Protein AF-A0A1H0SY34-F1 (afdb_monomer_lite)

Structure (mmCIF, N/CA/C/O backbone):
data_AF-A0A1H0SY34-F1
#
_entry.id   AF-A0A1H0SY34-F1
#
loop_
_atom_site.group_PDB
_atom_site.id
_atom_site.type_symbol
_atom_site.label_atom_id
_atom_site.label_alt_id
_atom_site.label_comp_id
_atom_site.label_asym_id
_atom_site.label_entity_id
_atom_site.label_seq_id
_atom_site.pdbx_PDB_ins_code
_atom_site.Cartn_x
_atom_site.Cartn_y
_atom_site.Cartn_z
_atom_site.occupancy
_atom_site.B_iso_or_equiv
_atom_site.auth_seq_id
_atom_site.auth_comp_id
_atom_site.auth_asym_id
_atom_site.auth_atom_id
_atom_site.pdbx_PDB_model_num
ATOM 1 N N . MET A 1 1 ? 14.545 8.238 -36.226 1.00 46.75 1 MET A N 1
ATOM 2 C CA . MET A 1 1 ? 15.777 7.552 -35.782 1.00 46.75 1 MET A CA 1
ATOM 3 C C . MET A 1 1 ? 15.465 6.078 -35.591 1.00 46.75 1 MET A C 1
ATOM 5 O O . MET A 1 1 ? 14.341 5.777 -35.207 1.00 46.75 1 MET A O 1
ATOM 9 N N . LEU A 1 2 ? 16.395 5.179 -35.926 1.00 55.38 2 LEU A N 1
ATOM 10 C CA . LEU A 1 2 ? 16.192 3.737 -35.757 1.00 55.38 2 LEU A CA 1
ATOM 11 C C . LEU A 1 2 ? 16.326 3.375 -34.261 1.00 55.38 2 LEU A C 1
ATOM 13 O O . LEU A 1 2 ? 17.283 3.839 -33.640 1.00 55.38 2 LEU A O 1
ATOM 17 N N . PRO A 1 3 ? 15.377 2.624 -33.673 1.00 67.25 3 PRO A N 1
ATOM 18 C CA . PRO A 1 3 ? 15.456 2.163 -32.285 1.00 67.25 3 PRO A CA 1
ATOM 19 C C . PRO A 1 3 ? 16.680 1.263 -32.058 1.00 67.25 3 PRO A C 1
ATOM 21 O O . PRO A 1 3 ? 17.139 0.598 -32.988 1.00 67.25 3 PRO A O 1
ATOM 24 N N . SER A 1 4 ? 17.207 1.238 -30.829 1.00 78.06 4 SER A N 1
ATOM 25 C CA . SER A 1 4 ? 18.317 0.346 -30.468 1.00 78.06 4 SER A CA 1
ATOM 26 C C . SER A 1 4 ? 17.903 -1.129 -30.579 1.00 78.06 4 SER A C 1
ATOM 28 O O . SER A 1 4 ? 16.712 -1.459 -30.555 1.00 78.06 4 SER A O 1
ATOM 30 N N . ASN A 1 5 ? 18.877 -2.045 -30.653 1.00 82.81 5 ASN A N 1
ATOM 31 C CA . ASN A 1 5 ? 18.595 -3.487 -30.656 1.00 82.81 5 ASN A CA 1
ATOM 32 C C . ASN A 1 5 ? 17.772 -3.912 -29.430 1.00 82.81 5 ASN A C 1
ATOM 34 O O . ASN A 1 5 ? 16.865 -4.735 -29.551 1.00 82.81 5 ASN A O 1
ATOM 38 N N . ARG A 1 6 ? 18.044 -3.313 -28.266 1.00 78.56 6 ARG A N 1
ATOM 39 C CA . ARG A 1 6 ? 17.304 -3.571 -27.029 1.00 78.56 6 ARG A CA 1
ATOM 40 C C . ARG A 1 6 ? 15.859 -3.090 -27.104 1.00 78.56 6 ARG A C 1
ATOM 42 O O . ARG A 1 6 ? 14.948 -3.810 -26.690 1.00 78.56 6 ARG A O 1
ATOM 49 N N . ASP A 1 7 ? 15.637 -1.897 -27.651 1.00 78.56 7 ASP A N 1
ATOM 50 C CA . ASP A 1 7 ? 14.290 -1.344 -27.812 1.00 78.56 7 ASP A CA 1
ATOM 51 C C . ASP A 1 7 ? 13.474 -2.198 -28.779 1.00 78.56 7 ASP A C 1
ATOM 53 O O . ASP A 1 7 ? 12.328 -2.546 -28.494 1.00 78.56 7 ASP A O 1
ATOM 57 N N . MET A 1 8 ? 14.083 -2.607 -29.895 1.00 83.19 8 MET A N 1
ATOM 58 C CA . MET A 1 8 ? 13.450 -3.507 -30.856 1.00 83.19 8 MET A CA 1
ATOM 59 C C . MET A 1 8 ? 13.106 -4.857 -30.227 1.00 83.19 8 MET A C 1
ATOM 61 O O . MET A 1 8 ? 11.975 -5.318 -30.377 1.00 83.19 8 MET A O 1
ATOM 65 N N . ALA A 1 9 ? 14.034 -5.472 -29.489 1.00 84.12 9 ALA A N 1
ATOM 66 C CA . ALA A 1 9 ? 13.785 -6.731 -28.792 1.00 84.12 9 ALA A CA 1
ATOM 67 C C . ALA A 1 9 ? 12.637 -6.605 -27.780 1.00 84.12 9 ALA A C 1
ATOM 69 O O . ALA A 1 9 ? 11.728 -7.437 -27.763 1.00 84.12 9 ALA A O 1
ATOM 70 N N . SER A 1 10 ? 12.632 -5.530 -26.989 1.00 79.75 10 SER A N 1
ATOM 71 C CA . SER A 1 10 ? 11.597 -5.259 -25.986 1.00 79.75 10 SER A CA 1
ATOM 72 C C . SER A 1 10 ? 10.226 -5.040 -26.625 1.00 79.75 10 SER A C 1
ATOM 74 O O . SER A 1 10 ? 9.235 -5.588 -26.147 1.00 79.75 10 SER A O 1
ATOM 76 N N . ILE A 1 11 ? 10.155 -4.294 -27.733 1.00 84.12 11 ILE A N 1
ATOM 77 C CA . ILE A 1 11 ? 8.914 -4.078 -28.490 1.00 84.12 11 ILE A CA 1
ATOM 78 C C . ILE A 1 11 ? 8.402 -5.398 -29.072 1.00 84.12 11 ILE A C 1
ATOM 80 O O . ILE A 1 11 ? 7.218 -5.700 -28.938 1.00 84.12 11 ILE A O 1
ATOM 84 N N . ILE A 1 12 ? 9.276 -6.201 -29.684 1.00 86.56 12 ILE A N 1
ATOM 85 C CA . ILE A 1 12 ? 8.904 -7.500 -30.259 1.00 86.56 12 ILE A CA 1
ATOM 86 C C . ILE A 1 12 ? 8.349 -8.420 -29.166 1.00 86.56 12 ILE A C 1
ATOM 88 O O . ILE A 1 12 ? 7.256 -8.964 -29.321 1.00 86.56 12 ILE A O 1
ATOM 92 N N . LEU A 1 13 ? 9.052 -8.556 -28.039 1.00 84.44 13 LEU A N 1
ATOM 93 C CA . LEU A 1 13 ? 8.610 -9.395 -26.924 1.00 84.44 13 LEU A CA 1
ATOM 94 C C . LEU A 1 13 ? 7.317 -8.880 -26.287 1.00 84.44 13 LEU A C 1
ATOM 96 O O . LEU A 1 13 ? 6.438 -9.680 -25.972 1.00 84.44 13 LEU A O 1
ATOM 100 N N . LEU A 1 14 ? 7.156 -7.561 -26.150 1.00 83.06 14 LEU A N 1
ATOM 101 C CA . LEU A 1 14 ? 5.919 -6.957 -25.661 1.00 83.06 14 LEU A CA 1
ATOM 102 C C . LEU A 1 14 ? 4.744 -7.261 -26.595 1.00 83.06 14 LEU A C 1
ATOM 104 O O . LEU A 1 14 ? 3.675 -7.633 -26.119 1.00 83.06 14 LEU A O 1
ATOM 108 N N . LEU A 1 15 ? 4.927 -7.141 -27.912 1.00 86.56 15 LEU A N 1
ATOM 109 C CA . LEU A 1 15 ? 3.893 -7.465 -28.897 1.00 86.56 15 LEU A CA 1
ATOM 110 C C . LEU A 1 15 ? 3.525 -8.951 -28.859 1.00 86.56 15 LEU A C 1
ATOM 112 O O . LEU A 1 15 ? 2.339 -9.280 -28.878 1.00 86.56 15 LEU A O 1
ATOM 116 N N . VAL A 1 16 ? 4.514 -9.841 -28.742 1.00 87.94 16 VAL A N 1
ATOM 117 C CA . VAL A 1 16 ? 4.288 -11.286 -28.573 1.00 87.94 16 VAL A CA 1
ATOM 118 C C . VAL A 1 16 ? 3.516 -11.563 -27.282 1.00 87.94 16 VAL A C 1
ATOM 120 O O . VAL A 1 16 ? 2.529 -12.296 -27.304 1.00 87.94 16 VAL A O 1
ATOM 123 N N . PHE A 1 17 ? 3.907 -10.942 -26.168 1.00 83.31 17 PHE A N 1
ATOM 124 C CA . PHE A 1 17 ? 3.244 -11.105 -24.877 1.00 83.31 17 PHE A CA 1
ATOM 125 C C . PHE A 1 17 ? 1.802 -10.589 -24.900 1.00 83.31 17 PHE A C 1
ATOM 127 O O . PHE A 1 17 ? 0.878 -11.303 -24.512 1.00 83.31 17 PHE A O 1
ATOM 134 N N . VAL A 1 18 ? 1.580 -9.372 -25.401 1.00 83.75 18 VAL A N 1
ATOM 135 C CA . VAL A 1 18 ? 0.241 -8.784 -25.538 1.00 83.75 18 VAL A CA 1
ATOM 136 C C . VAL A 1 18 ? -0.617 -9.630 -26.477 1.00 83.75 18 VAL A C 1
ATOM 138 O O . VAL A 1 18 ? -1.762 -9.930 -26.142 1.00 83.75 18 VAL A O 1
ATOM 141 N N . GLY A 1 19 ? -0.068 -10.084 -27.606 1.00 87.19 19 GLY A N 1
ATOM 142 C CA . GLY A 1 19 ? -0.744 -10.998 -28.526 1.00 87.19 19 GLY A CA 1
ATOM 143 C C . GLY A 1 19 ? -1.144 -12.314 -27.854 1.00 87.19 19 GLY A C 1
ATOM 144 O O . GLY A 1 19 ? -2.288 -12.754 -27.989 1.00 87.19 19 GLY A O 1
ATOM 145 N N . ALA A 1 20 ? -0.252 -12.908 -27.058 1.00 85.12 20 ALA A N 1
ATOM 146 C CA . ALA A 1 20 ? -0.531 -14.121 -26.293 1.00 85.12 20 ALA A CA 1
ATOM 147 C C . ALA A 1 20 ? -1.637 -13.900 -25.244 1.00 85.12 20 ALA A C 1
ATOM 149 O O . ALA A 1 20 ? -2.583 -14.686 -25.165 1.00 85.12 20 ALA A O 1
ATOM 150 N N . VAL A 1 21 ? -1.585 -12.797 -24.490 1.00 83.88 21 VAL A N 1
ATOM 151 C CA . VAL A 1 21 ? -2.614 -12.445 -23.498 1.00 83.88 21 VAL A CA 1
ATOM 152 C C . VAL A 1 21 ? -3.969 -12.227 -24.178 1.00 83.88 21 VAL A C 1
ATOM 154 O O . VAL A 1 21 ? -4.962 -12.829 -23.764 1.00 83.88 21 VAL A O 1
ATOM 157 N N . LEU A 1 22 ? -4.024 -11.436 -25.254 1.00 86.88 22 LEU A N 1
ATOM 158 C CA . LEU A 1 22 ? -5.254 -11.153 -26.006 1.00 86.88 22 LEU A CA 1
ATOM 159 C C . LEU A 1 22 ? -5.813 -12.381 -26.742 1.00 86.88 22 LEU A C 1
ATOM 161 O O . LEU A 1 22 ? -7.015 -12.449 -27.008 1.00 86.88 22 LEU A O 1
ATOM 165 N N . SER A 1 23 ? -4.987 -13.388 -27.024 1.00 90.25 23 SER A N 1
ATOM 166 C CA . SER A 1 23 ? -5.461 -14.656 -27.590 1.00 90.25 23 SER A CA 1
ATOM 167 C C . SER A 1 23 ? -6.370 -15.406 -26.607 1.00 90.25 23 SER A C 1
ATOM 169 O O . SER A 1 23 ? -7.352 -16.037 -27.013 1.00 90.25 23 SER A O 1
ATOM 171 N N . THR A 1 24 ? -6.144 -15.253 -25.298 1.00 87.81 24 THR A N 1
ATOM 172 C CA . THR A 1 24 ? -6.961 -15.892 -24.256 1.00 87.81 24 THR A CA 1
ATOM 173 C C . THR A 1 24 ? -8.249 -15.115 -23.950 1.00 87.81 24 THR A C 1
ATOM 175 O O . THR A 1 24 ? -8.283 -13.884 -23.933 1.00 87.81 24 THR A O 1
ATOM 178 N N . ARG A 1 25 ? -9.347 -15.830 -23.653 1.00 80.56 25 ARG A N 1
ATOM 179 C CA . ARG A 1 25 ? -10.642 -15.209 -23.295 1.00 80.56 25 ARG A CA 1
ATOM 180 C C . ARG A 1 25 ? -10.551 -14.385 -22.002 1.00 80.56 25 ARG A C 1
ATOM 182 O O . ARG A 1 25 ? -11.161 -13.323 -21.915 1.00 80.56 25 ARG A O 1
ATOM 189 N N . SER A 1 26 ? -9.762 -14.859 -21.035 1.00 81.06 26 SER A N 1
ATOM 190 C CA . SER A 1 26 ? -9.480 -14.150 -19.779 1.00 81.06 26 SER A CA 1
ATOM 191 C C . SER A 1 26 ? -8.689 -12.859 -20.023 1.00 81.06 26 SER A C 1
ATOM 193 O O . SER A 1 26 ? -9.093 -11.791 -19.564 1.00 81.06 26 SER A O 1
ATOM 195 N N . GLY A 1 27 ? -7.629 -12.918 -20.839 1.00 80.56 27 GLY A N 1
ATOM 196 C CA . GLY A 1 27 ? -6.812 -11.749 -21.164 1.00 80.56 27 GLY A CA 1
ATOM 197 C C . GLY A 1 27 ? -7.575 -10.663 -21.923 1.00 80.56 27 GLY A C 1
ATOM 198 O O . GLY A 1 27 ? -7.404 -9.483 -21.624 1.00 80.56 27 GLY A O 1
ATOM 199 N N . ARG A 1 28 ? -8.511 -11.028 -22.814 1.00 83.12 28 ARG A N 1
ATOM 200 C CA . ARG A 1 28 ? -9.439 -10.055 -23.429 1.00 83.12 28 ARG A CA 1
ATOM 201 C C . ARG A 1 28 ? -10.325 -9.364 -22.392 1.00 83.12 28 ARG A C 1
ATOM 203 O O . ARG A 1 28 ? -10.508 -8.152 -22.458 1.00 83.12 28 ARG A O 1
ATOM 210 N N . GLY A 1 29 ? -10.845 -10.111 -21.416 1.00 83.50 29 GLY A N 1
ATOM 211 C CA . GLY A 1 29 ? -11.628 -9.547 -20.313 1.00 83.50 29 GLY A CA 1
ATOM 212 C C . GLY A 1 29 ? -10.814 -8.573 -19.453 1.00 83.50 29 GLY A C 1
ATOM 213 O O . GLY A 1 29 ? -11.296 -7.487 -19.119 1.00 83.50 29 GLY A O 1
ATOM 214 N N . ALA A 1 30 ? -9.557 -8.915 -19.160 1.00 79.50 30 ALA A N 1
ATOM 215 C CA . ALA A 1 30 ? -8.628 -8.043 -18.445 1.00 79.50 30 ALA A CA 1
ATOM 216 C C . A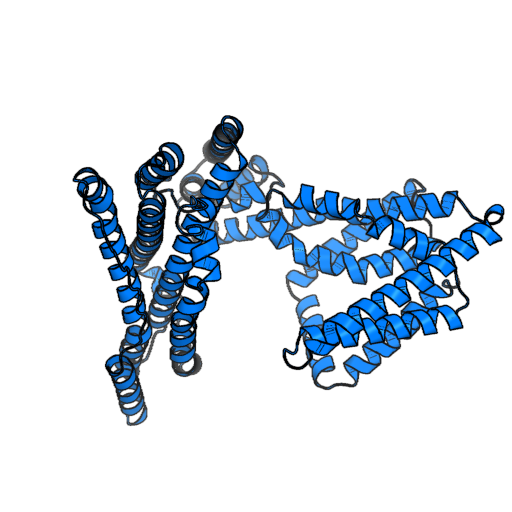LA A 1 30 ? -8.318 -6.766 -19.244 1.00 79.50 30 ALA A C 1
ATOM 218 O O . ALA A 1 30 ? -8.413 -5.669 -18.696 1.00 79.50 30 ALA A O 1
ATOM 219 N N . ALA A 1 31 ? -8.050 -6.881 -20.548 1.00 79.12 31 ALA A N 1
ATOM 220 C CA . ALA A 1 31 ? -7.797 -5.736 -21.422 1.00 79.12 31 ALA A CA 1
ATOM 221 C C . ALA A 1 31 ? -8.989 -4.764 -21.475 1.00 79.12 31 ALA A C 1
ATOM 223 O O . ALA A 1 31 ? -8.808 -3.557 -21.328 1.00 79.12 31 ALA A O 1
ATOM 224 N N . ILE A 1 32 ? -10.219 -5.278 -21.593 1.00 79.62 32 ILE A N 1
ATOM 225 C CA . ILE A 1 32 ? -11.443 -4.458 -21.553 1.00 79.62 32 ILE A CA 1
ATOM 226 C C . ILE A 1 32 ? -11.600 -3.768 -20.191 1.00 79.62 32 ILE A C 1
ATOM 228 O O . ILE A 1 32 ? -12.021 -2.613 -20.118 1.00 79.62 32 ILE A O 1
ATOM 232 N N . SER A 1 33 ? -11.239 -4.453 -19.106 1.00 76.56 33 SER A N 1
ATOM 233 C CA . SER A 1 33 ? -11.294 -3.893 -17.752 1.00 76.56 33 SER A CA 1
ATOM 234 C C . SER A 1 33 ? -10.291 -2.751 -17.575 1.00 76.56 33 SER A C 1
ATOM 236 O O . SER A 1 33 ? -10.650 -1.707 -17.033 1.00 76.56 33 SER A O 1
ATOM 238 N N . ILE A 1 34 ? -9.071 -2.907 -18.099 1.00 76.19 34 ILE A N 1
ATOM 239 C CA . ILE A 1 34 ? -8.038 -1.862 -18.112 1.00 76.19 34 ILE A CA 1
ATOM 240 C C . ILE A 1 34 ? -8.493 -0.669 -18.959 1.00 76.19 34 ILE A C 1
ATOM 242 O O . ILE A 1 34 ? -8.395 0.470 -18.508 1.00 76.19 34 ILE A O 1
ATOM 246 N N . LEU A 1 35 ? -9.063 -0.913 -20.143 1.00 76.69 35 LEU A N 1
ATOM 247 C CA . LEU A 1 35 ? -9.574 0.142 -21.022 1.00 76.69 35 LEU A CA 1
ATOM 248 C C . LEU A 1 35 ? -10.724 0.925 -20.364 1.00 76.69 35 LEU A C 1
ATOM 250 O O . LEU A 1 35 ? -10.767 2.152 -20.423 1.00 76.69 35 LEU A O 1
ATOM 254 N N . ARG A 1 36 ? -11.628 0.230 -19.664 1.00 77.50 36 ARG A N 1
ATOM 255 C CA . ARG A 1 36 ? -12.699 0.862 -18.881 1.00 77.50 36 ARG A CA 1
ATOM 256 C C . ARG A 1 36 ? -12.139 1.672 -17.707 1.00 77.50 36 ARG A C 1
ATOM 258 O O . ARG A 1 36 ? -12.666 2.741 -17.408 1.00 77.50 36 ARG A O 1
ATOM 265 N N . LEU A 1 37 ? -11.074 1.196 -17.057 1.00 72.56 37 LEU A N 1
ATOM 266 C CA . LEU A 1 37 ? -10.396 1.923 -15.982 1.00 72.56 37 LEU A CA 1
ATOM 267 C C . LEU A 1 37 ? -9.735 3.207 -16.508 1.00 72.56 37 LEU A C 1
ATOM 269 O O . LEU A 1 37 ? -9.861 4.258 -15.876 1.00 72.56 37 LEU A O 1
ATOM 273 N N . ALA A 1 38 ? -9.122 3.139 -17.693 1.00 68.25 38 ALA A N 1
ATOM 274 C CA . ALA A 1 38 ? -8.535 4.281 -18.392 1.00 68.25 38 ALA A CA 1
ATOM 275 C C . ALA A 1 38 ? -9.573 5.351 -18.780 1.00 68.25 38 ALA A C 1
ATOM 277 O O . ALA A 1 38 ? -9.221 6.520 -18.894 1.00 68.25 38 ALA A O 1
ATOM 278 N N . TRP A 1 39 ? -10.853 4.986 -18.913 1.00 64.75 39 TRP A N 1
ATOM 279 C CA . TRP A 1 39 ? -11.951 5.924 -19.198 1.00 64.75 39 TRP A CA 1
ATOM 280 C C . TRP A 1 39 ? -12.662 6.476 -17.951 1.00 64.75 39 TRP A C 1
ATOM 282 O O . TRP A 1 39 ? -13.617 7.245 -18.051 1.00 64.75 39 TRP A O 1
ATOM 292 N N . SER A 1 40 ? -12.237 6.067 -16.756 1.00 76.69 40 SER A N 1
ATOM 293 C CA . SER A 1 40 ? -12.836 6.512 -15.496 1.00 76.69 40 SER A CA 1
ATOM 294 C C . SER A 1 40 ? -12.183 7.797 -14.968 1.00 76.69 40 SER A C 1
ATOM 296 O O . SER A 1 40 ? -11.186 8.281 -15.501 1.00 76.69 40 SER A O 1
ATOM 298 N N . ARG A 1 41 ? -12.685 8.326 -13.843 1.00 70.88 41 ARG A N 1
ATOM 299 C CA . ARG A 1 41 ? -12.054 9.450 -13.123 1.00 70.88 41 ARG A CA 1
ATOM 300 C C . ARG A 1 41 ? -10.590 9.160 -12.735 1.00 70.88 41 ARG A C 1
ATOM 302 O O . ARG A 1 41 ? -9.795 10.090 -12.671 1.00 70.88 41 ARG A O 1
ATOM 309 N N . LEU A 1 42 ? -10.220 7.884 -12.556 1.00 73.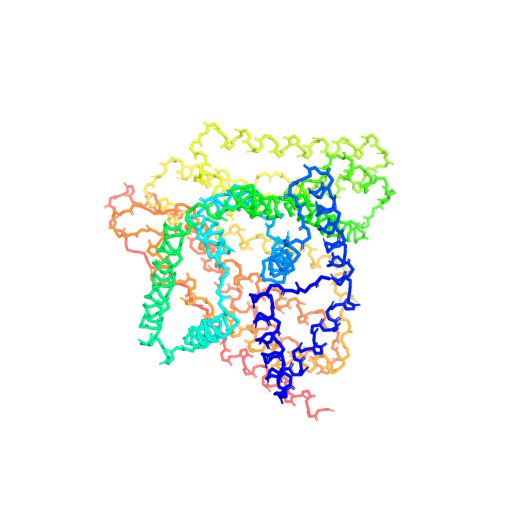44 42 LEU A N 1
ATOM 310 C CA . LEU A 1 42 ? -8.828 7.454 -12.344 1.00 73.44 42 LEU A CA 1
ATOM 311 C C . LEU A 1 42 ? -7.968 7.609 -13.605 1.00 73.44 42 LEU A C 1
ATOM 313 O O . LEU A 1 42 ? -6.779 7.898 -13.500 1.00 73.44 42 LEU A O 1
ATOM 317 N N . GLY A 1 43 ? -8.570 7.459 -14.786 1.00 79.50 43 GLY A N 1
ATOM 318 C CA . GLY A 1 43 ? -7.919 7.678 -16.072 1.00 79.50 43 GLY A CA 1
ATOM 319 C C . GLY A 1 43 ? -7.455 9.118 -16.252 1.00 79.50 43 GLY A C 1
ATOM 320 O O . GLY A 1 43 ? -6.327 9.348 -16.672 1.00 79.50 43 GLY A O 1
ATOM 321 N N . LEU A 1 44 ? -8.266 10.096 -15.829 1.00 81.75 44 LEU A N 1
ATOM 322 C CA . LEU A 1 44 ? -7.875 11.508 -15.876 1.00 81.75 44 LEU A CA 1
ATOM 323 C C . LEU A 1 44 ? -6.662 11.797 -14.976 1.00 81.75 44 LEU A C 1
ATOM 325 O O . LEU A 1 44 ? -5.731 12.483 -15.396 1.00 81.75 44 LEU A O 1
ATOM 329 N N . SER A 1 45 ? -6.635 11.239 -13.761 1.00 83.00 45 SER A N 1
ATOM 330 C CA . SER A 1 45 ? -5.466 11.338 -12.877 1.00 83.00 45 SER A CA 1
ATOM 331 C C . SER A 1 45 ? -4.239 10.658 -13.483 1.00 83.00 45 SER A C 1
ATOM 333 O O . SER A 1 45 ? -3.143 11.199 -13.395 1.00 83.00 45 SER A O 1
ATOM 335 N N . PHE A 1 46 ? -4.407 9.511 -14.142 1.00 85.44 46 PHE A N 1
ATOM 336 C CA . PHE A 1 46 ? -3.311 8.821 -14.818 1.00 85.44 46 PHE A CA 1
ATOM 337 C C . PHE A 1 46 ? -2.751 9.627 -16.002 1.00 85.44 46 PHE A C 1
ATOM 339 O O . PHE A 1 46 ? -1.538 9.767 -16.132 1.00 85.44 46 PHE A O 1
ATOM 346 N N . VAL A 1 47 ? -3.613 10.232 -16.823 1.00 87.94 47 VAL A N 1
ATOM 347 C CA . VAL A 1 47 ? -3.193 11.114 -17.925 1.00 87.94 47 VAL A CA 1
ATOM 348 C C . VAL A 1 47 ? -2.455 12.341 -17.391 1.00 87.94 47 VAL A C 1
ATOM 350 O O . VAL A 1 47 ? -1.417 12.710 -17.934 1.00 87.94 47 VAL A O 1
ATOM 353 N N . ALA A 1 48 ? -2.923 12.939 -16.292 1.00 88.62 48 ALA A N 1
ATOM 354 C CA . ALA A 1 48 ? -2.219 14.043 -15.644 1.00 88.62 48 ALA A CA 1
ATOM 355 C C . ALA A 1 48 ? -0.832 13.625 -15.118 1.00 88.62 48 ALA A C 1
ATOM 357 O O . ALA A 1 48 ? 0.122 14.392 -15.236 1.00 88.62 48 ALA A O 1
ATOM 358 N N . PHE A 1 49 ? -0.696 12.404 -14.582 1.00 89.75 49 PHE A N 1
ATOM 359 C CA . PHE A 1 49 ? 0.598 11.845 -14.176 1.00 89.75 49 PHE A CA 1
ATOM 360 C C . PHE A 1 49 ? 1.540 11.675 -15.374 1.00 89.75 49 PHE A C 1
ATOM 362 O O . PHE A 1 49 ? 2.693 12.098 -15.319 1.00 89.75 49 PHE A O 1
ATOM 369 N N . ALA A 1 50 ? 1.044 11.098 -16.470 1.00 90.50 50 ALA A N 1
ATOM 370 C CA . ALA A 1 50 ? 1.821 10.913 -17.690 1.00 90.50 50 ALA A CA 1
ATOM 371 C C . ALA A 1 50 ? 2.266 12.260 -18.285 1.00 90.50 50 ALA A C 1
ATOM 373 O O . ALA A 1 50 ? 3.441 12.436 -18.598 1.00 90.50 50 ALA A O 1
ATOM 374 N N . ALA A 1 51 ? 1.361 13.241 -18.360 1.00 92.38 51 ALA A N 1
ATOM 375 C CA . ALA A 1 51 ? 1.671 14.590 -18.828 1.00 92.38 51 ALA A CA 1
ATOM 376 C C . ALA A 1 51 ? 2.721 15.286 -17.946 1.00 92.38 51 ALA A C 1
ATOM 378 O O . ALA A 1 51 ? 3.627 15.941 -18.460 1.00 92.38 51 ALA A O 1
ATOM 379 N N . TYR A 1 52 ? 2.643 15.104 -16.624 1.00 93.75 52 TYR A N 1
ATOM 380 C CA . TYR A 1 52 ? 3.664 15.593 -15.699 1.00 93.75 52 TYR A CA 1
ATOM 381 C C . TYR A 1 52 ? 5.040 14.987 -16.003 1.00 93.75 52 TYR A C 1
ATOM 383 O O . TYR A 1 52 ? 6.021 15.724 -16.082 1.00 93.75 52 TYR A O 1
ATOM 391 N N . LEU A 1 53 ? 5.122 13.671 -16.223 1.00 91.38 53 LEU A N 1
ATOM 392 C CA . LEU A 1 53 ? 6.390 13.007 -16.537 1.00 91.38 53 LEU A CA 1
ATOM 393 C C . LEU A 1 53 ? 6.968 13.442 -17.884 1.00 91.38 53 LEU A C 1
ATOM 395 O O . LEU A 1 53 ? 8.175 13.640 -17.979 1.00 91.38 53 LEU A O 1
ATOM 399 N N . VAL A 1 54 ? 6.129 13.673 -18.896 1.00 92.75 54 VAL A N 1
ATOM 400 C CA . VAL A 1 54 ? 6.576 14.284 -20.159 1.00 92.75 54 VAL A CA 1
ATOM 401 C C . VAL A 1 54 ? 7.195 15.660 -19.898 1.00 92.75 54 VAL A C 1
ATOM 403 O O . VAL A 1 54 ? 8.268 15.959 -20.416 1.00 92.75 54 VAL A O 1
ATOM 406 N N . GLY A 1 55 ? 6.579 16.475 -19.036 1.00 93.44 55 GLY A N 1
ATOM 407 C CA . GLY A 1 55 ? 7.142 17.759 -18.611 1.00 93.44 55 GLY A CA 1
ATOM 408 C C . GLY A 1 55 ? 8.490 17.621 -17.894 1.00 93.44 55 GLY A C 1
ATOM 409 O O . GLY A 1 55 ? 9.412 18.384 -18.167 1.00 93.44 55 GLY A O 1
ATOM 410 N N . VAL A 1 56 ? 8.638 16.624 -17.018 1.00 93.38 56 VAL A N 1
ATOM 411 C CA . VAL A 1 56 ? 9.906 16.322 -16.332 1.00 93.38 56 VAL A CA 1
ATOM 412 C C . VAL A 1 56 ? 11.006 15.938 -17.322 1.00 93.38 56 VAL A C 1
ATOM 414 O O . VAL A 1 56 ? 12.133 16.412 -17.186 1.00 93.38 56 VAL A O 1
ATOM 417 N N . VAL A 1 57 ? 10.692 15.100 -18.312 1.00 92.12 57 VAL A N 1
ATOM 418 C CA . VAL A 1 57 ? 11.648 14.692 -19.353 1.00 92.12 57 VAL A CA 1
ATOM 419 C C . VAL A 1 57 ? 12.026 15.886 -20.227 1.00 92.12 57 VAL A C 1
ATOM 421 O O . VAL A 1 57 ? 13.205 16.095 -20.480 1.00 92.12 57 VAL A O 1
ATOM 424 N N . ALA A 1 58 ? 11.067 16.739 -20.595 1.00 91.56 58 ALA A N 1
ATOM 425 C CA . ALA A 1 58 ? 11.346 17.965 -21.344 1.00 91.56 58 ALA A CA 1
ATOM 426 C C . ALA A 1 58 ? 12.250 18.945 -20.569 1.00 91.56 58 ALA A C 1
ATOM 428 O O . ALA A 1 58 ? 13.083 19.631 -21.159 1.00 91.56 58 ALA A O 1
ATOM 429 N N . ILE A 1 59 ? 12.120 19.013 -19.238 1.00 92.62 59 ILE A N 1
ATOM 430 C CA . ILE A 1 59 ? 13.049 19.775 -18.389 1.00 92.62 59 ILE A CA 1
ATOM 431 C C . ILE A 1 59 ? 14.436 19.121 -18.391 1.00 92.62 59 ILE A C 1
ATOM 433 O O . ILE A 1 59 ? 15.430 19.834 -18.506 1.00 92.62 59 ILE A O 1
ATOM 437 N N . ALA A 1 60 ? 14.509 17.791 -18.284 1.00 90.19 60 ALA A N 1
ATOM 438 C CA . ALA A 1 60 ? 15.767 17.043 -18.314 1.00 90.19 60 ALA A CA 1
ATOM 439 C C . ALA A 1 60 ? 16.517 17.213 -19.650 1.00 90.19 60 ALA A C 1
ATOM 441 O O . ALA A 1 60 ? 17.740 17.349 -19.656 1.00 90.19 60 ALA A O 1
ATOM 442 N N . ASP A 1 61 ? 15.784 17.274 -20.762 1.00 90.38 61 ASP A N 1
ATOM 443 C CA . ASP A 1 61 ? 16.310 17.568 -22.097 1.00 90.38 61 ASP A CA 1
ATOM 444 C C . ASP A 1 61 ? 16.920 18.979 -22.160 1.00 90.38 61 ASP A C 1
ATOM 446 O O . ASP A 1 61 ? 18.083 19.156 -22.520 1.00 90.38 61 ASP A O 1
ATOM 450 N N . ARG A 1 62 ? 16.195 19.992 -21.660 1.00 90.94 62 ARG A N 1
ATOM 451 C CA . ARG A 1 62 ? 16.661 21.395 -21.621 1.00 90.94 62 ARG A CA 1
ATOM 452 C C . ARG A 1 62 ? 17.953 21.601 -20.828 1.00 90.94 62 ARG A C 1
ATOM 454 O O . ARG A 1 62 ? 18.717 22.505 -21.154 1.00 90.94 62 ARG A O 1
ATOM 461 N N . ILE A 1 63 ? 18.178 20.814 -19.776 1.00 90.69 63 ILE A N 1
ATOM 462 C CA . ILE A 1 63 ? 19.397 20.882 -18.952 1.00 90.69 63 ILE A CA 1
ATOM 463 C C . ILE A 1 63 ? 20.507 19.938 -19.448 1.00 90.69 63 ILE A C 1
ATOM 465 O O . ILE A 1 63 ? 21.548 19.838 -18.803 1.00 90.69 63 ILE A O 1
ATOM 469 N N . GLY A 1 64 ? 20.298 19.233 -20.568 1.00 85.44 64 GLY A N 1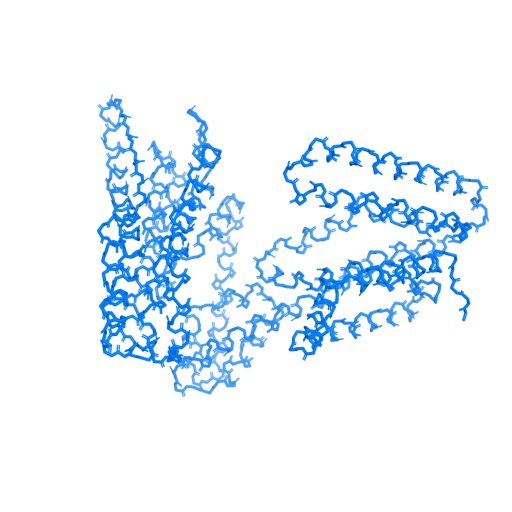
ATOM 470 C CA . GLY A 1 64 ? 21.263 18.302 -21.163 1.00 85.44 64 GLY A CA 1
ATOM 471 C C . GLY A 1 64 ? 21.444 16.981 -20.401 1.00 85.44 64 GLY A C 1
ATOM 472 O O . GLY A 1 64 ? 22.395 16.237 -20.675 1.00 85.44 64 GLY A O 1
ATOM 473 N N . ALA A 1 65 ? 20.555 16.692 -19.443 1.00 85.25 65 ALA A N 1
ATOM 474 C CA . ALA A 1 65 ? 20.544 15.454 -18.663 1.00 85.25 65 ALA A CA 1
ATOM 475 C C . ALA A 1 65 ? 19.879 14.289 -19.415 1.00 85.25 65 ALA A C 1
ATOM 477 O O . ALA A 1 65 ? 20.142 13.132 -19.096 1.00 85.25 65 ALA A O 1
ATOM 478 N N . TRP A 1 66 ? 19.052 14.589 -20.418 1.00 91.00 66 TRP A N 1
ATOM 479 C CA . TRP A 1 66 ? 18.386 13.615 -21.280 1.00 91.00 66 TRP A CA 1
ATOM 480 C C . TRP A 1 66 ? 18.752 13.848 -22.750 1.00 91.00 66 TRP A C 1
ATOM 482 O O . TRP A 1 66 ? 19.118 14.958 -23.132 1.00 91.00 66 TRP A O 1
ATOM 492 N N . ASN A 1 67 ? 18.687 12.794 -23.563 1.00 85.62 67 ASN A N 1
ATOM 493 C CA . ASN A 1 67 ? 18.785 12.876 -25.018 1.00 85.62 67 ASN A CA 1
ATOM 494 C C . ASN A 1 67 ? 17.895 11.812 -25.680 1.00 85.62 67 ASN A C 1
ATOM 496 O O . ASN A 1 67 ? 17.464 10.855 -25.034 1.00 85.62 67 ASN A O 1
ATOM 500 N N . ASP A 1 68 ? 17.693 11.935 -26.993 1.00 81.00 68 ASP A N 1
ATOM 501 C CA . ASP A 1 68 ? 16.789 11.064 -27.757 1.00 81.00 68 ASP A CA 1
ATOM 502 C C . ASP A 1 68 ? 17.121 9.565 -27.658 1.00 81.00 68 ASP A C 1
ATOM 504 O O . ASP A 1 68 ? 16.224 8.724 -27.777 1.00 81.00 68 ASP A O 1
ATOM 508 N N . ARG A 1 69 ? 18.386 9.208 -27.381 1.00 77.50 69 ARG A N 1
ATOM 509 C CA . ARG A 1 69 ? 18.817 7.807 -27.209 1.00 77.50 69 ARG A CA 1
ATOM 510 C C . ARG A 1 69 ? 18.189 7.147 -25.977 1.00 77.50 69 ARG A C 1
ATOM 512 O O . ARG A 1 69 ? 18.111 5.929 -25.922 1.00 77.50 69 ARG A O 1
ATOM 519 N N . MET A 1 70 ? 17.709 7.932 -25.014 1.00 78.06 70 MET A N 1
ATOM 520 C CA . MET A 1 70 ? 17.131 7.451 -23.752 1.00 78.06 70 MET A CA 1
ATOM 521 C C . MET A 1 70 ? 15.602 7.324 -23.798 1.00 78.06 70 MET A C 1
ATOM 523 O O . MET A 1 70 ? 14.964 7.027 -22.782 1.00 78.06 70 MET A O 1
ATOM 527 N N . THR A 1 71 ? 14.986 7.557 -24.961 1.00 80.31 71 THR A N 1
ATOM 528 C CA . THR A 1 71 ? 13.527 7.481 -25.133 1.00 80.31 71 THR A CA 1
ATOM 529 C C . THR A 1 71 ? 12.992 6.091 -24.793 1.00 80.31 71 THR A C 1
ATOM 531 O O . THR A 1 71 ? 12.030 5.975 -24.033 1.00 80.31 71 THR A O 1
ATOM 534 N N . GLY A 1 72 ? 13.641 5.038 -25.301 1.00 73.38 72 GLY A N 1
ATOM 535 C CA . GLY A 1 72 ? 13.251 3.651 -25.042 1.00 73.38 72 GLY A CA 1
ATOM 536 C C . GLY A 1 72 ? 13.304 3.296 -23.557 1.00 73.38 72 GLY A C 1
ATOM 537 O O . GLY A 1 72 ? 12.314 2.826 -22.995 1.00 73.38 72 GLY A O 1
ATOM 538 N N . GLU A 1 73 ? 14.405 3.647 -22.887 1.00 75.00 73 GLU A N 1
ATOM 539 C CA . GLU A 1 73 ? 14.582 3.447 -21.442 1.00 75.00 73 GLU A CA 1
ATOM 540 C C . GLU A 1 73 ? 13.525 4.194 -20.618 1.00 75.00 73 GLU A C 1
ATOM 542 O O . GLU A 1 73 ? 12.972 3.651 -19.661 1.00 75.00 73 GLU A O 1
ATOM 547 N N . THR A 1 74 ? 13.192 5.424 -21.014 1.00 84.19 74 THR A N 1
ATOM 548 C CA . THR A 1 74 ? 12.190 6.254 -20.330 1.00 84.19 74 THR A CA 1
ATOM 549 C C . THR A 1 74 ? 10.788 5.652 -20.456 1.00 84.19 74 THR A C 1
ATOM 551 O O . THR A 1 74 ? 10.045 5.593 -19.472 1.00 84.19 74 THR A O 1
ATOM 554 N N . ILE A 1 75 ? 10.426 5.161 -21.647 1.00 81.94 75 ILE A N 1
ATOM 555 C CA . ILE A 1 75 ? 9.143 4.488 -21.894 1.00 81.94 75 ILE A CA 1
ATOM 556 C C . ILE A 1 75 ? 9.075 3.172 -21.116 1.00 81.94 75 ILE A C 1
ATOM 558 O O . ILE A 1 75 ? 8.079 2.914 -20.437 1.00 81.94 75 ILE A O 1
ATOM 562 N N . ALA A 1 76 ? 10.132 2.358 -21.169 1.00 73.94 76 ALA A N 1
ATOM 563 C CA . ALA A 1 76 ? 10.206 1.100 -20.435 1.00 73.94 76 ALA A CA 1
ATOM 564 C C . ALA A 1 76 ? 10.066 1.334 -18.924 1.00 73.94 76 ALA A C 1
ATOM 566 O O . ALA A 1 76 ? 9.254 0.684 -18.261 1.00 73.94 76 ALA A O 1
ATOM 567 N N . TRP A 1 77 ? 10.780 2.326 -18.387 1.00 83.50 77 TRP A N 1
ATOM 568 C CA . TRP A 1 77 ? 10.660 2.724 -16.990 1.00 83.50 77 TRP A CA 1
ATOM 569 C C . TRP A 1 77 ? 9.239 3.191 -16.648 1.00 83.50 77 TRP A C 1
ATOM 571 O O . TRP A 1 77 ? 8.699 2.791 -15.616 1.00 83.50 77 TRP A O 1
ATOM 581 N N . PHE A 1 78 ? 8.594 3.986 -17.507 1.00 83.81 78 PHE A N 1
ATOM 582 C CA . PHE A 1 78 ? 7.223 4.443 -17.280 1.00 83.81 78 PHE A CA 1
ATOM 583 C C . PHE A 1 78 ? 6.233 3.274 -17.200 1.00 83.81 78 PHE A C 1
ATOM 585 O O . PHE A 1 78 ? 5.432 3.216 -16.267 1.00 83.81 78 PHE A O 1
ATOM 592 N N . VAL A 1 79 ? 6.305 2.325 -18.136 1.00 78.00 79 VAL A N 1
ATOM 593 C CA . VAL A 1 79 ? 5.394 1.171 -18.185 1.00 78.00 79 VAL A CA 1
ATOM 594 C C . VAL A 1 79 ? 5.618 0.232 -16.999 1.00 78.00 79 VAL A C 1
ATOM 596 O O . VAL A 1 79 ? 4.654 -0.176 -16.354 1.00 78.00 79 VAL A O 1
ATOM 599 N N . LEU A 1 80 ? 6.877 -0.092 -16.691 1.00 70.00 80 LEU A N 1
ATOM 600 C CA . LEU A 1 80 ? 7.225 -1.074 -15.660 1.00 70.00 80 LEU A CA 1
ATOM 601 C C . LEU A 1 80 ? 7.140 -0.491 -14.244 1.00 70.00 80 LEU A C 1
ATOM 603 O O . LEU A 1 80 ? 6.535 -1.083 -13.352 1.00 70.00 80 LEU A O 1
ATOM 607 N N . SER A 1 81 ? 7.731 0.685 -14.040 1.00 78.81 81 SER A N 1
ATOM 608 C CA . SER A 1 81 ? 7.877 1.313 -12.723 1.00 78.81 81 SER A CA 1
ATOM 609 C C . SER A 1 81 ? 6.922 2.485 -12.525 1.00 78.81 81 SER A C 1
ATOM 611 O O . SER A 1 81 ? 6.340 2.617 -11.451 1.00 78.81 81 SER A O 1
ATOM 613 N N . GLY A 1 82 ? 6.715 3.324 -13.543 1.00 82.81 82 GLY A N 1
ATOM 614 C CA . GLY A 1 82 ? 5.847 4.504 -13.464 1.00 82.81 82 GLY A CA 1
ATOM 615 C C . GLY A 1 82 ? 4.384 4.159 -13.167 1.00 82.81 82 GLY A C 1
ATOM 616 O O . GLY A 1 82 ? 3.781 4.761 -12.278 1.00 82.81 82 GLY A O 1
ATOM 617 N N . VAL A 1 83 ? 3.825 3.141 -13.830 1.00 82.31 83 VAL A N 1
ATOM 618 C CA . VAL A 1 83 ? 2.458 2.644 -13.565 1.00 82.31 83 VAL A CA 1
ATOM 619 C C . VAL A 1 83 ? 2.335 2.079 -12.146 1.00 82.31 83 VAL A C 1
ATOM 621 O O . VAL A 1 83 ? 1.370 2.370 -11.433 1.00 82.31 83 VAL A O 1
ATOM 624 N N . ALA A 1 84 ? 3.327 1.307 -11.696 1.00 78.44 84 ALA A N 1
ATOM 625 C CA . ALA A 1 84 ? 3.351 0.774 -10.337 1.00 78.44 84 ALA A CA 1
ATOM 626 C C . ALA A 1 84 ? 3.473 1.895 -9.289 1.00 78.44 84 ALA A C 1
ATOM 628 O O . ALA A 1 84 ? 2.796 1.853 -8.261 1.00 78.44 84 ALA A O 1
ATOM 629 N N . ALA A 1 85 ? 4.298 2.912 -9.556 1.00 80.75 85 ALA A N 1
ATOM 630 C CA . ALA A 1 85 ? 4.463 4.088 -8.709 1.00 80.75 85 ALA A CA 1
ATOM 631 C C . ALA A 1 85 ? 3.165 4.895 -8.614 1.00 80.75 85 ALA A C 1
ATOM 633 O O . ALA A 1 85 ? 2.775 5.273 -7.508 1.00 80.75 85 ALA A O 1
ATOM 634 N N . PHE A 1 86 ? 2.446 5.074 -9.730 1.00 82.94 86 PHE A N 1
ATOM 635 C CA . PHE A 1 86 ? 1.121 5.692 -9.738 1.00 82.94 86 PHE A CA 1
ATOM 636 C C . PHE A 1 86 ? 0.199 4.993 -8.733 1.00 82.94 86 PHE A C 1
ATOM 638 O O . PHE A 1 86 ? -0.318 5.644 -7.835 1.00 82.94 86 PHE A O 1
ATOM 645 N N . GLY A 1 87 ? 0.091 3.661 -8.754 1.00 76.88 87 GLY A N 1
ATOM 646 C CA . GLY A 1 87 ? -0.742 2.918 -7.793 1.00 76.88 87 GLY A CA 1
ATOM 647 C C . GLY A 1 87 ? -0.388 3.128 -6.308 1.00 76.88 87 GLY A C 1
ATOM 648 O O . GLY A 1 87 ? -1.217 2.882 -5.427 1.00 76.88 87 GLY A O 1
ATOM 649 N N . GLN A 1 88 ? 0.816 3.616 -5.998 1.00 75.94 88 GLN A N 1
ATOM 650 C CA . GLN A 1 88 ? 1.270 3.858 -4.628 1.00 75.94 88 GLN A CA 1
ATOM 651 C C . GLN A 1 88 ? 0.850 5.219 -4.056 1.00 75.94 88 GLN A C 1
ATOM 653 O O . GLN A 1 88 ? 1.051 5.426 -2.857 1.00 75.94 88 GLN A O 1
ATOM 658 N N . PHE A 1 89 ? 0.216 6.121 -4.824 1.00 75.19 89 PHE A N 1
ATOM 659 C CA . PHE A 1 89 ? -0.174 7.454 -4.323 1.00 75.19 89 PHE A CA 1
ATOM 660 C C . PHE A 1 89 ? -1.039 7.378 -3.048 1.00 75.19 89 PHE A C 1
ATOM 662 O O . PHE A 1 89 ? -0.911 8.200 -2.142 1.00 75.19 89 PHE A O 1
ATOM 669 N N . THR A 1 90 ? -1.870 6.339 -2.920 1.00 65.94 90 THR A N 1
ATOM 670 C CA . THR A 1 90 ? -2.722 6.107 -1.738 1.00 65.94 90 THR A CA 1
ATOM 671 C C . THR A 1 90 ? -1.928 5.790 -0.467 1.00 65.94 90 THR A C 1
ATOM 673 O O . THR A 1 90 ? -2.403 6.047 0.641 1.00 65.94 90 THR A O 1
ATOM 676 N N . LYS A 1 91 ? -0.711 5.247 -0.601 1.00 64.38 91 LYS A N 1
ATOM 677 C CA . LYS A 1 91 ? 0.183 4.937 0.523 1.00 64.38 91 LYS A CA 1
ATOM 678 C C . LYS A 1 91 ? 0.905 6.183 1.032 1.00 64.38 91 LYS A C 1
ATOM 680 O O . LYS A 1 91 ? 1.119 6.290 2.236 1.00 64.38 91 LYS A O 1
ATOM 685 N N . VAL A 1 92 ? 1.194 7.151 0.157 1.00 67.56 92 VAL A N 1
ATOM 686 C CA . VAL A 1 92 ? 1.895 8.408 0.498 1.00 67.56 92 VAL A CA 1
ATOM 687 C C . VAL A 1 92 ? 1.167 9.194 1.590 1.00 67.56 92 VAL A C 1
ATOM 689 O O . VAL A 1 92 ? 1.801 9.754 2.484 1.00 67.56 92 VAL A O 1
ATOM 692 N N . GLY A 1 93 ? -0.168 9.217 1.552 1.00 58.19 93 GLY A N 1
ATOM 693 C CA . GLY A 1 93 ? -0.978 9.889 2.572 1.00 58.19 93 GLY A CA 1
ATOM 694 C C . GLY A 1 93 ? -1.031 9.163 3.919 1.00 58.19 93 GLY A C 1
ATOM 695 O O . GLY A 1 93 ? -1.311 9.795 4.935 1.00 58.19 93 GLY A O 1
ATOM 696 N N . ARG A 1 94 ? -0.733 7.857 3.949 1.00 56.47 94 ARG A N 1
ATOM 697 C CA . ARG A 1 94 ? -0.884 7.004 5.140 1.00 56.47 94 ARG A CA 1
ATOM 698 C C . ARG A 1 94 ? 0.435 6.712 5.849 1.00 56.47 94 ARG A C 1
ATOM 700 O O . ARG A 1 94 ? 0.449 6.634 7.074 1.00 56.47 94 ARG A O 1
ATOM 707 N N . ASP A 1 95 ? 1.528 6.560 5.107 1.00 63.12 95 ASP A N 1
ATOM 708 C CA . ASP A 1 95 ? 2.843 6.222 5.652 1.00 63.12 95 ASP A CA 1
ATOM 709 C C . ASP A 1 95 ? 3.767 7.452 5.691 1.00 63.12 95 ASP A C 1
ATOM 711 O O . ASP A 1 95 ? 4.156 8.010 4.664 1.00 63.12 95 ASP A O 1
ATOM 715 N N . ARG A 1 96 ? 4.140 7.873 6.907 1.00 61.25 96 ARG A N 1
ATOM 716 C CA . ARG A 1 96 ? 5.031 9.023 7.154 1.00 61.25 96 ARG A CA 1
ATOM 717 C C . ARG A 1 96 ? 6.485 8.737 6.775 1.00 61.25 96 ARG A C 1
ATOM 719 O O . ARG A 1 96 ? 7.225 9.671 6.477 1.00 61.25 96 ARG A O 1
ATOM 726 N N . TRP A 1 97 ? 6.888 7.467 6.755 1.00 65.12 97 TRP A N 1
ATOM 727 C CA . TRP A 1 97 ? 8.233 7.042 6.370 1.00 65.12 97 TRP A CA 1
ATOM 728 C C . TRP A 1 97 ? 8.327 6.652 4.898 1.00 65.12 97 TRP A C 1
ATOM 730 O O . TRP A 1 97 ? 9.416 6.314 4.438 1.00 65.12 97 TRP A O 1
ATOM 740 N N . PHE A 1 98 ? 7.228 6.768 4.142 1.00 71.62 98 PHE A N 1
ATOM 741 C CA . PHE A 1 98 ? 7.179 6.422 2.725 1.00 71.62 98 PHE A CA 1
ATOM 742 C C . PHE A 1 98 ? 8.299 7.095 1.932 1.00 71.62 98 PHE A C 1
ATOM 744 O O . PHE A 1 98 ? 9.039 6.409 1.243 1.00 71.62 98 PHE A O 1
ATOM 751 N N . LEU A 1 99 ? 8.485 8.413 2.076 1.00 71.12 99 LEU A N 1
ATOM 752 C CA . LEU A 1 99 ? 9.512 9.149 1.328 1.00 71.12 99 LEU A CA 1
ATOM 753 C C . LEU A 1 99 ? 10.928 8.677 1.679 1.00 71.12 99 LEU A C 1
ATOM 755 O O . LEU A 1 99 ? 11.739 8.461 0.786 1.00 71.12 99 LEU A O 1
ATOM 759 N N . ARG A 1 100 ? 11.215 8.456 2.968 1.00 72.88 100 ARG A N 1
ATOM 760 C CA . ARG A 1 100 ? 12.522 7.955 3.422 1.00 72.88 100 ARG A CA 1
ATOM 761 C C . ARG A 1 100 ? 12.783 6.542 2.905 1.00 72.88 100 ARG A C 1
ATOM 763 O O . ARG A 1 100 ? 13.883 6.256 2.446 1.00 72.88 100 ARG A O 1
ATOM 770 N N . ASN A 1 101 ? 11.779 5.674 2.971 1.00 73.38 101 ASN A N 1
ATOM 771 C CA . ASN A 1 101 ? 11.874 4.293 2.511 1.00 73.38 101 ASN A CA 1
ATOM 772 C C . ASN A 1 101 ? 11.981 4.216 0.986 1.00 73.38 101 ASN A C 1
ATOM 774 O O . ASN A 1 101 ? 12.766 3.426 0.475 1.00 73.38 101 ASN A O 1
ATOM 778 N N . PHE A 1 102 ? 11.234 5.052 0.266 1.00 73.44 102 PHE A N 1
ATOM 779 C CA . PHE A 1 102 ? 11.294 5.161 -1.186 1.00 73.44 102 PHE A CA 1
ATOM 780 C C . PHE A 1 102 ? 12.680 5.630 -1.626 1.00 73.44 102 PHE A C 1
ATOM 782 O O . PHE A 1 102 ? 13.318 4.945 -2.412 1.00 73.44 102 PHE A O 1
ATOM 789 N N . LEU A 1 103 ? 13.199 6.715 -1.040 1.00 73.75 103 LEU A N 1
ATOM 790 C CA . LEU A 1 103 ? 14.556 7.192 -1.318 1.00 73.75 103 LEU A CA 1
ATOM 791 C C . LEU A 1 103 ? 15.614 6.136 -0.981 1.00 73.75 103 LEU A C 1
ATOM 793 O O . LEU A 1 103 ? 16.502 5.902 -1.789 1.00 73.75 103 LEU A O 1
ATOM 797 N N . ARG A 1 104 ? 15.505 5.444 0.163 1.00 75.31 104 ARG A N 1
ATOM 798 C CA . ARG A 1 104 ? 16.444 4.369 0.525 1.00 75.31 104 ARG A CA 1
ATOM 799 C C . ARG A 1 104 ? 16.471 3.255 -0.523 1.00 75.31 104 ARG A C 1
ATOM 801 O O . ARG A 1 104 ? 17.554 2.809 -0.876 1.00 75.31 104 ARG A O 1
ATOM 808 N N . ARG A 1 105 ? 15.306 2.865 -1.048 1.00 70.75 105 ARG A N 1
ATOM 809 C CA . ARG A 1 105 ? 15.180 1.855 -2.111 1.00 70.75 105 ARG A CA 1
ATOM 810 C C . ARG A 1 105 ? 15.788 2.299 -3.441 1.00 70.75 105 ARG A C 1
ATOM 812 O O . ARG A 1 105 ? 16.253 1.452 -4.189 1.00 70.75 105 ARG A O 1
ATOM 819 N N . LEU A 1 106 ? 15.824 3.601 -3.732 1.00 66.75 106 LEU A N 1
ATOM 820 C CA . LEU A 1 106 ? 16.488 4.121 -4.937 1.00 66.75 106 LEU A CA 1
ATOM 821 C C . LEU A 1 106 ? 18.013 4.003 -4.877 1.00 66.75 106 LEU A C 1
ATOM 823 O O . LEU A 1 106 ? 18.649 3.893 -5.919 1.00 66.75 106 LEU A O 1
ATOM 827 N N . PHE A 1 107 ? 18.589 4.003 -3.673 1.00 64.69 107 PHE A N 1
ATOM 828 C CA . PHE A 1 107 ? 20.025 3.815 -3.455 1.00 64.69 107 PHE A CA 1
ATOM 829 C C . PHE A 1 107 ? 20.409 2.355 -3.159 1.00 64.69 107 PHE A C 1
ATOM 831 O O . PHE A 1 107 ? 21.579 2.072 -2.903 1.00 64.69 107 PHE A O 1
ATOM 838 N N . GLU A 1 108 ? 19.459 1.415 -3.184 1.00 63.50 108 GLU A N 1
ATOM 839 C CA . GLU A 1 108 ? 19.789 -0.012 -3.145 1.00 63.50 108 GLU A CA 1
ATOM 840 C C . GLU A 1 108 ? 20.466 -0.429 -4.465 1.00 63.50 108 GLU A C 1
ATOM 842 O O . GLU A 1 108 ? 20.221 0.156 -5.522 1.00 63.50 108 GLU A O 1
ATOM 847 N N . LEU A 1 109 ? 21.324 -1.458 -4.410 1.00 55.31 109 LEU A N 1
ATOM 848 C CA . LEU A 1 109 ? 22.187 -1.920 -5.517 1.00 55.31 109 LEU A CA 1
ATOM 849 C C . LEU A 1 109 ? 21.454 -2.149 -6.856 1.00 55.31 109 LEU A C 1
ATOM 851 O O . LEU A 1 109 ? 22.089 -2.151 -7.909 1.00 55.31 109 LEU A O 1
ATOM 855 N N . GLY A 1 110 ? 20.127 -2.296 -6.838 1.00 62.72 110 GLY A N 1
ATOM 856 C CA . GLY A 1 110 ? 19.295 -2.456 -8.029 1.00 62.72 110 GLY A CA 1
ATOM 857 C C . GLY A 1 110 ? 19.404 -1.311 -9.044 1.00 62.72 110 GLY A C 1
ATOM 858 O O . GLY A 1 110 ? 19.387 -1.581 -10.243 1.00 62.72 110 GLY A O 1
ATOM 859 N N . ALA A 1 111 ? 19.580 -0.055 -8.612 1.00 62.91 111 ALA A N 1
ATOM 860 C CA . ALA A 1 111 ? 19.723 1.071 -9.545 1.00 62.91 111 ALA A CA 1
ATOM 861 C C . ALA A 1 111 ? 21.036 0.986 -10.343 1.00 62.91 111 ALA A C 1
ATOM 863 O O . ALA A 1 111 ? 21.040 1.169 -11.559 1.00 62.91 111 ALA A O 1
ATOM 864 N N . VAL A 1 112 ? 22.134 0.619 -9.674 1.00 65.50 112 VAL A N 1
ATOM 865 C CA . VAL A 1 112 ? 23.448 0.420 -10.309 1.00 65.50 112 VAL A CA 1
ATOM 866 C C . VAL A 1 112 ? 23.405 -0.762 -11.273 1.00 65.50 112 VAL A C 1
ATOM 868 O O . VAL A 1 112 ? 23.865 -0.645 -12.403 1.00 65.50 112 VAL A O 1
ATOM 871 N N . VAL A 1 113 ? 22.795 -1.880 -10.866 1.00 66.56 113 VAL A N 1
ATOM 872 C CA . VAL A 1 113 ? 22.629 -3.058 -11.733 1.00 66.56 113 VAL A CA 1
ATOM 873 C C . VAL A 1 113 ? 21.825 -2.714 -12.985 1.00 66.56 113 VAL A C 1
ATOM 875 O O . VAL A 1 113 ? 22.205 -3.124 -14.076 1.00 66.56 113 VAL A O 1
ATOM 878 N N . THR A 1 114 ? 20.757 -1.924 -12.848 1.00 66.81 114 THR A N 1
ATOM 879 C CA . THR A 1 114 ? 19.924 -1.506 -13.987 1.00 66.81 114 THR A CA 1
ATOM 880 C C . THR A 1 114 ? 20.732 -0.682 -14.989 1.00 66.81 114 THR A C 1
ATOM 882 O O . THR A 1 114 ? 20.677 -0.958 -16.180 1.00 66.81 114 THR A O 1
ATOM 885 N N . VAL A 1 115 ? 21.535 0.272 -14.511 1.00 68.75 115 VAL A N 1
ATOM 886 C CA . VAL A 1 115 ? 22.390 1.118 -15.363 1.00 68.75 115 VAL A CA 1
ATOM 887 C C . VAL A 1 115 ? 23.491 0.307 -16.046 1.00 68.75 115 VAL A C 1
ATOM 889 O O . VAL A 1 115 ? 23.778 0.523 -17.218 1.00 68.75 115 VAL A O 1
ATOM 892 N N . LEU A 1 116 ? 24.101 -0.649 -15.341 1.00 68.56 116 LEU A N 1
ATOM 893 C CA . LEU A 1 116 ? 25.115 -1.524 -15.935 1.00 68.56 116 LEU A CA 1
ATOM 894 C C . LEU A 1 116 ? 24.511 -2.420 -17.016 1.00 68.56 116 LEU A C 1
ATOM 896 O O . LEU A 1 116 ? 25.083 -2.534 -18.096 1.00 68.56 116 LEU A O 1
ATOM 900 N N . MET A 1 117 ? 23.335 -2.998 -16.750 1.00 67.50 117 MET A N 1
ATOM 901 C CA . MET A 1 117 ? 22.579 -3.767 -17.741 1.00 67.50 117 MET A CA 1
ATOM 902 C C . MET A 1 117 ? 22.242 -2.921 -18.965 1.00 67.50 117 MET A C 1
ATOM 904 O O . MET A 1 117 ? 22.242 -3.453 -20.071 1.00 67.50 117 MET A O 1
ATOM 908 N N . THR A 1 118 ? 21.976 -1.620 -18.787 1.00 69.62 118 THR A N 1
ATOM 909 C CA . THR A 1 118 ? 21.635 -0.763 -19.918 1.00 69.62 118 THR A CA 1
ATOM 910 C C . THR A 1 118 ? 22.831 -0.190 -20.679 1.00 69.62 118 THR A C 1
ATOM 912 O O . THR A 1 118 ? 22.680 0.182 -21.842 1.00 69.62 118 THR A O 1
ATOM 915 N N . ALA A 1 119 ? 24.024 -0.182 -20.084 1.00 71.69 119 ALA A N 1
ATOM 916 C CA . ALA A 1 119 ? 25.227 0.411 -20.668 1.00 71.69 119 ALA A CA 1
ATOM 917 C C . ALA A 1 119 ? 25.814 -0.361 -21.866 1.00 71.69 119 ALA A C 1
ATOM 919 O O . ALA A 1 119 ? 26.624 0.201 -22.600 1.00 71.69 119 ALA A O 1
ATOM 920 N N . VAL A 1 120 ? 25.440 -1.631 -22.059 1.00 72.69 120 VAL A N 1
ATOM 921 C CA . VAL A 1 120 ? 25.996 -2.501 -23.107 1.00 72.69 120 VAL A CA 1
ATOM 922 C C . VAL A 1 120 ? 24.903 -2.954 -24.067 1.00 72.69 120 VAL A C 1
ATOM 924 O O . VAL A 1 120 ? 23.966 -3.634 -23.657 1.00 72.69 120 VAL A O 1
ATOM 927 N N . ASP A 1 121 ? 25.038 -2.617 -25.348 1.00 75.81 121 ASP A N 1
ATOM 928 C CA . ASP A 1 121 ? 24.125 -3.085 -26.393 1.00 75.81 121 ASP A CA 1
ATOM 929 C C . ASP A 1 121 ? 24.557 -4.462 -26.913 1.00 75.81 121 ASP A C 1
ATOM 931 O O . ASP A 1 121 ? 25.665 -4.628 -27.436 1.00 75.81 121 ASP A O 1
ATOM 935 N N . PHE A 1 122 ? 23.675 -5.459 -26.810 1.00 81.50 122 PHE A N 1
ATOM 936 C CA . PHE A 1 122 ? 23.889 -6.755 -27.451 1.00 81.50 122 PHE A CA 1
ATOM 937 C C . PHE A 1 122 ? 23.334 -6.769 -28.886 1.00 81.50 122 PHE A C 1
ATOM 939 O O . PHE A 1 122 ? 22.634 -5.859 -29.350 1.00 81.50 122 PHE A O 1
ATOM 946 N N . SER A 1 123 ? 23.654 -7.824 -29.640 1.00 88.31 123 SER A N 1
ATOM 947 C CA . SER A 1 123 ? 23.001 -8.051 -30.929 1.00 88.31 123 SER A CA 1
ATOM 948 C C . SER A 1 123 ? 21.509 -8.320 -30.716 1.00 88.31 123 SER A C 1
ATOM 950 O O . SER A 1 123 ? 21.113 -8.922 -29.717 1.00 88.31 123 SER A O 1
ATOM 952 N N . LEU A 1 124 ? 20.671 -7.914 -31.673 1.00 85.50 124 LEU A N 1
ATOM 953 C CA . LEU A 1 124 ? 19.214 -8.071 -31.588 1.00 85.50 124 LEU A CA 1
ATOM 954 C C . LEU A 1 124 ? 18.783 -9.507 -31.233 1.00 85.50 124 LEU A C 1
ATOM 956 O O . LEU A 1 124 ? 17.868 -9.706 -30.439 1.00 85.50 124 LEU A O 1
ATOM 960 N N . VAL A 1 125 ? 19.460 -10.512 -31.795 1.00 89.19 125 VAL A N 1
ATOM 961 C CA . VAL A 1 125 ? 19.169 -11.932 -31.537 1.00 89.19 125 VAL A CA 1
ATOM 962 C C . VAL A 1 125 ? 19.447 -12.302 -30.078 1.00 89.19 125 VAL A C 1
ATOM 964 O O . VAL A 1 125 ? 18.643 -12.999 -29.461 1.00 89.19 125 VAL A O 1
ATOM 967 N N . VAL A 1 126 ? 20.560 -11.818 -29.519 1.00 87.31 126 VAL A N 1
ATOM 968 C CA . VAL A 1 126 ? 20.928 -12.067 -28.120 1.00 87.31 126 VAL A CA 1
ATOM 969 C C . VAL A 1 126 ? 19.957 -11.357 -27.178 1.00 87.31 126 VAL A C 1
ATOM 971 O O . VAL A 1 126 ? 19.479 -11.987 -26.241 1.00 87.31 126 VAL A O 1
ATOM 974 N N . GLU A 1 127 ? 19.587 -10.104 -27.458 1.00 87.12 127 GLU A N 1
ATOM 975 C CA . GLU A 1 127 ? 18.600 -9.355 -26.662 1.00 87.12 127 GLU A CA 1
ATOM 976 C C . GLU A 1 127 ? 17.238 -10.066 -26.611 1.00 87.12 127 GLU A C 1
ATOM 978 O O . GLU A 1 127 ? 16.650 -10.228 -25.541 1.00 87.12 127 GLU A O 1
ATOM 983 N N . ILE A 1 128 ? 16.744 -10.559 -27.756 1.00 88.31 128 ILE A N 1
ATOM 984 C CA . ILE A 1 128 ? 15.482 -11.314 -27.814 1.00 88.31 128 ILE A CA 1
ATOM 985 C C . ILE A 1 128 ? 15.590 -12.613 -27.009 1.00 88.31 128 ILE A C 1
ATOM 987 O O . ILE A 1 128 ? 14.676 -12.935 -26.248 1.00 88.31 128 ILE A O 1
ATOM 991 N N . ALA A 1 129 ? 16.691 -13.356 -27.151 1.00 89.38 129 ALA A N 1
ATOM 992 C CA . ALA A 1 129 ? 16.896 -14.605 -26.424 1.00 89.38 129 ALA A CA 1
ATOM 993 C C . ALA A 1 129 ? 16.961 -14.376 -24.905 1.00 89.38 129 ALA A C 1
ATOM 995 O O . ALA A 1 129 ? 16.265 -15.060 -24.153 1.00 89.38 129 ALA A O 1
ATOM 996 N N . LEU A 1 130 ? 17.738 -13.384 -24.454 1.00 86.56 130 LEU A N 1
ATOM 997 C CA . LEU A 1 130 ? 17.845 -13.021 -23.041 1.00 86.56 130 LEU A CA 1
ATOM 998 C C . LEU A 1 130 ? 16.490 -12.570 -22.484 1.00 86.56 130 LEU A C 1
ATOM 1000 O O . LEU A 1 130 ? 16.042 -13.092 -21.463 1.00 86.56 130 LEU A O 1
ATOM 1004 N N . GLY A 1 131 ? 15.807 -11.656 -23.177 1.00 85.75 131 GLY A N 1
ATOM 1005 C CA . GLY A 1 131 ? 14.502 -11.149 -22.762 1.00 85.75 131 GLY A CA 1
ATOM 1006 C C . GLY A 1 131 ? 13.437 -12.245 -22.684 1.00 85.75 131 GLY A C 1
ATOM 1007 O O . GLY A 1 131 ? 12.660 -12.280 -21.726 1.00 85.75 131 GLY A O 1
ATOM 1008 N N . LEU A 1 132 ? 13.423 -13.184 -23.635 1.00 89.94 132 LEU A N 1
ATOM 1009 C CA . LEU A 1 132 ? 12.505 -14.323 -23.623 1.00 89.94 132 LEU A CA 1
ATOM 1010 C C . LEU A 1 132 ? 12.771 -15.248 -22.429 1.00 89.94 132 LEU A C 1
ATOM 1012 O O . LEU A 1 132 ? 11.829 -15.606 -21.722 1.00 89.94 132 LEU A O 1
ATOM 1016 N N . VAL A 1 133 ? 14.036 -15.600 -22.173 1.00 89.50 133 VAL A N 1
ATOM 1017 C CA . VAL A 1 133 ? 14.412 -16.460 -21.039 1.00 89.50 133 VAL A CA 1
ATOM 1018 C C . VAL A 1 133 ? 14.014 -15.809 -19.715 1.00 89.50 133 VAL A C 1
ATOM 1020 O O . VAL A 1 133 ? 13.352 -16.454 -18.903 1.00 89.50 133 VAL A O 1
ATOM 1023 N N . VAL A 1 134 ? 14.326 -14.523 -19.514 1.00 86.75 134 VAL A N 1
ATOM 1024 C CA . VAL A 1 134 ? 13.916 -13.785 -18.305 1.00 86.75 134 VAL A CA 1
ATOM 1025 C C . VAL A 1 134 ? 12.400 -13.773 -18.161 1.00 86.75 134 VAL A C 1
ATOM 1027 O O . VAL A 1 134 ? 11.887 -14.078 -17.087 1.00 86.75 134 VAL A O 1
ATOM 1030 N N . THR A 1 135 ? 11.673 -13.467 -19.237 1.00 85.00 135 THR A N 1
ATOM 1031 C CA . THR A 1 135 ? 10.206 -13.401 -19.212 1.00 85.00 135 THR A CA 1
ATOM 1032 C C . THR A 1 135 ? 9.600 -14.742 -18.806 1.00 85.00 135 THR A C 1
ATOM 1034 O O . THR A 1 135 ? 8.741 -14.787 -17.928 1.00 85.00 135 THR A O 1
ATOM 1037 N N . VAL A 1 136 ? 10.073 -15.847 -19.388 1.00 88.94 136 VAL A N 1
ATOM 1038 C CA . VAL A 1 136 ? 9.601 -17.196 -19.046 1.00 88.94 136 VAL A CA 1
ATOM 1039 C C . VAL A 1 136 ? 9.919 -17.538 -17.590 1.00 88.94 136 VAL A C 1
ATOM 1041 O O . VAL A 1 136 ? 9.036 -18.012 -16.878 1.00 88.94 136 VAL A O 1
ATOM 1044 N N . LEU A 1 137 ? 11.140 -17.266 -17.119 1.00 88.44 137 LEU A N 1
ATOM 1045 C CA . LEU A 1 137 ? 11.533 -17.546 -15.735 1.00 88.44 137 LEU A CA 1
ATOM 1046 C C . LEU A 1 137 ? 10.701 -16.746 -14.725 1.00 88.44 137 LEU A C 1
ATOM 1048 O O . LEU A 1 137 ? 10.228 -17.314 -13.742 1.00 88.44 137 LEU A O 1
ATOM 1052 N N . VAL A 1 138 ? 10.465 -15.458 -14.988 1.00 86.50 138 VAL A N 1
ATOM 1053 C CA . VAL A 1 138 ? 9.635 -14.598 -14.132 1.00 86.50 138 VAL A CA 1
ATOM 1054 C C . VAL A 1 138 ? 8.176 -15.058 -14.137 1.00 86.50 138 VAL A C 1
ATOM 1056 O O . VAL A 1 138 ? 7.549 -15.110 -13.078 1.00 86.50 138 VAL A O 1
ATOM 1059 N N . LEU A 1 139 ? 7.625 -15.442 -15.294 1.00 85.38 139 LEU A N 1
ATOM 1060 C CA . LEU A 1 139 ? 6.265 -15.985 -15.374 1.00 85.38 139 LEU A CA 1
ATOM 1061 C C . LEU A 1 139 ? 6.134 -17.296 -14.593 1.00 85.38 139 LEU A C 1
ATOM 1063 O O . LEU A 1 139 ? 5.197 -17.439 -13.809 1.00 85.38 139 LEU A O 1
ATOM 1067 N N . LEU A 1 140 ? 7.085 -18.222 -14.746 1.00 88.62 140 LEU A N 1
ATOM 1068 C CA . LEU A 1 140 ? 7.110 -19.473 -13.985 1.00 88.62 140 LEU A CA 1
ATOM 1069 C C . LEU A 1 140 ? 7.216 -19.214 -12.482 1.00 88.62 140 LEU A C 1
ATOM 1071 O O . LEU A 1 140 ? 6.489 -19.831 -11.705 1.00 88.62 140 LEU A O 1
ATOM 1075 N N . GLN A 1 141 ? 8.070 -18.275 -12.070 1.00 85.75 141 GLN A N 1
ATOM 1076 C CA . GLN A 1 141 ? 8.187 -17.881 -10.670 1.00 85.75 141 GLN A CA 1
ATOM 1077 C C . GLN A 1 141 ? 6.871 -17.297 -10.139 1.00 85.75 141 GLN A C 1
ATOM 1079 O O . GLN A 1 141 ? 6.411 -17.700 -9.074 1.00 85.75 141 GLN A O 1
ATOM 1084 N N . THR A 1 142 ? 6.224 -16.413 -10.900 1.00 85.38 142 THR A N 1
ATOM 1085 C CA . THR A 1 142 ? 4.947 -15.790 -10.514 1.00 85.38 142 THR A CA 1
ATOM 1086 C C . THR A 1 142 ? 3.841 -16.839 -10.363 1.00 85.38 142 THR A C 1
ATOM 1088 O O . THR A 1 142 ? 3.093 -16.828 -9.387 1.00 85.38 142 THR A O 1
ATOM 1091 N N . VAL A 1 143 ? 3.756 -17.796 -11.292 1.00 85.31 143 VAL A N 1
ATOM 1092 C CA . VAL A 1 143 ? 2.796 -18.911 -11.219 1.00 85.31 143 VAL A CA 1
ATOM 1093 C C . VAL A 1 143 ? 3.092 -19.816 -10.020 1.00 85.31 143 VAL A C 1
ATOM 1095 O O . VAL A 1 143 ? 2.171 -20.232 -9.309 1.00 85.31 143 VAL A O 1
ATOM 1098 N N . ALA A 1 144 ? 4.373 -20.082 -9.752 1.00 87.12 144 ALA A N 1
ATOM 1099 C CA . ALA A 1 144 ? 4.784 -20.853 -8.589 1.00 87.12 144 ALA A CA 1
ATOM 1100 C C . ALA A 1 144 ? 4.442 -20.134 -7.276 1.00 87.12 144 ALA A C 1
ATOM 1102 O O . ALA A 1 144 ? 4.097 -20.802 -6.307 1.00 87.12 144 ALA A O 1
ATOM 1103 N N . GLU A 1 145 ? 4.494 -18.799 -7.231 1.00 83.75 145 GLU A N 1
ATOM 1104 C CA . GLU A 1 145 ? 4.107 -17.977 -6.074 1.00 83.75 145 GLU A CA 1
ATOM 1105 C C . GLU A 1 145 ? 2.594 -17.957 -5.817 1.00 83.75 145 GLU A C 1
ATOM 1107 O O . GLU A 1 145 ? 2.170 -17.915 -4.659 1.00 83.75 145 GLU A O 1
ATOM 1112 N N . MET A 1 146 ? 1.784 -18.042 -6.873 1.00 78.56 146 MET A N 1
ATOM 1113 C CA . MET A 1 146 ? 0.319 -18.035 -6.785 1.00 78.56 146 MET A CA 1
ATOM 1114 C C . MET A 1 146 ? -0.293 -19.377 -6.369 1.00 78.56 146 MET A C 1
ATOM 1116 O O . MET A 1 146 ? -1.426 -19.401 -5.896 1.00 78.56 146 MET A O 1
ATOM 1120 N N . SER A 1 147 ? 0.430 -20.485 -6.537 1.00 79.19 147 SER A N 1
ATOM 1121 C CA . SER A 1 147 ? -0.052 -21.831 -6.211 1.00 79.19 147 SER A CA 1
ATOM 1122 C C . SER A 1 147 ? 0.746 -22.438 -5.061 1.00 79.19 147 SER A C 1
ATOM 1124 O O . SER A 1 147 ? 1.980 -22.422 -5.048 1.00 79.19 147 SER A O 1
ATOM 1126 N N . ASP A 1 148 ? 0.045 -22.976 -4.067 1.00 77.19 148 ASP A N 1
ATOM 1127 C CA . ASP A 1 148 ? 0.694 -23.645 -2.938 1.00 77.19 148 ASP A CA 1
ATOM 1128 C C . ASP A 1 148 ? 1.311 -24.996 -3.337 1.00 77.19 148 ASP A C 1
ATOM 1130 O O . ASP A 1 148 ? 2.324 -25.402 -2.765 1.00 77.19 148 ASP A O 1
ATOM 1134 N N . ASP A 1 149 ? 0.792 -25.620 -4.396 1.00 80.69 149 ASP A N 1
ATOM 1135 C CA . ASP A 1 149 ? 1.266 -26.902 -4.933 1.00 80.69 149 ASP A CA 1
ATOM 1136 C C . ASP A 1 149 ? 2.674 -26.814 -5.549 1.00 80.69 149 ASP A C 1
ATOM 1138 O O . ASP A 1 149 ? 3.430 -27.785 -5.550 1.00 80.69 149 ASP A O 1
ATOM 1142 N N . LEU A 1 150 ? 3.074 -25.631 -6.031 1.00 81.75 150 LEU A N 1
ATOM 1143 C CA . LEU A 1 150 ? 4.374 -25.395 -6.669 1.00 81.75 150 LEU A CA 1
ATOM 1144 C C . LEU A 1 150 ? 5.430 -24.815 -5.712 1.00 81.75 150 LEU A C 1
ATOM 1146 O O . LEU A 1 150 ? 6.518 -24.425 -6.146 1.00 81.75 150 LEU A O 1
ATOM 1150 N N . ARG A 1 151 ? 5.165 -24.797 -4.396 1.00 78.69 151 ARG A N 1
ATOM 1151 C CA . ARG A 1 151 ? 6.133 -24.365 -3.366 1.00 78.69 151 ARG A CA 1
ATOM 1152 C C . ARG A 1 151 ? 7.529 -25.006 -3.496 1.00 78.69 151 ARG A C 1
ATOM 1154 O O . ARG A 1 151 ? 8.498 -24.256 -3.351 1.00 78.69 151 ARG A O 1
ATOM 1161 N N . PRO A 1 152 ? 7.686 -26.313 -3.812 1.00 84.75 152 PRO A N 1
ATOM 1162 C CA . PRO A 1 152 ? 9.009 -26.933 -3.960 1.00 84.75 152 PRO A CA 1
ATOM 1163 C C . PRO A 1 152 ? 9.847 -26.332 -5.096 1.00 84.75 152 PRO A C 1
ATOM 1165 O O . PRO A 1 152 ? 11.074 -26.323 -5.020 1.00 84.75 152 PRO A O 1
ATOM 1168 N N . VAL A 1 153 ? 9.193 -25.795 -6.131 1.00 86.44 153 VAL A N 1
ATOM 1169 C CA . VAL A 1 153 ? 9.842 -25.287 -7.349 1.00 86.44 153 VAL A CA 1
ATOM 1170 C C . VAL A 1 153 ? 10.210 -23.798 -7.228 1.00 86.44 153 VAL A C 1
ATOM 1172 O O . VAL A 1 153 ? 11.060 -23.304 -7.965 1.00 86.44 153 VAL A O 1
ATOM 1175 N N . ARG A 1 154 ? 9.662 -23.079 -6.235 1.00 87.50 154 ARG A N 1
ATOM 1176 C CA . ARG A 1 154 ? 9.936 -21.643 -6.017 1.00 87.50 154 ARG A CA 1
ATOM 1177 C C . ARG A 1 154 ? 11.418 -21.346 -5.786 1.00 87.50 154 ARG A C 1
ATOM 1179 O O . ARG A 1 154 ? 11.974 -20.457 -6.422 1.00 87.50 154 ARG A O 1
ATOM 1186 N N . ARG A 1 155 ? 12.067 -22.093 -4.882 1.00 88.44 155 ARG A N 1
ATOM 1187 C CA . ARG A 1 155 ? 13.500 -21.923 -4.581 1.00 88.44 155 ARG A CA 1
ATOM 1188 C C . ARG A 1 155 ? 14.397 -22.197 -5.794 1.00 88.44 155 ARG A C 1
ATOM 1190 O O . ARG A 1 155 ? 15.179 -21.309 -6.113 1.00 88.44 155 ARG A O 1
ATOM 1197 N N . PRO A 1 156 ? 14.298 -23.347 -6.488 1.00 90.81 156 PRO A N 1
ATOM 1198 C CA . PRO A 1 156 ? 15.146 -23.605 -7.648 1.00 90.81 156 PRO A CA 1
ATOM 1199 C C . PRO A 1 156 ? 14.899 -22.621 -8.798 1.00 90.81 156 PRO A C 1
ATOM 1201 O O . PRO A 1 156 ? 15.870 -22.206 -9.422 1.00 90.81 156 PRO A O 1
ATOM 1204 N N . LEU A 1 157 ? 13.657 -22.173 -9.040 1.00 88.94 157 LEU A N 1
ATOM 1205 C CA . LEU A 1 157 ? 13.387 -21.108 -10.020 1.00 88.94 157 LEU A CA 1
ATOM 1206 C C . LEU A 1 157 ? 14.067 -19.789 -9.638 1.00 88.94 157 LEU A C 1
ATOM 1208 O O . LEU A 1 157 ? 14.707 -19.171 -10.483 1.00 88.94 157 LEU A O 1
ATOM 1212 N N . ALA A 1 158 ? 13.988 -19.385 -8.367 1.00 87.88 158 ALA A N 1
ATOM 1213 C CA . ALA A 1 158 ? 14.664 -18.182 -7.887 1.00 87.88 158 ALA A CA 1
ATOM 1214 C C . ALA A 1 158 ? 16.196 -18.302 -7.986 1.00 87.88 158 ALA A C 1
ATOM 1216 O O . ALA A 1 158 ? 16.866 -17.350 -8.384 1.00 87.88 158 ALA A O 1
ATOM 1217 N N . THR A 1 159 ? 16.762 -19.473 -7.676 1.00 89.75 159 THR A N 1
ATOM 1218 C CA . THR A 1 159 ? 18.196 -19.740 -7.854 1.00 89.75 159 THR A CA 1
ATOM 1219 C C . THR A 1 159 ? 18.591 -19.679 -9.326 1.00 89.75 159 THR A C 1
ATOM 1221 O O . THR A 1 159 ? 19.593 -19.050 -9.649 1.00 89.75 159 THR A O 1
ATOM 1224 N N . LEU A 1 160 ? 17.800 -20.269 -10.225 1.00 91.81 160 LEU A N 1
ATOM 1225 C CA . LEU A 1 160 ? 18.053 -20.240 -11.664 1.00 91.81 160 LEU A CA 1
ATOM 1226 C C . LEU A 1 160 ? 17.997 -18.811 -12.218 1.00 91.81 160 LEU A C 1
ATOM 1228 O O . LEU A 1 160 ? 18.890 -18.419 -12.965 1.00 91.81 160 LEU A O 1
ATOM 1232 N N . LEU A 1 161 ? 17.005 -18.016 -11.802 1.00 88.50 161 LEU A N 1
ATOM 1233 C CA . LEU A 1 161 ? 16.915 -16.594 -12.139 1.00 88.50 161 LEU A CA 1
ATOM 1234 C C . LEU A 1 161 ? 18.146 -15.826 -11.631 1.00 88.50 161 LEU A C 1
ATOM 1236 O O . LEU A 1 161 ? 18.710 -15.015 -12.361 1.00 88.50 161 LEU A O 1
ATOM 1240 N N . GLY A 1 162 ? 18.595 -16.114 -10.406 1.00 86.69 162 GLY A N 1
ATOM 1241 C CA . GLY A 1 162 ? 19.794 -15.515 -9.819 1.00 86.69 162 GLY A CA 1
ATOM 1242 C C . GLY A 1 162 ? 21.079 -15.871 -10.570 1.00 86.69 162 GLY A C 1
ATOM 1243 O O . GLY A 1 162 ? 21.882 -14.986 -10.854 1.00 86.69 162 GLY A O 1
ATOM 1244 N N . VAL A 1 163 ? 21.260 -17.143 -10.945 1.00 90.94 163 VAL A N 1
ATOM 1245 C CA . VAL A 1 163 ? 22.409 -17.608 -11.744 1.00 90.94 163 VAL A CA 1
ATOM 1246 C C . VAL A 1 163 ? 22.389 -16.981 -13.134 1.00 90.94 163 VAL A C 1
ATOM 1248 O O . VAL A 1 163 ? 23.421 -16.511 -13.606 1.00 90.94 163 VAL A O 1
ATOM 1251 N N . PHE A 1 164 ? 21.218 -16.921 -13.772 1.00 88.00 164 PHE A N 1
ATOM 1252 C CA . PHE A 1 164 ? 21.056 -16.268 -15.065 1.00 88.00 164 PHE A CA 1
ATOM 1253 C C . PHE A 1 164 ? 21.421 -14.779 -14.985 1.00 88.00 164 PHE A C 1
ATOM 1255 O O . PHE A 1 164 ? 22.254 -14.311 -15.757 1.00 88.00 164 PHE A O 1
ATOM 1262 N N . ALA A 1 165 ? 20.873 -14.050 -14.008 1.00 84.25 165 ALA A N 1
ATOM 1263 C CA . ALA A 1 165 ? 21.180 -12.637 -13.793 1.00 84.25 165 ALA A CA 1
ATOM 1264 C C . ALA A 1 165 ? 22.673 -12.403 -13.508 1.00 84.25 165 ALA A C 1
ATOM 1266 O O . ALA A 1 165 ? 23.260 -11.462 -14.042 1.00 84.25 165 ALA A O 1
ATOM 1267 N N . ALA A 1 166 ? 23.308 -13.277 -12.720 1.00 87.31 166 ALA A N 1
ATOM 1268 C CA . ALA A 1 166 ? 24.747 -13.228 -12.476 1.00 87.31 166 ALA A CA 1
ATOM 1269 C C . ALA A 1 166 ? 25.554 -13.469 -13.763 1.00 87.31 166 ALA A C 1
ATOM 1271 O O . ALA A 1 166 ? 26.515 -12.748 -14.016 1.00 87.31 166 ALA A O 1
ATOM 1272 N N . GLY A 1 167 ? 25.143 -14.425 -14.601 1.00 88.12 167 GLY A N 1
ATOM 1273 C CA . GLY A 1 167 ? 25.771 -14.705 -15.894 1.00 88.12 167 GLY A CA 1
ATOM 1274 C C . GLY A 1 167 ? 25.707 -13.515 -16.852 1.00 88.12 167 GLY A C 1
ATOM 1275 O O . GLY A 1 167 ? 26.734 -13.121 -17.406 1.00 88.12 167 GLY A O 1
ATOM 1276 N N . VAL A 1 168 ? 24.534 -12.884 -16.987 1.00 85.12 168 VAL A N 1
ATOM 1277 C CA . VAL A 1 168 ? 24.390 -11.644 -17.772 1.00 85.12 168 VAL A CA 1
ATOM 1278 C C . VAL A 1 168 ? 25.252 -10.533 -17.169 1.00 85.12 168 VAL A C 1
ATOM 1280 O O . VAL A 1 168 ? 25.937 -9.828 -17.902 1.00 85.12 168 VAL A O 1
ATOM 1283 N N . GLY A 1 169 ? 25.296 -10.413 -15.837 1.00 84.06 169 GLY A N 1
ATOM 1284 C CA . GLY A 1 169 ? 26.154 -9.452 -15.139 1.00 84.06 169 GLY A CA 1
ATOM 1285 C C . GLY A 1 169 ? 27.637 -9.620 -15.469 1.00 84.06 169 GLY A C 1
ATOM 1286 O O . GLY A 1 169 ? 28.304 -8.644 -15.801 1.00 84.06 169 GLY A O 1
ATOM 1287 N N . VAL A 1 170 ? 28.147 -10.854 -15.445 1.00 87.75 170 VAL A N 1
ATOM 1288 C CA . VAL A 1 170 ? 29.536 -11.159 -15.824 1.00 87.75 170 VAL A CA 1
ATOM 1289 C C . VAL A 1 170 ? 29.790 -10.824 -17.292 1.00 87.75 170 VAL A C 1
ATOM 1291 O O . VAL A 1 170 ? 30.817 -10.220 -17.593 1.00 87.75 170 VAL A O 1
ATOM 1294 N N . ALA A 1 171 ? 28.864 -11.154 -18.196 1.00 85.62 171 ALA A N 1
ATOM 1295 C CA . ALA A 1 171 ? 28.992 -10.831 -19.618 1.00 85.62 171 ALA A CA 1
ATOM 1296 C C . ALA A 1 171 ? 29.049 -9.313 -19.861 1.00 85.62 171 ALA A C 1
ATOM 1298 O O . ALA A 1 171 ? 29.914 -8.837 -20.593 1.00 85.62 171 ALA A O 1
ATOM 1299 N N . VAL A 1 172 ? 28.185 -8.550 -19.187 1.00 84.19 172 VAL A N 1
ATOM 1300 C CA . VAL A 1 172 ? 28.173 -7.082 -19.227 1.00 84.19 172 VAL A CA 1
ATOM 1301 C C . VAL A 1 172 ? 29.491 -6.507 -18.702 1.00 84.19 172 VAL A C 1
ATOM 1303 O O . VAL A 1 172 ? 30.087 -5.657 -19.357 1.00 84.19 172 VAL A O 1
ATOM 1306 N N . VAL A 1 173 ? 29.988 -6.989 -17.556 1.00 84.75 173 VAL A N 1
ATOM 1307 C CA . VAL A 1 173 ? 31.271 -6.541 -16.982 1.00 84.75 173 VAL A CA 1
ATOM 1308 C C . VAL A 1 173 ? 32.438 -6.877 -17.908 1.00 84.75 173 VAL A C 1
ATOM 1310 O O . VAL A 1 173 ? 33.288 -6.024 -18.154 1.00 84.75 173 VAL A O 1
ATOM 1313 N N . TRP A 1 174 ? 32.472 -8.091 -18.457 1.00 87.19 174 TRP A N 1
ATOM 1314 C CA . TRP A 1 174 ? 33.487 -8.502 -19.424 1.00 87.19 174 TRP A CA 1
ATOM 1315 C C . TRP A 1 174 ? 33.491 -7.581 -20.645 1.00 87.19 174 TRP A C 1
ATOM 1317 O O . TRP A 1 174 ? 34.545 -7.094 -21.058 1.00 87.19 174 TRP A O 1
ATOM 1327 N N . GLN A 1 175 ? 32.309 -7.279 -21.183 1.00 81.06 175 GLN A N 1
ATOM 1328 C CA . GLN A 1 175 ? 32.172 -6.407 -22.340 1.00 81.06 175 GLN A CA 1
ATOM 1329 C C . GLN A 1 175 ? 32.598 -4.966 -22.025 1.00 81.06 175 GLN A C 1
ATOM 1331 O O . GLN A 1 175 ? 33.386 -4.399 -22.782 1.00 81.06 175 GLN A O 1
ATOM 1336 N N . LEU A 1 176 ? 32.193 -4.423 -20.871 1.00 82.06 176 LEU A N 1
ATOM 1337 C CA . LEU A 1 176 ? 32.624 -3.111 -20.367 1.00 82.06 176 LEU A CA 1
ATOM 1338 C C . LEU A 1 176 ? 34.150 -2.999 -20.249 1.00 82.06 176 LEU A C 1
ATOM 1340 O O . LEU A 1 176 ? 34.718 -1.987 -20.650 1.00 82.06 176 LEU A O 1
ATOM 1344 N N . VAL A 1 177 ? 34.821 -4.031 -19.726 1.00 84.44 177 VAL A N 1
ATOM 1345 C CA . VAL A 1 177 ? 36.288 -4.05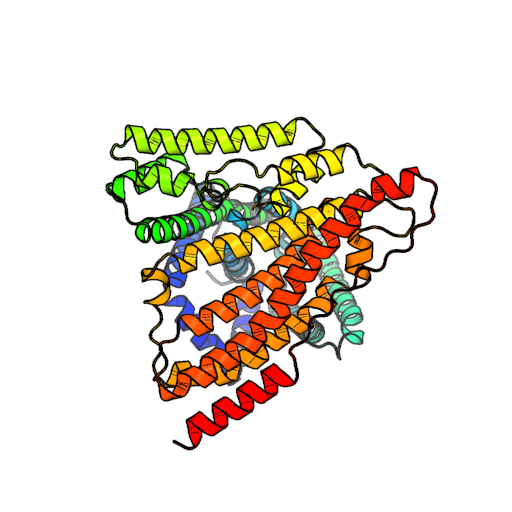3 -19.601 1.00 84.44 177 VAL A CA 1
ATOM 1346 C C . VAL A 1 177 ? 36.953 -4.172 -20.974 1.00 84.44 177 VAL A C 1
ATOM 1348 O O . VAL A 1 177 ? 37.921 -3.468 -21.252 1.00 84.44 177 VAL A O 1
ATOM 1351 N N . SER A 1 178 ? 36.424 -5.027 -21.854 1.00 84.56 178 SER A N 1
ATOM 1352 C CA . SER A 1 178 ? 37.006 -5.275 -23.180 1.00 84.56 178 SER A CA 1
ATOM 1353 C C . SER A 1 178 ? 36.857 -4.105 -24.162 1.00 84.56 178 SER A C 1
ATOM 1355 O O . SER A 1 178 ? 37.675 -3.962 -25.066 1.00 84.56 178 SER A O 1
ATOM 1357 N N . GLN A 1 179 ? 35.835 -3.260 -23.989 1.00 80.19 179 GLN A N 1
ATOM 1358 C CA . GLN A 1 179 ? 35.509 -2.145 -24.888 1.00 80.19 179 GLN A CA 1
ATOM 1359 C C . GLN A 1 179 ? 35.589 -0.780 -24.192 1.00 80.19 179 GLN A C 1
ATOM 1361 O O . GLN A 1 179 ? 34.993 0.191 -24.658 1.00 80.19 179 GLN A O 1
ATOM 1366 N N . PHE A 1 180 ? 36.346 -0.683 -23.094 1.00 76.19 180 PHE A N 1
ATOM 1367 C CA . PHE A 1 180 ? 36.398 0.512 -22.246 1.00 76.19 180 PHE A CA 1
ATOM 1368 C C . PHE A 1 180 ? 36.739 1.803 -23.014 1.00 76.19 180 PHE A C 1
ATOM 1370 O O . PHE A 1 180 ? 36.196 2.865 -22.721 1.00 76.19 180 PHE A O 1
ATOM 1377 N N . SER A 1 181 ? 37.586 1.712 -24.044 1.00 74.81 181 SER A N 1
ATOM 1378 C CA . SER A 1 181 ? 37.999 2.842 -24.890 1.00 74.81 181 SER A CA 1
ATOM 1379 C C . SER A 1 181 ? 36.891 3.423 -25.777 1.00 74.81 181 SER A C 1
ATOM 1381 O O . SER A 1 181 ? 37.037 4.542 -26.260 1.00 74.81 181 SER A O 1
ATOM 1383 N N . HIS A 1 182 ? 35.796 2.692 -25.998 1.00 74.44 182 HIS A N 1
ATOM 1384 C CA . HIS A 1 182 ? 34.657 3.128 -26.814 1.00 74.44 182 HIS A CA 1
ATOM 1385 C C . HIS A 1 182 ? 33.444 3.553 -25.976 1.00 74.44 182 HIS A C 1
ATOM 1387 O O . HIS A 1 182 ? 32.404 3.899 -26.537 1.00 74.44 182 HIS A O 1
ATOM 1393 N N . LEU A 1 183 ? 33.560 3.533 -24.644 1.00 74.44 183 LEU A N 1
ATOM 1394 C CA . LEU A 1 183 ? 32.461 3.897 -23.760 1.00 74.44 183 LEU A CA 1
ATOM 1395 C C . LEU A 1 183 ? 32.230 5.408 -23.767 1.00 74.44 183 LEU A C 1
ATOM 1397 O O . LEU A 1 183 ? 33.099 6.203 -23.404 1.00 74.44 183 LEU A O 1
ATOM 1401 N N . ASP A 1 184 ? 31.006 5.800 -24.108 1.00 79.88 184 ASP A N 1
ATOM 1402 C CA . ASP A 1 184 ? 30.527 7.162 -23.917 1.00 79.88 184 ASP A CA 1
ATOM 1403 C C . ASP A 1 184 ? 30.201 7.374 -22.428 1.00 79.88 184 ASP A C 1
ATOM 1405 O O . ASP A 1 184 ? 29.076 7.177 -21.963 1.00 79.88 184 ASP A O 1
ATOM 1409 N N . LEU A 1 185 ? 31.222 7.756 -21.656 1.00 80.12 185 LEU A N 1
ATOM 1410 C CA . LEU A 1 185 ? 31.104 8.060 -20.225 1.00 80.12 185 LEU A CA 1
ATOM 1411 C C . LEU A 1 185 ? 30.031 9.121 -19.941 1.00 80.12 185 LEU A C 1
ATOM 1413 O O . LEU A 1 185 ? 29.366 9.057 -18.906 1.00 80.12 185 LEU A O 1
ATOM 1417 N N . ALA A 1 186 ? 29.827 10.075 -20.857 1.00 83.38 186 ALA A N 1
ATOM 1418 C CA . ALA A 1 186 ? 28.783 11.080 -20.712 1.00 83.38 186 ALA A CA 1
ATOM 1419 C C . ALA A 1 186 ? 27.389 10.447 -20.839 1.00 83.38 186 ALA A C 1
ATOM 1421 O O . ALA A 1 186 ? 26.491 10.801 -20.076 1.00 83.38 186 ALA A O 1
ATOM 1422 N N . GLN A 1 187 ? 27.204 9.481 -21.743 1.00 82.44 187 GLN A N 1
ATOM 1423 C CA . GLN A 1 187 ? 25.956 8.723 -21.853 1.00 82.44 187 GLN A CA 1
ATOM 1424 C C . GLN A 1 187 ? 25.679 7.863 -20.612 1.00 82.44 187 GLN A C 1
ATOM 1426 O O . GLN A 1 187 ? 24.549 7.858 -20.130 1.00 82.44 187 GLN A O 1
ATOM 1431 N N . ILE A 1 188 ? 26.693 7.190 -20.059 1.00 80.44 188 ILE A N 1
ATOM 1432 C CA . ILE A 1 188 ? 26.550 6.387 -18.829 1.00 80.44 188 ILE A CA 1
ATOM 1433 C C . ILE A 1 188 ? 26.189 7.280 -17.635 1.00 80.44 188 ILE A C 1
ATOM 1435 O O . ILE A 1 188 ? 25.339 6.940 -16.813 1.00 80.44 188 ILE A O 1
ATOM 1439 N N . PHE A 1 189 ? 26.808 8.457 -17.538 1.00 83.38 189 PHE A N 1
ATOM 1440 C CA . PHE A 1 189 ? 26.472 9.403 -16.482 1.00 83.38 189 PHE A CA 1
ATOM 1441 C C . PHE A 1 189 ? 25.039 9.935 -16.630 1.00 83.38 189 PHE A C 1
ATOM 1443 O O . PHE A 1 189 ? 24.325 10.041 -15.633 1.00 83.38 189 PHE A O 1
ATOM 1450 N N . ARG A 1 190 ? 24.582 10.211 -17.862 1.00 85.88 190 ARG A N 1
ATOM 1451 C CA . ARG A 1 190 ? 23.185 10.589 -18.138 1.00 85.88 190 ARG A CA 1
ATOM 1452 C C . ARG A 1 190 ? 22.205 9.474 -17.775 1.00 85.88 190 ARG A C 1
ATOM 1454 O O . ARG A 1 190 ? 21.207 9.763 -17.121 1.00 85.88 190 ARG A O 1
ATOM 1461 N N . SER A 1 191 ? 22.480 8.216 -18.128 1.00 82.06 191 SER A N 1
ATOM 1462 C CA . SER A 1 191 ? 21.609 7.084 -17.771 1.00 82.06 191 SER A CA 1
ATOM 1463 C C . SER A 1 191 ? 21.529 6.871 -16.262 1.00 82.06 191 SER A C 1
ATOM 1465 O O . SER A 1 191 ? 20.429 6.725 -15.727 1.00 82.06 191 SER A O 1
ATOM 1467 N N . LEU A 1 192 ? 22.652 6.985 -15.548 1.00 82.62 192 LEU A N 1
ATOM 1468 C CA . LEU A 1 192 ? 22.672 6.965 -14.086 1.00 82.62 192 LEU A CA 1
ATOM 1469 C C . LEU A 1 192 ? 21.882 8.132 -13.479 1.00 82.62 192 LEU A C 1
ATOM 1471 O O . LEU A 1 192 ? 21.074 7.931 -12.570 1.00 82.62 192 LEU A O 1
ATOM 1475 N N . ALA A 1 193 ? 22.082 9.347 -13.994 1.00 84.75 193 ALA A N 1
ATOM 1476 C CA . ALA A 1 193 ? 21.351 10.524 -13.550 1.00 84.75 193 ALA A CA 1
ATOM 1477 C C . ALA A 1 193 ? 19.842 10.353 -13.772 1.00 84.75 193 ALA A C 1
ATOM 1479 O O . ALA A 1 193 ? 19.068 10.632 -12.860 1.00 84.75 193 ALA A O 1
ATOM 1480 N N . MET A 1 194 ? 19.415 9.824 -14.924 1.00 85.31 194 MET A N 1
ATOM 1481 C CA . MET A 1 194 ? 18.003 9.576 -15.235 1.00 85.31 194 MET A CA 1
ATOM 1482 C C . MET A 1 194 ? 17.386 8.451 -14.403 1.00 85.31 194 MET A C 1
ATOM 1484 O O . MET A 1 194 ? 16.239 8.587 -13.972 1.00 85.31 194 MET A O 1
ATOM 1488 N N . ALA A 1 195 ? 18.143 7.392 -14.103 1.00 81.38 195 ALA A N 1
ATOM 1489 C CA . ALA A 1 195 ? 17.701 6.303 -13.234 1.00 81.38 195 ALA A CA 1
ATOM 1490 C C . ALA A 1 195 ? 17.356 6.784 -11.813 1.00 81.38 195 ALA A C 1
ATOM 1492 O O . ALA A 1 195 ? 16.500 6.195 -11.156 1.00 81.38 195 ALA A O 1
ATOM 1493 N N . ILE A 1 196 ? 17.974 7.875 -11.353 1.00 83.50 196 ILE A N 1
ATOM 1494 C CA . ILE A 1 196 ? 17.663 8.523 -10.072 1.00 83.50 196 ILE A CA 1
ATOM 1495 C C . ILE A 1 196 ? 16.620 9.635 -10.264 1.00 83.50 196 ILE A C 1
ATOM 1497 O O . ILE A 1 196 ? 15.652 9.726 -9.506 1.00 83.50 196 ILE A O 1
ATOM 1501 N N . TRP A 1 197 ? 16.785 10.470 -11.292 1.00 87.31 197 TRP A N 1
ATOM 1502 C CA . TRP A 1 197 ? 15.941 11.632 -11.565 1.00 87.31 197 TRP A CA 1
ATOM 1503 C C . TRP A 1 197 ? 14.484 11.251 -11.827 1.00 87.31 197 TRP A C 1
ATOM 1505 O O . TRP A 1 197 ? 13.592 11.863 -11.241 1.00 87.31 197 TRP A O 1
ATOM 1515 N N . LEU A 1 198 ? 14.211 10.230 -12.649 1.00 86.62 198 LEU A N 1
ATOM 1516 C CA . LEU A 1 198 ? 12.840 9.814 -12.968 1.00 86.62 198 LEU A CA 1
ATOM 1517 C C . LEU A 1 198 ? 12.078 9.341 -11.719 1.00 86.62 198 LEU A C 1
ATOM 1519 O O . LEU A 1 198 ? 11.032 9.916 -11.419 1.00 86.62 198 LEU A O 1
ATOM 1523 N N . PRO A 1 199 ? 12.579 8.394 -10.904 1.00 86.25 199 PRO A N 1
ATOM 1524 C CA . PRO A 1 199 ? 11.887 8.023 -9.675 1.00 86.25 199 PRO A CA 1
ATOM 1525 C C . PRO A 1 199 ? 11.754 9.167 -8.669 1.00 86.25 199 PRO A C 1
ATOM 1527 O O . PRO A 1 199 ? 10.683 9.336 -8.089 1.00 86.25 199 PRO A O 1
ATOM 1530 N N . VAL A 1 200 ? 12.798 9.978 -8.460 1.00 87.62 200 VAL A N 1
ATOM 1531 C CA . VAL A 1 200 ? 12.742 11.095 -7.501 1.00 87.62 200 VAL A CA 1
ATOM 1532 C C . VAL A 1 200 ? 11.730 12.152 -7.947 1.00 87.62 200 VAL A C 1
ATOM 1534 O O . VAL A 1 200 ? 10.928 12.612 -7.135 1.00 87.62 200 VAL A O 1
ATOM 1537 N N . SER A 1 201 ? 11.709 12.499 -9.233 1.00 88.88 201 SER A N 1
ATOM 1538 C CA . SER A 1 201 ? 10.773 13.478 -9.799 1.00 88.88 201 SER A CA 1
ATOM 1539 C C . SER A 1 201 ? 9.318 13.010 -9.762 1.00 88.88 201 SER A C 1
ATOM 1541 O O . SER A 1 201 ? 8.412 13.839 -9.746 1.00 88.88 201 SER A O 1
ATOM 1543 N N . THR A 1 202 ? 9.053 11.705 -9.645 1.00 89.25 202 THR A N 1
ATOM 1544 C CA . THR A 1 202 ? 7.677 11.220 -9.442 1.00 89.25 202 THR A CA 1
ATOM 1545 C C . THR A 1 202 ? 7.115 11.574 -8.072 1.00 89.25 202 THR A C 1
ATOM 1547 O O . THR A 1 202 ? 5.901 11.720 -7.935 1.00 89.25 202 THR A O 1
ATOM 1550 N N . LEU A 1 203 ? 7.968 11.757 -7.058 1.00 87.81 203 LEU A N 1
ATOM 1551 C CA . LEU A 1 203 ? 7.536 12.014 -5.684 1.00 87.81 203 LEU A CA 1
ATOM 1552 C C . LEU A 1 203 ? 6.658 13.269 -5.562 1.00 87.81 203 LEU A C 1
ATOM 1554 O O . LEU A 1 203 ? 5.578 13.151 -4.980 1.00 87.81 203 LEU A O 1
ATOM 1558 N N . PRO A 1 204 ? 7.033 14.444 -6.113 1.00 90.38 204 PRO A N 1
ATOM 1559 C CA . PRO A 1 204 ? 6.145 15.602 -6.168 1.00 90.38 204 PRO A CA 1
ATOM 1560 C C . PRO A 1 204 ? 4.760 15.287 -6.742 1.00 90.38 204 PRO A C 1
ATOM 1562 O O . PRO A 1 204 ? 3.755 15.652 -6.131 1.00 90.38 204 PRO A O 1
ATOM 1565 N N . ALA A 1 205 ? 4.686 14.572 -7.868 1.00 89.44 205 ALA A N 1
ATOM 1566 C CA . ALA A 1 205 ? 3.409 14.206 -8.476 1.00 89.44 205 ALA A CA 1
ATOM 1567 C C . ALA A 1 205 ? 2.590 13.279 -7.570 1.00 89.44 205 ALA A C 1
ATOM 1569 O O . ALA A 1 205 ? 1.401 13.519 -7.363 1.00 89.44 205 ALA A O 1
ATOM 1570 N N . LEU A 1 206 ? 3.223 12.275 -6.957 1.00 86.69 206 LEU A N 1
ATOM 1571 C CA . LEU A 1 206 ? 2.557 11.372 -6.018 1.00 86.69 206 LEU A CA 1
ATOM 1572 C C . LEU A 1 206 ? 2.047 12.107 -4.770 1.00 86.69 206 LEU A C 1
ATOM 1574 O O . LEU A 1 206 ? 0.941 11.828 -4.311 1.00 86.69 206 LEU A O 1
ATOM 1578 N N . ILE A 1 207 ? 2.809 13.068 -4.239 1.00 85.69 207 ILE A N 1
ATOM 1579 C CA . ILE A 1 207 ? 2.399 13.905 -3.100 1.00 85.69 207 ILE A CA 1
ATOM 1580 C C . ILE A 1 207 ? 1.194 14.770 -3.474 1.00 85.69 207 ILE A C 1
ATOM 1582 O O . ILE A 1 207 ? 0.236 14.841 -2.703 1.00 85.69 207 ILE A O 1
ATOM 1586 N N . LEU A 1 208 ? 1.220 15.410 -4.647 1.00 87.06 208 LEU A N 1
ATOM 1587 C CA . LEU A 1 208 ? 0.109 16.227 -5.136 1.00 87.06 208 LEU A CA 1
ATOM 1588 C C . LEU A 1 208 ? -1.150 15.383 -5.340 1.00 87.06 208 LEU A C 1
ATOM 1590 O O . LEU A 1 208 ? -2.221 15.770 -4.881 1.00 87.06 208 LEU A O 1
ATOM 1594 N N . MET A 1 209 ? -1.027 14.207 -5.954 1.00 81.88 209 MET A N 1
ATOM 1595 C CA . MET A 1 209 ? -2.151 13.289 -6.155 1.00 81.88 209 MET A CA 1
ATOM 1596 C C . MET A 1 209 ? -2.713 12.761 -4.842 1.00 81.88 209 MET A C 1
ATOM 1598 O O . MET A 1 209 ? -3.929 12.748 -4.657 1.00 81.88 209 MET A O 1
ATOM 1602 N N . ALA A 1 210 ? -1.846 12.389 -3.901 1.00 82.06 210 ALA A N 1
ATOM 1603 C CA . ALA A 1 210 ? -2.264 12.009 -2.561 1.00 82.06 210 ALA A CA 1
ATOM 1604 C C . ALA A 1 210 ? -3.004 13.162 -1.870 1.00 82.06 210 ALA A C 1
ATOM 1606 O O . ALA A 1 210 ? -4.064 12.947 -1.293 1.00 82.06 210 ALA A O 1
ATOM 1607 N N . ALA A 1 211 ? -2.496 14.393 -1.970 1.00 81.94 211 ALA A N 1
ATOM 1608 C CA . ALA A 1 211 ? -3.143 15.559 -1.382 1.00 81.94 211 ALA A CA 1
ATOM 1609 C C . ALA A 1 211 ? -4.522 15.815 -2.006 1.00 81.94 211 ALA A C 1
ATOM 1611 O O . ALA A 1 211 ? -5.485 15.996 -1.268 1.00 81.94 211 ALA A O 1
ATOM 1612 N N . VAL A 1 212 ? -4.639 15.775 -3.339 1.00 83.94 212 VAL A N 1
ATOM 1613 C CA . VAL A 1 212 ? -5.922 15.921 -4.050 1.00 83.94 212 VAL A CA 1
ATOM 1614 C C . VAL A 1 212 ? -6.909 14.838 -3.615 1.00 83.94 212 VAL A C 1
ATOM 1616 O O . VAL A 1 212 ? -8.031 15.163 -3.240 1.00 83.94 212 VAL A O 1
ATOM 1619 N N . SER A 1 213 ? -6.482 13.575 -3.580 1.00 75.38 213 SER A N 1
ATOM 1620 C CA . SER A 1 213 ? -7.303 12.442 -3.134 1.00 75.38 213 SER A CA 1
ATOM 1621 C C . SER A 1 213 ? -7.800 12.611 -1.692 1.00 75.38 213 SER A C 1
ATOM 1623 O O . SER A 1 213 ? -8.973 12.378 -1.397 1.00 75.38 213 SER A O 1
ATOM 1625 N N . GLU A 1 214 ? -6.933 13.037 -0.772 1.00 75.44 214 GLU A N 1
ATOM 1626 C CA . GLU A 1 214 ? -7.320 13.265 0.624 1.00 75.44 214 GLU A CA 1
ATOM 1627 C C . GLU A 1 214 ? -8.233 14.493 0.775 1.00 75.44 214 GLU A C 1
ATOM 1629 O O . GLU A 1 214 ? -9.196 14.452 1.544 1.00 75.44 214 GLU A O 1
ATOM 1634 N N . TYR A 1 215 ? -8.014 15.563 0.001 1.00 80.50 215 TYR A N 1
ATOM 1635 C CA . TYR A 1 215 ? -8.933 16.702 -0.039 1.00 80.50 215 TYR A CA 1
ATOM 1636 C C . TYR A 1 215 ? -10.305 16.308 -0.574 1.00 80.50 215 TYR A C 1
ATOM 1638 O O . TYR A 1 215 ? -11.300 16.696 0.028 1.00 80.50 215 TYR A O 1
ATOM 1646 N N . GLU A 1 216 ? -10.386 15.523 -1.652 1.00 71.19 216 GLU A N 1
ATOM 1647 C CA . GLU A 1 216 ? -11.665 15.022 -2.165 1.00 71.19 216 GLU A CA 1
ATOM 1648 C C . GLU A 1 216 ? -12.418 14.252 -1.079 1.00 71.19 216 GLU A C 1
ATOM 1650 O O . GLU A 1 216 ? -13.588 14.535 -0.823 1.00 71.19 216 GLU A O 1
ATOM 1655 N N . GLN A 1 217 ? -11.739 13.353 -0.361 1.00 69.38 217 GLN A N 1
ATOM 1656 C CA . GLN A 1 217 ? -12.346 12.621 0.750 1.00 69.38 217 GLN A CA 1
ATOM 1657 C C . GLN A 1 217 ? -12.821 13.546 1.880 1.00 69.38 217 GLN A C 1
ATOM 1659 O O . GLN A 1 217 ? -13.926 13.369 2.396 1.00 69.38 217 GLN A O 1
ATOM 1664 N N . VAL A 1 218 ? -12.013 14.531 2.281 1.00 72.94 218 VAL A N 1
ATOM 1665 C CA . VAL A 1 218 ? -12.382 15.506 3.319 1.00 72.94 218 VAL A CA 1
ATOM 1666 C C . VAL A 1 218 ? -13.553 16.377 2.858 1.00 72.94 218 VAL A C 1
ATOM 1668 O O . VAL A 1 218 ? -14.474 16.612 3.636 1.00 72.94 218 VAL A O 1
ATOM 1671 N N . PHE A 1 219 ? -13.569 16.816 1.600 1.00 78.31 219 PHE A N 1
ATOM 1672 C CA . PHE A 1 219 ? -14.606 17.682 1.038 1.00 78.31 219 PHE A CA 1
ATOM 1673 C C . PHE A 1 219 ? -15.929 16.965 0.830 1.00 78.31 219 PHE A C 1
ATOM 1675 O O . PHE A 1 219 ? -16.963 17.571 1.097 1.00 78.31 219 PHE A O 1
ATOM 1682 N N . ILE A 1 220 ? -15.898 15.701 0.404 1.00 71.19 220 ILE A N 1
ATOM 1683 C CA . ILE A 1 220 ? -17.079 14.838 0.331 1.00 71.19 220 ILE A CA 1
ATOM 1684 C C . ILE A 1 220 ? -17.679 14.682 1.734 1.00 71.19 220 ILE A C 1
ATOM 1686 O O . ILE A 1 220 ? -18.871 14.897 1.939 1.00 71.19 220 ILE A O 1
ATOM 1690 N N . ARG A 1 221 ? -16.847 14.393 2.743 1.00 65.19 221 ARG A N 1
ATOM 1691 C CA . ARG A 1 221 ? -17.312 14.272 4.134 1.00 65.19 221 ARG A CA 1
ATOM 1692 C C . ARG A 1 221 ? -17.836 15.601 4.688 1.00 65.19 221 ARG A C 1
ATOM 1694 O O . ARG A 1 221 ? -18.840 15.597 5.386 1.00 65.19 221 ARG A O 1
ATOM 1701 N N . LEU A 1 222 ? -17.204 16.729 4.352 1.00 67.56 222 LEU A N 1
ATOM 1702 C CA . LEU A 1 222 ? -17.681 18.075 4.704 1.00 67.56 222 LEU A CA 1
ATOM 1703 C C . LEU A 1 222 ? -19.005 18.431 4.023 1.00 67.56 222 LEU A C 1
ATOM 1705 O O . LEU A 1 222 ? -19.824 19.090 4.655 1.00 67.56 222 LEU A O 1
ATOM 1709 N N . SER A 1 223 ? -19.238 17.997 2.779 1.00 69.31 223 SER A N 1
ATOM 1710 C CA . SER A 1 223 ? -20.521 18.230 2.102 1.00 69.31 223 SER A CA 1
ATOM 1711 C C . SER A 1 223 ? -21.674 17.432 2.703 1.00 69.31 223 SER A C 1
ATOM 1713 O O . SER A 1 223 ? -22.806 17.884 2.614 1.00 69.31 223 SER A O 1
ATOM 1715 N N . PHE A 1 224 ? -21.396 16.296 3.349 1.00 62.91 224 PHE A N 1
ATOM 1716 C CA . PHE A 1 224 ? -22.408 15.530 4.083 1.00 62.91 224 PHE A CA 1
ATOM 1717 C C . PHE A 1 224 ? -22.708 16.088 5.486 1.00 62.91 224 PHE A C 1
ATOM 1719 O O . PHE A 1 224 ? -23.652 15.638 6.125 1.00 62.91 224 PHE A O 1
ATOM 1726 N N . MET A 1 225 ? -21.930 17.057 5.988 1.00 59.91 225 MET A N 1
ATOM 1727 C CA . MET A 1 225 ? -22.195 17.696 7.281 1.00 59.91 225 MET A CA 1
ATOM 1728 C C . MET A 1 225 ? -23.104 18.921 7.112 1.00 59.91 225 MET A C 1
ATOM 1730 O O . MET A 1 225 ? -22.703 19.946 6.545 1.00 59.91 225 MET A O 1
ATOM 1734 N N . HIS A 1 226 ? -24.322 18.821 7.650 1.00 51.44 226 HIS A N 1
ATOM 1735 C CA . HIS A 1 226 ? -25.267 19.931 7.760 1.00 51.44 226 HIS A CA 1
ATOM 1736 C C . HIS A 1 226 ? -24.735 20.999 8.734 1.00 51.44 226 HIS A C 1
ATOM 1738 O O . HIS A 1 226 ? -24.365 20.695 9.865 1.00 51.44 226 HIS A O 1
ATOM 1744 N N . GLY A 1 227 ? -24.660 22.255 8.280 1.00 52.19 227 GLY A N 1
ATOM 1745 C CA . GLY A 1 227 ? -24.157 23.394 9.053 1.00 52.19 227 GLY A CA 1
ATOM 1746 C C . GLY A 1 227 ? -24.388 24.730 8.336 1.00 52.19 227 GLY A C 1
ATOM 1747 O O . GLY A 1 227 ? -24.521 24.767 7.112 1.00 52.19 227 GLY A O 1
ATOM 1748 N N . VAL A 1 228 ? -24.434 25.824 9.098 1.00 48.94 228 VAL A N 1
ATOM 1749 C CA . VAL A 1 228 ? -24.838 27.178 8.654 1.00 48.94 228 VAL A CA 1
ATOM 1750 C C . VAL A 1 228 ? -23.800 27.939 7.810 1.00 48.94 228 VAL A C 1
ATOM 1752 O O . VAL A 1 228 ? -24.101 29.015 7.305 1.00 48.94 228 VAL A O 1
ATOM 1755 N N . SER A 1 229 ? -22.587 27.410 7.606 1.00 58.38 229 SER A N 1
ATOM 1756 C CA . SER A 1 229 ? -21.508 28.166 6.944 1.00 58.38 229 SER A CA 1
ATOM 1757 C C . SER A 1 229 ? -21.355 27.931 5.433 1.00 58.38 229 SER A C 1
ATOM 1759 O O . SER A 1 229 ? -21.872 26.970 4.855 1.00 58.38 229 SER A O 1
ATOM 1761 N N . ASN A 1 230 ? -20.577 28.798 4.782 1.00 71.88 230 ASN A N 1
ATOM 1762 C CA . ASN A 1 230 ? -20.230 28.696 3.368 1.00 71.88 230 ASN A CA 1
ATOM 1763 C C . ASN A 1 230 ? -19.124 27.640 3.133 1.00 71.88 230 ASN A C 1
ATOM 1765 O O . ASN A 1 230 ? -17.959 27.839 3.484 1.00 71.88 230 ASN A O 1
ATOM 1769 N N . LEU A 1 231 ? -19.483 26.537 2.466 1.00 76.00 231 LEU A N 1
ATOM 1770 C CA . LEU A 1 231 ? -18.591 25.421 2.105 1.00 76.00 231 LEU A CA 1
ATOM 1771 C C . LEU A 1 231 ? -17.316 25.857 1.367 1.00 76.00 231 LEU A C 1
ATOM 1773 O O . LEU A 1 231 ? -16.267 25.228 1.522 1.00 76.00 231 LEU A O 1
ATOM 1777 N N . TRP A 1 232 ? -17.386 26.915 0.560 1.00 80.12 232 TRP A N 1
ATOM 1778 C CA . TRP A 1 232 ? -16.235 27.404 -0.194 1.00 80.12 232 TRP A CA 1
ATOM 1779 C C . TRP A 1 232 ? -15.165 28.016 0.724 1.00 80.12 232 TRP A C 1
ATOM 1781 O O . TRP A 1 232 ? -13.979 27.730 0.550 1.00 80.12 232 TRP A O 1
ATOM 1791 N N . LEU A 1 233 ? -15.575 28.764 1.755 1.00 83.00 233 LEU A N 1
ATOM 1792 C CA . LEU A 1 233 ? -14.669 29.369 2.737 1.00 83.00 233 LEU A CA 1
ATOM 1793 C C . LEU A 1 233 ? -13.889 28.294 3.512 1.00 83.00 233 LEU A C 1
ATOM 1795 O O . LEU A 1 233 ? -12.663 28.378 3.614 1.00 83.00 233 LEU A O 1
ATOM 1799 N N . SER A 1 234 ? -14.568 27.243 3.985 1.00 83.38 234 SER A N 1
ATOM 1800 C CA . SER A 1 234 ? -13.922 26.121 4.684 1.00 83.38 234 SER A CA 1
ATOM 1801 C C . SER A 1 234 ? -12.947 25.364 3.773 1.00 83.38 234 SER A C 1
ATOM 1803 O O . SER A 1 234 ? -11.835 25.040 4.192 1.00 83.38 234 SER A O 1
ATOM 1805 N N . ARG A 1 235 ? -13.314 25.125 2.504 1.00 84.69 235 ARG A N 1
ATOM 1806 C CA . ARG A 1 235 ? -12.433 24.473 1.514 1.00 84.69 235 ARG A CA 1
ATOM 1807 C C . ARG A 1 235 ? -11.177 25.296 1.241 1.00 84.69 235 ARG A C 1
ATOM 1809 O O . ARG A 1 235 ? -10.072 24.760 1.296 1.00 84.69 235 ARG A O 1
ATOM 1816 N N . ALA A 1 236 ? -11.326 26.597 1.002 1.00 85.50 236 ALA A N 1
ATOM 1817 C CA . ALA A 1 236 ? -10.199 27.485 0.740 1.00 85.50 236 ALA A CA 1
ATOM 1818 C C . ALA A 1 236 ? -9.270 27.615 1.965 1.00 85.50 236 ALA A C 1
ATOM 1820 O O . ALA A 1 236 ? -8.046 27.650 1.807 1.00 85.50 236 ALA A O 1
ATOM 1821 N N . ALA A 1 237 ? -9.821 27.614 3.185 1.00 86.19 237 ALA A N 1
ATOM 1822 C CA . ALA A 1 237 ? -9.034 27.673 4.415 1.00 86.19 237 ALA A CA 1
ATOM 1823 C C . ALA A 1 237 ? -8.200 26.399 4.606 1.00 86.19 237 ALA A C 1
ATOM 1825 O O . ALA A 1 237 ? -7.031 26.484 4.983 1.00 86.19 237 ALA A O 1
ATOM 1826 N N . LEU A 1 238 ? -8.764 25.231 4.277 1.00 86.38 238 LEU A N 1
ATOM 1827 C CA . LEU A 1 238 ? -8.052 23.951 4.313 1.00 86.38 238 LEU A CA 1
ATOM 1828 C C . LEU A 1 238 ? -6.926 23.896 3.288 1.00 86.38 238 LEU A C 1
ATOM 1830 O O . LEU A 1 238 ? -5.794 23.602 3.665 1.00 86.38 238 LEU A O 1
ATOM 1834 N N . ILE A 1 239 ? -7.207 24.240 2.027 1.00 87.69 239 ILE A N 1
ATOM 1835 C CA . ILE A 1 239 ? -6.205 24.218 0.950 1.00 87.69 239 ILE A CA 1
ATOM 1836 C C . ILE A 1 239 ? -5.031 25.131 1.302 1.00 87.69 239 ILE A C 1
ATOM 1838 O O . ILE A 1 239 ? -3.871 24.725 1.227 1.00 87.69 239 ILE A O 1
ATOM 1842 N N . ARG A 1 240 ? -5.322 26.362 1.737 1.00 87.81 240 ARG A N 1
ATOM 1843 C CA . ARG A 1 240 ? -4.283 27.345 2.056 1.00 87.81 240 ARG A CA 1
ATOM 1844 C C . ARG A 1 240 ? -3.562 27.045 3.370 1.00 87.81 240 ARG A C 1
ATOM 1846 O O . ARG A 1 240 ? -2.385 27.369 3.499 1.00 87.81 240 ARG A O 1
ATOM 1853 N N . GLY A 1 241 ? -4.248 26.451 4.344 1.00 83.19 241 GLY A N 1
ATOM 1854 C CA . GLY A 1 241 ? -3.688 26.183 5.664 1.00 83.19 241 GLY A CA 1
ATOM 1855 C C . GLY A 1 241 ? -2.894 24.878 5.758 1.00 83.19 241 GLY A C 1
ATOM 1856 O O . GLY A 1 241 ? -1.858 24.864 6.428 1.00 83.19 241 GLY A O 1
ATOM 1857 N N . LEU A 1 242 ? -3.331 23.810 5.082 1.00 83.25 242 LEU A N 1
ATOM 1858 C CA . LEU A 1 242 ? -2.692 22.486 5.108 1.00 83.25 242 LEU A CA 1
ATOM 1859 C C . LEU A 1 242 ? -1.734 22.258 3.925 1.00 83.25 242 LEU A C 1
ATOM 1861 O O . LEU A 1 242 ? -0.746 21.536 4.076 1.00 83.25 242 LEU A O 1
ATOM 1865 N N . GLY A 1 243 ? -1.966 22.909 2.779 1.00 85.88 243 GLY A N 1
ATOM 1866 C CA . GLY A 1 243 ? -1.102 22.823 1.597 1.00 85.88 243 GLY A CA 1
ATOM 1867 C C . GLY A 1 243 ? -1.042 21.416 0.989 1.00 85.88 243 GLY A C 1
ATOM 1868 O O . GLY A 1 243 ? -1.991 20.645 1.104 1.00 85.88 243 GLY A O 1
ATOM 1869 N N . ALA A 1 244 ? 0.079 21.067 0.349 1.00 82.31 244 ALA A N 1
ATOM 1870 C CA . ALA A 1 244 ? 0.325 19.752 -0.261 1.00 82.31 244 ALA A CA 1
ATOM 1871 C C . ALA A 1 244 ? 0.940 18.749 0.737 1.00 82.31 244 ALA A C 1
ATOM 1873 O O . ALA A 1 244 ? 1.979 18.144 0.481 1.00 82.31 244 ALA A O 1
ATOM 1874 N N . ARG A 1 245 ? 0.335 18.619 1.922 1.00 79.12 245 ARG A N 1
ATOM 1875 C CA . ARG A 1 245 ? 0.812 17.731 2.996 1.00 79.12 245 ARG A CA 1
ATOM 1876 C C . ARG A 1 245 ? -0.217 16.626 3.243 1.00 79.12 245 ARG A C 1
ATOM 1878 O O . ARG A 1 245 ? -1.024 16.757 4.166 1.00 79.12 245 ARG A O 1
ATOM 1885 N N . PRO A 1 246 ? -0.225 15.551 2.434 1.00 68.38 246 PRO A N 1
ATOM 1886 C CA . PRO A 1 246 ? -1.285 14.543 2.457 1.00 68.38 246 PRO A CA 1
ATOM 1887 C C . PRO A 1 246 ? -1.452 13.884 3.829 1.00 68.38 246 PRO A C 1
ATOM 1889 O O . PRO A 1 246 ? -2.574 13.588 4.215 1.00 68.38 246 PRO A O 1
ATOM 1892 N N . GLN A 1 247 ? -0.386 13.764 4.626 1.00 67.50 247 GLN A N 1
ATOM 1893 C CA . GLN A 1 247 ? -0.461 13.199 5.977 1.00 67.50 247 GLN A CA 1
ATOM 1894 C C . GLN A 1 247 ? -1.237 14.093 6.961 1.00 67.50 247 GLN A C 1
ATOM 1896 O O . GLN A 1 247 ? -1.924 13.586 7.846 1.00 67.50 247 GLN A O 1
ATOM 1901 N N . LEU A 1 248 ? -1.145 15.421 6.815 1.00 71.25 248 LEU A N 1
ATOM 1902 C CA . LEU A 1 248 ? -1.937 16.369 7.609 1.00 71.25 248 LEU A CA 1
ATOM 1903 C C . LEU A 1 248 ? -3.387 16.429 7.118 1.00 71.25 248 LEU A C 1
ATOM 1905 O O . LEU A 1 248 ? -4.296 16.628 7.911 1.00 71.25 248 LEU A O 1
ATOM 1909 N N . ILE A 1 249 ? -3.624 16.237 5.821 1.00 74.56 249 ILE A N 1
ATOM 1910 C CA . ILE A 1 249 ? -4.983 16.235 5.265 1.00 74.56 249 ILE A CA 1
ATOM 1911 C C . ILE A 1 249 ? -5.717 14.950 5.670 1.00 74.56 249 ILE A C 1
ATOM 1913 O O . ILE A 1 249 ? -6.840 15.018 6.165 1.00 74.56 249 ILE A O 1
ATOM 1917 N N . ALA A 1 250 ? -5.060 13.792 5.560 1.00 64.19 250 ALA A N 1
ATOM 1918 C CA . ALA A 1 250 ? -5.594 12.502 5.994 1.00 64.19 250 ALA A CA 1
ATOM 1919 C C . ALA A 1 250 ? -5.926 12.489 7.498 1.00 64.19 250 ALA A C 1
ATOM 1921 O O . ALA A 1 250 ? -6.939 11.929 7.920 1.00 64.19 250 ALA A O 1
ATOM 1922 N N . GLY A 1 251 ? -5.092 13.148 8.312 1.00 63.72 251 GLY A N 1
ATOM 1923 C CA . GLY A 1 251 ? -5.313 13.309 9.750 1.00 63.72 251 GLY A CA 1
ATOM 1924 C C . GLY A 1 251 ? -6.403 14.324 10.114 1.00 63.72 251 GLY A C 1
ATOM 1925 O O . GLY A 1 251 ? -6.826 14.361 11.273 1.00 63.72 251 GLY A O 1
ATOM 1926 N N . PHE A 1 252 ? -6.866 15.145 9.165 1.00 66.50 252 PHE A N 1
ATOM 1927 C CA . PHE A 1 252 ? -7.897 16.150 9.399 1.00 66.50 252 PHE A CA 1
ATOM 1928 C C . PHE A 1 252 ? -9.254 15.465 9.551 1.00 66.50 252 PHE A C 1
ATOM 1930 O O . PHE A 1 252 ? -9.948 15.177 8.573 1.00 66.50 252 PHE A O 1
ATOM 1937 N N . SER A 1 253 ? -9.616 15.165 10.793 1.00 63.53 253 SER A N 1
ATOM 1938 C CA . SER A 1 253 ? -10.798 14.398 11.191 1.00 63.53 253 SER A CA 1
ATOM 1939 C C . SER A 1 253 ? -11.594 15.143 12.272 1.00 63.53 253 SER A C 1
ATOM 1941 O O . SER A 1 253 ? -11.422 16.349 12.454 1.00 63.53 253 SER A O 1
ATOM 1943 N N . HIS A 1 254 ? -12.541 14.473 12.928 1.00 47.91 254 HIS A N 1
ATOM 1944 C CA . HIS A 1 254 ? -13.262 15.051 14.067 1.00 47.91 254 HIS A CA 1
ATOM 1945 C C . HIS A 1 254 ? -12.262 15.422 15.190 1.00 47.91 254 HIS A C 1
ATOM 1947 O O . HIS A 1 254 ? -11.305 14.667 15.368 1.00 47.91 254 HIS A O 1
ATOM 1953 N N . PRO A 1 255 ? -12.415 16.535 15.941 1.00 60.56 255 PRO A N 1
ATOM 1954 C CA . PRO A 1 255 ? -13.477 17.558 15.913 1.00 60.56 255 PRO A CA 1
ATOM 1955 C C . PRO A 1 255 ? -13.262 18.701 14.912 1.00 60.56 255 PRO A C 1
ATOM 1957 O O . PRO A 1 255 ? -14.200 19.424 14.589 1.00 60.56 255 PRO A O 1
ATOM 1960 N N . TRP A 1 256 ? -12.071 18.818 14.329 1.00 72.50 256 TRP A N 1
ATOM 1961 C CA . TRP A 1 256 ? -11.682 19.929 13.452 1.00 72.50 256 TRP A CA 1
ATOM 1962 C C . TRP A 1 256 ? -12.601 20.119 12.240 1.00 72.50 256 TRP A C 1
ATOM 1964 O O . TRP A 1 256 ? -12.835 21.239 11.788 1.00 72.50 256 TRP A O 1
ATOM 1974 N N . ARG A 1 257 ? -13.167 19.021 11.723 1.00 72.12 257 ARG A N 1
ATOM 1975 C CA . ARG A 1 257 ? -14.172 19.047 10.646 1.00 72.12 257 ARG A CA 1
ATOM 1976 C C . ARG A 1 257 ? -15.496 19.697 11.057 1.00 72.12 257 ARG A C 1
ATOM 1978 O O . ARG A 1 257 ? -16.121 20.350 10.228 1.00 72.12 257 ARG A O 1
ATOM 1985 N N . TRP A 1 258 ? -15.915 19.506 12.303 1.00 67.88 258 TRP A N 1
ATOM 1986 C CA . TRP A 1 258 ? -17.125 20.109 12.858 1.00 67.88 258 TRP A CA 1
ATOM 1987 C C . TRP A 1 258 ? -16.897 21.596 13.145 1.00 67.88 258 TRP A C 1
ATOM 1989 O O . TRP A 1 258 ? -17.695 22.445 12.756 1.00 67.88 258 TRP A O 1
ATOM 1999 N N . GLU A 1 259 ? -15.752 21.930 13.735 1.00 73.25 259 GLU A N 1
ATOM 2000 C CA . GLU A 1 259 ? -15.375 23.311 14.052 1.00 73.25 259 GLU A CA 1
ATOM 2001 C C . GLU A 1 259 ? -15.197 24.172 12.795 1.00 73.25 259 GLU A C 1
ATOM 2003 O O . GLU A 1 259 ? -15.694 25.296 12.732 1.00 73.25 259 GLU A O 1
ATOM 2008 N N . ILE A 1 260 ? -14.572 23.638 11.740 1.00 78.94 260 ILE A N 1
ATOM 2009 C CA . ILE A 1 260 ? -14.413 24.378 10.479 1.00 78.94 260 ILE A CA 1
ATOM 2010 C C . ILE A 1 260 ? -15.730 24.523 9.704 1.00 78.94 260 ILE A C 1
ATOM 2012 O O . ILE A 1 260 ? -15.859 25.416 8.865 1.00 78.94 260 ILE A O 1
ATOM 2016 N N . ARG A 1 261 ? -16.712 23.648 9.959 1.00 76.56 261 ARG A N 1
ATOM 2017 C CA . ARG A 1 261 ? -18.054 23.733 9.368 1.00 76.56 261 ARG A CA 1
ATOM 2018 C C . ARG A 1 261 ? -18.942 24.741 10.100 1.00 76.56 261 ARG A C 1
ATOM 2020 O O . ARG A 1 261 ? -19.854 25.277 9.485 1.00 76.56 261 ARG A O 1
ATOM 2027 N N . GLN A 1 262 ? -18.657 25.031 11.366 1.00 76.12 262 GLN A N 1
ATOM 2028 C CA . GLN A 1 262 ? -19.310 26.103 12.127 1.00 76.12 262 GLN A CA 1
ATOM 2029 C C . GLN A 1 262 ? -18.646 27.472 11.938 1.00 76.12 262 GLN A C 1
ATOM 2031 O O . GLN A 1 262 ? -19.192 28.487 12.350 1.00 76.12 262 GLN A O 1
ATOM 2036 N N . ALA A 1 263 ? -17.473 27.525 11.307 1.00 79.94 263 ALA A N 1
ATOM 2037 C CA . ALA A 1 263 ? -16.781 28.773 11.027 1.00 79.94 263 ALA A CA 1
ATOM 2038 C C . ALA A 1 263 ? -17.549 29.624 9.998 1.00 79.94 263 ALA A C 1
ATOM 2040 O O . ALA A 1 263 ? -17.586 29.292 8.813 1.00 79.94 263 ALA A O 1
ATOM 2041 N N . GLU A 1 264 ? -18.133 30.737 10.440 1.00 79.12 264 GLU A N 1
ATOM 2042 C CA . GLU A 1 264 ? -18.895 31.661 9.583 1.00 79.12 264 GLU A CA 1
ATOM 2043 C C . GLU A 1 264 ? -17.993 32.615 8.783 1.00 79.12 264 GLU A C 1
ATOM 2045 O O . GLU A 1 264 ? -18.367 33.088 7.713 1.00 79.12 264 GLU A O 1
ATOM 2050 N N . THR A 1 265 ? -16.771 32.868 9.264 1.00 85.56 265 THR A N 1
ATOM 2051 C CA . THR A 1 265 ? -15.831 33.817 8.646 1.00 85.56 265 THR A CA 1
ATOM 2052 C C . THR A 1 265 ? -14.515 33.163 8.245 1.00 85.56 265 THR A C 1
ATOM 2054 O O . THR A 1 265 ? -14.037 32.220 8.881 1.00 85.56 265 THR A O 1
ATOM 2057 N N . TRP A 1 266 ? -13.846 33.733 7.241 1.00 84.12 266 TRP A N 1
ATOM 2058 C CA . TRP A 1 266 ? -12.505 33.310 6.825 1.00 84.12 266 TRP A CA 1
ATOM 2059 C C . TRP A 1 266 ? -11.485 33.309 7.975 1.00 84.12 266 TRP A C 1
ATOM 2061 O O . TRP A 1 266 ? -10.666 32.397 8.086 1.00 84.12 266 TRP A O 1
ATOM 2071 N N . ALA A 1 267 ? -11.544 34.313 8.856 1.00 85.06 267 ALA A N 1
ATOM 2072 C CA . ALA A 1 267 ? -10.664 34.403 10.017 1.00 85.06 267 ALA A CA 1
ATOM 2073 C C . ALA A 1 267 ? -10.891 33.237 10.993 1.00 85.06 267 ALA A C 1
ATOM 2075 O O . ALA A 1 267 ? -9.921 32.606 11.414 1.00 85.06 267 ALA A O 1
ATOM 2076 N N . SER A 1 268 ? -12.155 32.901 11.277 1.00 83.50 268 SER A N 1
ATOM 2077 C CA . SER A 1 268 ? -12.506 31.759 12.129 1.00 83.50 268 SER A CA 1
ATOM 2078 C C . SER A 1 268 ? -12.086 30.418 11.513 1.00 83.50 268 SER A C 1
ATOM 2080 O O . SER A 1 268 ? -11.459 29.610 12.193 1.00 83.50 268 SER A O 1
ATOM 2082 N N . ALA A 1 269 ? -12.299 30.218 10.207 1.00 83.88 269 ALA A N 1
ATOM 2083 C CA . ALA A 1 269 ? -11.889 29.000 9.508 1.00 83.88 269 ALA A CA 1
ATOM 2084 C C . ALA A 1 269 ? -10.360 28.839 9.492 1.00 83.88 269 ALA A C 1
ATOM 2086 O O . ALA A 1 269 ? -9.836 27.753 9.738 1.00 83.88 269 ALA A O 1
ATOM 2087 N N . ARG A 1 270 ? -9.620 29.934 9.265 1.00 87.62 270 ARG A N 1
ATOM 2088 C CA . ARG A 1 270 ? -8.151 29.930 9.312 1.00 87.62 270 ARG A CA 1
ATOM 2089 C C . ARG A 1 270 ? -7.631 29.620 10.720 1.00 87.62 270 ARG A C 1
ATOM 2091 O O . ARG A 1 270 ? -6.635 28.908 10.841 1.00 87.62 270 ARG A O 1
ATOM 2098 N N . ARG A 1 271 ? -8.300 30.120 11.766 1.00 86.56 271 ARG A N 1
ATOM 2099 C CA . ARG A 1 271 ? -7.955 29.833 13.166 1.00 86.56 271 ARG A CA 1
ATOM 2100 C C . ARG A 1 271 ? -8.067 28.338 13.471 1.00 86.56 271 ARG A C 1
ATOM 2102 O O . ARG A 1 271 ? -7.087 27.771 13.938 1.00 86.56 271 ARG A O 1
ATOM 2109 N N . VAL A 1 272 ? -9.176 27.695 13.094 1.00 82.88 272 VAL A N 1
ATOM 2110 C CA . VAL A 1 272 ? -9.378 26.241 13.280 1.00 82.88 272 VAL A CA 1
ATOM 2111 C C . VAL A 1 272 ? -8.267 25.431 12.599 1.00 82.88 272 VAL A C 1
ATOM 2113 O O . VAL A 1 272 ? -7.711 24.500 13.178 1.00 82.88 272 VAL A O 1
ATOM 2116 N N . VAL A 1 273 ? -7.870 25.808 11.378 1.00 85.62 273 VAL A N 1
ATOM 2117 C CA . VAL A 1 273 ? -6.768 25.124 10.675 1.00 85.62 273 VAL A CA 1
ATOM 2118 C C . VAL A 1 273 ? -5.410 25.365 11.353 1.00 85.62 273 VAL A C 1
ATOM 2120 O O . VAL A 1 273 ? -4.566 24.466 11.387 1.00 85.62 273 VAL A O 1
ATOM 2123 N N . GLY A 1 274 ? -5.183 26.556 11.913 1.00 84.38 274 GLY A N 1
ATOM 2124 C CA . GLY A 1 274 ? -3.984 26.871 12.696 1.00 84.38 274 GLY A CA 1
ATOM 2125 C C . GLY A 1 274 ? -3.898 26.082 14.006 1.00 84.38 274 GLY A C 1
ATOM 2126 O O . GLY A 1 274 ? -2.841 25.539 14.336 1.00 84.38 274 GLY A O 1
ATOM 2127 N N . GLU A 1 275 ? -5.012 25.962 14.723 1.00 80.75 275 GLU A N 1
ATOM 2128 C CA . GLU A 1 275 ? -5.133 25.169 15.950 1.00 80.75 275 GLU A CA 1
ATOM 2129 C C . GLU A 1 275 ? -4.915 23.680 15.666 1.00 80.75 275 GLU A C 1
ATOM 2131 O O . GLU A 1 275 ? -4.100 23.046 16.340 1.00 80.75 275 GLU A O 1
ATOM 2136 N N . TYR A 1 276 ? -5.511 23.152 14.590 1.00 81.06 276 TYR A N 1
ATOM 2137 C CA . TYR A 1 276 ? -5.246 21.793 14.116 1.00 81.06 276 TYR A CA 1
ATOM 2138 C C . TYR A 1 276 ? -3.752 21.563 13.862 1.00 81.06 276 TYR A C 1
ATOM 2140 O O . TYR A 1 276 ? -3.175 20.603 14.375 1.00 81.06 276 TYR A O 1
ATOM 2148 N N . ARG A 1 277 ? -3.087 22.457 13.118 1.00 82.00 277 ARG A N 1
ATOM 2149 C CA . ARG A 1 277 ? -1.642 22.345 12.860 1.00 82.00 277 ARG A CA 1
ATOM 2150 C C . ARG A 1 277 ? -0.830 22.342 14.146 1.00 82.00 277 ARG A C 1
ATOM 2152 O O . ARG A 1 277 ? 0.077 21.530 14.282 1.00 82.00 277 ARG A O 1
ATOM 2159 N N . THR A 1 278 ? -1.175 23.213 15.087 1.00 78.69 278 THR A N 1
ATOM 2160 C CA . THR A 1 278 ? -0.482 23.316 16.374 1.00 78.69 278 THR A CA 1
ATOM 2161 C C . THR A 1 278 ? -0.701 22.055 17.211 1.00 78.69 278 THR A C 1
ATOM 2163 O O . THR A 1 278 ? 0.240 21.563 17.827 1.00 78.69 278 THR A O 1
ATOM 2166 N N . SER A 1 279 ? -1.902 21.467 17.173 1.00 71.88 279 SER A N 1
ATOM 2167 C CA . SER A 1 279 ? -2.192 20.180 17.818 1.00 71.88 279 SER A CA 1
ATOM 2168 C C . SER A 1 279 ? -1.353 19.035 17.238 1.00 71.88 279 SER A C 1
ATOM 2170 O O . SER A 1 279 ? -0.840 18.202 17.986 1.00 71.88 279 SER A O 1
ATOM 2172 N N . GLN A 1 280 ? -1.137 19.027 15.917 1.00 69.50 280 GLN A N 1
ATOM 2173 C CA . GLN A 1 280 ? -0.280 18.047 15.250 1.00 69.50 280 GLN A CA 1
ATOM 2174 C C . GLN A 1 280 ? 1.195 18.267 15.591 1.00 69.50 280 GLN A C 1
ATOM 2176 O O . GLN A 1 280 ? 1.883 17.299 15.892 1.00 69.50 280 GLN A O 1
ATOM 2181 N N . THR A 1 281 ? 1.679 19.513 15.622 1.00 63.91 281 THR A N 1
ATOM 2182 C CA . THR A 1 281 ? 3.060 19.823 16.030 1.00 63.91 281 THR A CA 1
ATOM 2183 C C . THR A 1 281 ? 3.318 19.470 17.493 1.00 63.91 281 THR A C 1
ATOM 2185 O O . THR A 1 281 ? 4.326 18.844 17.777 1.00 63.91 281 THR A O 1
ATOM 2188 N N . ARG A 1 282 ? 2.391 19.758 18.416 1.00 60.31 282 ARG A N 1
ATOM 2189 C CA . ARG A 1 282 ? 2.512 19.342 19.827 1.00 60.31 282 ARG A CA 1
ATOM 2190 C C . ARG A 1 282 ? 2.481 17.827 19.986 1.00 60.31 282 ARG A C 1
ATOM 2192 O O . ARG A 1 282 ? 3.237 17.280 20.782 1.00 60.31 282 ARG A O 1
ATOM 2199 N N . SER A 1 283 ? 1.662 17.145 19.184 1.00 53.59 283 SER A N 1
ATOM 2200 C CA . SER A 1 283 ? 1.704 15.684 19.099 1.00 53.59 283 SER A CA 1
ATOM 2201 C C . SER A 1 283 ? 3.079 15.217 18.605 1.00 53.59 283 SER A C 1
ATOM 2203 O O . SER A 1 283 ? 3.619 14.275 19.160 1.00 53.59 283 SER A O 1
ATOM 2205 N N . LEU A 1 284 ? 3.698 15.900 17.636 1.00 44.72 284 LEU A N 1
ATOM 2206 C CA . LEU A 1 284 ? 5.042 15.589 17.125 1.00 44.72 284 LEU A CA 1
ATOM 2207 C C . LEU A 1 284 ? 6.173 15.902 18.124 1.00 44.72 284 LEU A C 1
ATOM 2209 O O . LEU A 1 284 ? 7.091 15.101 18.240 1.00 44.72 284 LEU A O 1
ATOM 2213 N N . GLU A 1 285 ? 6.102 17.001 18.875 1.00 42.06 285 GLU A N 1
ATOM 2214 C CA . GLU A 1 285 ? 7.086 17.359 19.913 1.00 42.06 285 GLU A CA 1
ATOM 2215 C C . GLU A 1 285 ? 6.988 16.436 21.135 1.00 42.06 285 GLU A C 1
ATOM 2217 O O . GLU A 1 285 ? 8.001 16.013 21.687 1.00 42.06 285 GLU A O 1
ATOM 2222 N N . SER A 1 286 ? 5.774 16.010 21.501 1.00 41.47 286 SER A N 1
ATOM 2223 C CA . SER A 1 286 ? 5.584 14.956 22.507 1.00 41.47 286 SER A CA 1
ATOM 2224 C C . SER A 1 286 ? 6.095 13.581 22.047 1.00 41.47 286 SER A C 1
ATOM 2226 O O . SER A 1 286 ? 6.313 12.699 22.873 1.00 41.47 286 SER A O 1
ATOM 2228 N N . LEU A 1 287 ? 6.320 13.402 20.737 1.00 41.41 287 LEU A N 1
ATOM 2229 C CA . LEU A 1 287 ? 6.891 12.192 20.141 1.00 41.41 287 LEU A CA 1
ATOM 2230 C C . LEU A 1 287 ? 8.423 12.255 19.996 1.00 41.41 287 LEU A C 1
ATOM 2232 O O . LEU A 1 287 ? 9.037 11.201 19.851 1.00 41.41 287 LEU A O 1
ATOM 2236 N N . THR A 1 288 ? 9.059 13.434 20.025 1.00 40.38 288 THR A N 1
ATOM 2237 C CA . THR A 1 288 ? 10.520 13.579 19.852 1.00 40.38 288 THR A CA 1
ATOM 2238 C C . THR A 1 288 ? 11.313 13.545 21.158 1.00 40.38 288 THR A C 1
ATOM 2240 O O . THR A 1 288 ? 12.499 13.228 21.115 1.00 40.38 288 THR A O 1
ATOM 2243 N N . VAL A 1 289 ? 10.692 13.822 22.310 1.00 46.56 289 VAL A N 1
ATOM 2244 C CA . VAL A 1 289 ? 11.422 14.016 23.580 1.00 46.56 289 VAL A CA 1
ATOM 2245 C C . VAL A 1 289 ? 11.659 12.722 24.384 1.00 46.56 289 VAL A C 1
ATOM 2247 O O . VAL A 1 289 ? 12.541 12.703 25.237 1.00 46.56 289 VAL A O 1
ATOM 2250 N N . GLU A 1 290 ? 11.004 11.589 24.094 1.00 42.59 290 GLU A N 1
ATOM 2251 C CA . GLU A 1 290 ? 11.261 10.347 24.854 1.00 42.59 290 GLU A CA 1
ATOM 2252 C C . GLU A 1 290 ? 11.035 9.074 24.006 1.00 42.59 290 GLU A C 1
ATOM 2254 O O . GLU A 1 290 ? 9.916 8.780 23.599 1.00 42.59 290 GLU A O 1
ATOM 2259 N N . ARG A 1 291 ? 12.112 8.313 23.717 1.00 46.97 291 ARG A N 1
ATOM 2260 C CA . ARG A 1 291 ? 12.119 6.966 23.075 1.00 46.97 291 ARG A CA 1
ATOM 2261 C C . ARG A 1 291 ? 11.085 6.788 21.936 1.00 46.97 291 ARG A C 1
ATOM 2263 O O . ARG A 1 291 ? 10.182 5.951 21.983 1.00 46.97 291 ARG A O 1
ATOM 2270 N N . SER A 1 292 ? 11.276 7.583 20.887 1.00 45.62 292 SER A N 1
ATOM 2271 C CA . SER A 1 292 ? 10.306 7.960 19.850 1.00 45.62 292 SER A CA 1
ATOM 2272 C C . SER A 1 292 ? 9.760 6.864 18.925 1.00 45.62 292 SER A C 1
ATOM 2274 O O . SER A 1 292 ? 8.723 7.085 18.309 1.00 45.62 292 SER A O 1
ATOM 2276 N N . GLU A 1 293 ? 10.357 5.676 18.806 1.00 48.22 293 GLU A N 1
ATOM 2277 C CA . GLU A 1 293 ? 9.780 4.651 17.919 1.00 48.22 293 GLU A CA 1
ATOM 2278 C C . GLU A 1 293 ? 8.616 3.889 18.553 1.00 48.22 293 GLU A C 1
ATOM 2280 O O . GLU A 1 293 ? 7.584 3.709 17.910 1.00 48.22 293 GLU A O 1
ATOM 2285 N N . THR A 1 294 ? 8.746 3.442 19.802 1.00 46.16 294 THR A N 1
ATOM 2286 C CA . THR A 1 294 ? 7.730 2.592 20.439 1.00 46.16 294 THR A CA 1
ATOM 2287 C C . THR A 1 294 ? 6.474 3.395 20.768 1.00 46.16 294 THR A C 1
ATOM 2289 O O . THR A 1 294 ? 5.374 2.937 20.483 1.00 46.16 294 THR A O 1
ATOM 2292 N N . LEU A 1 295 ? 6.618 4.625 21.275 1.00 48.72 295 LEU A N 1
ATOM 2293 C CA . LEU A 1 295 ? 5.480 5.506 21.560 1.00 48.72 295 LEU A CA 1
ATOM 2294 C C . LEU A 1 295 ? 4.820 6.042 20.282 1.00 48.72 295 LEU A C 1
ATOM 2296 O O . LEU A 1 295 ? 3.594 6.061 20.218 1.00 48.72 295 LEU A O 1
ATOM 2300 N N . ALA A 1 296 ? 5.580 6.375 19.229 1.00 48.59 296 ALA A N 1
ATOM 2301 C CA . ALA A 1 296 ? 4.985 6.728 17.936 1.00 48.59 296 ALA A CA 1
ATOM 2302 C C . ALA A 1 296 ? 4.234 5.548 17.315 1.00 48.59 296 ALA A C 1
ATOM 2304 O O . ALA A 1 296 ? 3.135 5.736 16.803 1.00 48.59 296 ALA A O 1
ATOM 2305 N N . LYS A 1 297 ? 4.782 4.328 17.393 1.00 51.53 297 LYS A N 1
ATOM 2306 C CA . LYS A 1 297 ? 4.104 3.107 16.937 1.00 51.53 297 LYS A CA 1
ATOM 2307 C C . LYS A 1 297 ? 2.847 2.816 17.767 1.00 51.53 297 LYS A C 1
ATOM 2309 O O . LYS A 1 297 ? 1.835 2.463 17.178 1.00 51.53 297 LYS A O 1
ATOM 2314 N N . ILE A 1 298 ? 2.860 3.041 19.085 1.00 50.94 298 ILE A N 1
ATOM 2315 C CA . ILE A 1 298 ? 1.687 2.910 19.975 1.00 50.94 298 ILE A CA 1
ATOM 2316 C C . ILE A 1 298 ? 0.611 3.959 19.657 1.00 50.94 298 ILE A C 1
ATOM 2318 O O . ILE A 1 298 ? -0.563 3.618 19.551 1.00 50.94 298 ILE A O 1
ATOM 2322 N N . VAL A 1 299 ? 0.992 5.222 19.449 1.00 50.25 299 VAL A N 1
ATOM 2323 C CA . VAL A 1 299 ? 0.078 6.313 19.062 1.00 50.25 299 VAL A CA 1
ATOM 2324 C C . VAL A 1 299 ? -0.492 6.075 17.657 1.00 50.25 299 VAL A C 1
ATOM 2326 O O . VAL A 1 299 ? -1.679 6.292 17.430 1.00 50.25 299 VAL A O 1
ATOM 2329 N N . HIS A 1 300 ? 0.317 5.573 16.717 1.00 48.09 300 HIS A N 1
ATOM 2330 C CA . HIS A 1 300 ? -0.126 5.207 15.367 1.00 48.09 300 HIS A CA 1
ATOM 2331 C C . HIS A 1 300 ? -1.026 3.964 15.348 1.00 48.09 300 HIS A C 1
ATOM 2333 O O . HIS A 1 300 ? -2.042 3.958 14.649 1.00 48.09 300 HIS A O 1
ATOM 2339 N N . ALA A 1 301 ? -0.701 2.935 16.134 1.00 47.47 301 ALA A N 1
ATOM 2340 C CA . ALA A 1 301 ? -1.575 1.786 16.366 1.00 47.47 301 ALA A CA 1
ATOM 2341 C C . ALA A 1 301 ? -2.880 2.218 17.064 1.00 47.47 301 ALA A C 1
ATOM 2343 O O . ALA A 1 301 ? -3.934 1.634 16.824 1.00 47.47 301 ALA A O 1
ATOM 2344 N N . GLY A 1 302 ? -2.803 3.291 17.854 1.00 45.84 302 GLY A N 1
ATOM 2345 C CA . GLY A 1 302 ? -3.864 3.911 18.631 1.00 45.84 302 GLY A CA 1
ATOM 2346 C C . GLY A 1 302 ? -4.622 5.075 17.997 1.00 45.84 302 GLY A C 1
ATOM 2347 O O . GLY A 1 302 ? -5.289 5.825 18.711 1.00 45.84 302 GLY A O 1
ATOM 2348 N N . ALA A 1 303 ? -4.536 5.270 16.681 1.00 44.84 303 ALA A N 1
ATOM 2349 C CA . ALA A 1 303 ? -5.317 6.289 15.983 1.00 44.84 303 ALA A CA 1
ATOM 2350 C C . ALA A 1 303 ? -6.831 6.001 16.138 1.00 44.84 303 ALA A C 1
ATOM 2352 O O . ALA A 1 303 ? -7.423 5.265 15.353 1.00 44.84 303 ALA A O 1
ATOM 2353 N N . GLY A 1 304 ? -7.425 6.538 17.209 1.00 51.03 304 GLY A N 1
ATOM 2354 C CA . GLY A 1 304 ? -8.768 6.226 17.714 1.00 51.03 304 GLY A CA 1
ATOM 2355 C C . GLY A 1 304 ? -8.982 6.596 19.194 1.00 51.03 304 GLY A C 1
ATOM 2356 O O . GLY A 1 304 ? -10.110 6.680 19.656 1.00 51.03 304 GLY A O 1
ATOM 2357 N N . TYR A 1 305 ? -7.929 6.891 19.956 1.00 51.19 305 TYR A N 1
ATOM 2358 C CA . TYR A 1 305 ? -8.016 7.192 21.395 1.00 51.19 305 TYR A CA 1
ATOM 2359 C C . TYR A 1 305 ? -8.517 8.602 21.781 1.00 51.19 305 TYR A C 1
ATOM 2361 O O . TYR A 1 305 ? -8.322 9.038 22.915 1.00 51.19 305 TYR A O 1
ATOM 2369 N N . TYR A 1 306 ? -9.169 9.319 20.867 1.00 49.78 306 TYR A N 1
ATOM 2370 C CA . TYR A 1 306 ? -9.789 10.613 21.153 1.00 49.78 306 TYR A CA 1
ATOM 2371 C C . TYR A 1 306 ? -11.305 10.441 21.207 1.00 49.78 306 TYR A C 1
ATOM 2373 O O . TYR A 1 306 ? -11.888 9.772 20.351 1.00 49.78 306 TYR A O 1
ATOM 2381 N N . ASP A 1 307 ? -11.946 11.020 22.220 1.00 49.00 307 ASP A N 1
ATOM 2382 C CA . ASP A 1 307 ? -13.401 11.019 22.310 1.00 49.00 307 ASP A CA 1
ATOM 2383 C C . ASP A 1 307 ? -14.035 11.872 21.193 1.00 49.00 307 ASP A C 1
ATOM 2385 O O . ASP A 1 307 ? -13.356 12.575 20.439 1.00 49.00 307 ASP A O 1
ATOM 2389 N N . ALA A 1 308 ? -15.367 11.832 21.081 1.00 38.53 308 ALA A N 1
ATOM 2390 C CA . ALA A 1 308 ? -16.100 12.614 20.085 1.00 38.53 308 ALA A CA 1
ATOM 2391 C C . ALA A 1 308 ? -15.871 14.136 20.214 1.00 38.53 308 ALA A C 1
ATOM 2393 O O . ALA A 1 308 ? -16.223 14.875 19.307 1.00 38.53 308 ALA A O 1
ATOM 2394 N N . THR A 1 309 ? -15.258 14.622 21.296 1.00 37.44 309 THR A N 1
ATOM 2395 C CA . THR A 1 309 ? -14.929 16.037 21.519 1.00 37.44 309 THR A CA 1
ATOM 2396 C C . THR A 1 309 ? -13.448 16.360 21.289 1.00 37.44 309 THR A C 1
ATOM 2398 O O . THR A 1 309 ? -13.035 17.502 21.465 1.00 37.44 309 THR A O 1
ATOM 2401 N N . GLY A 1 310 ? -12.638 15.379 20.872 1.00 42.56 310 GLY A N 1
ATOM 2402 C CA . GLY A 1 310 ? -11.203 15.543 20.638 1.00 42.56 310 GLY A CA 1
ATOM 2403 C C . GLY A 1 310 ? -10.343 15.524 21.905 1.00 42.56 310 GLY A C 1
ATOM 2404 O O . GLY A 1 310 ? -9.150 15.817 21.824 1.00 42.56 310 GLY A O 1
ATOM 2405 N N . ARG A 1 311 ? -10.900 15.167 23.069 1.00 45.06 311 ARG A N 1
ATOM 2406 C CA . ARG A 1 311 ? -10.117 14.961 24.296 1.00 45.06 311 ARG A CA 1
ATOM 2407 C C . ARG A 1 311 ? -9.531 13.554 24.291 1.00 45.06 311 ARG A C 1
ATOM 2409 O O . ARG A 1 311 ? -10.161 12.616 23.808 1.00 45.06 311 ARG A O 1
ATOM 2416 N N . SER A 1 312 ? -8.315 13.399 24.815 1.00 53.66 312 SER A N 1
ATOM 2417 C CA . SER A 1 312 ? -7.720 12.073 24.997 1.00 53.66 312 SER A CA 1
ATOM 2418 C C . SER A 1 312 ? -8.592 11.256 25.944 1.00 53.66 312 SER A C 1
ATOM 2420 O O . SER A 1 312 ? -8.846 11.702 27.067 1.00 53.66 312 SER A O 1
ATOM 2422 N N . ASP A 1 313 ? -9.027 10.076 25.504 1.00 62.38 313 ASP A N 1
ATOM 2423 C CA . ASP A 1 313 ? -9.743 9.132 26.356 1.00 62.38 313 ASP A CA 1
ATOM 2424 C C . ASP A 1 313 ? -8.879 8.855 27.602 1.00 62.38 313 ASP A C 1
ATOM 2426 O O . ASP A 1 313 ? -7.691 8.546 27.450 1.00 62.38 313 ASP A O 1
ATOM 2430 N N . PRO A 1 314 ? -9.414 8.968 28.834 1.00 65.88 314 PRO A N 1
ATOM 2431 C CA . PRO A 1 314 ? -8.660 8.677 30.054 1.00 65.88 314 PRO A CA 1
ATOM 2432 C C . PRO A 1 314 ? -7.958 7.310 30.026 1.00 65.88 314 PRO A C 1
ATOM 2434 O O . PRO A 1 314 ? -6.877 7.155 30.595 1.00 65.88 314 PRO A O 1
ATOM 2437 N N . ARG A 1 315 ? -8.523 6.337 29.298 1.00 71.44 315 ARG A N 1
ATOM 2438 C CA . ARG A 1 315 ? -7.930 5.009 29.097 1.00 71.44 315 ARG A CA 1
ATOM 2439 C C . ARG A 1 315 ? -6.600 5.074 28.355 1.00 71.44 315 ARG A C 1
ATOM 2441 O O . ARG A 1 315 ? -5.710 4.280 28.638 1.00 71.44 315 ARG A O 1
ATOM 2448 N N . PHE A 1 316 ? -6.425 6.021 27.435 1.00 70.56 316 PHE A N 1
ATOM 2449 C CA . PHE A 1 316 ? -5.171 6.205 26.703 1.00 70.56 316 PHE A CA 1
ATOM 2450 C C . PHE A 1 316 ? -4.031 6.643 27.613 1.00 70.56 316 PHE A C 1
ATOM 2452 O O . PHE A 1 316 ? -2.940 6.080 27.544 1.00 70.56 316 PHE A O 1
ATOM 2459 N N . ALA A 1 317 ? -4.299 7.584 28.521 1.00 69.56 317 ALA A N 1
ATOM 2460 C CA . ALA A 1 317 ? -3.332 7.970 29.541 1.00 69.56 317 ALA A CA 1
ATOM 2461 C C . ALA A 1 317 ? -2.975 6.776 30.445 1.00 69.56 317 ALA A C 1
ATOM 2463 O O . ALA A 1 317 ? -1.799 6.554 30.729 1.00 69.56 317 ALA A O 1
ATOM 2464 N N . GLU A 1 318 ? -3.961 5.958 30.830 1.00 77.31 318 GLU A N 1
ATOM 2465 C CA . GLU A 1 318 ? -3.741 4.725 31.601 1.00 77.31 318 GLU A CA 1
ATOM 2466 C C . GLU A 1 318 ? -2.863 3.713 30.838 1.00 77.31 318 GLU A C 1
ATOM 2468 O O . GLU A 1 318 ? -1.924 3.158 31.408 1.00 77.31 318 GLU A O 1
ATOM 2473 N N . MET A 1 319 ? -3.085 3.518 29.536 1.00 80.94 319 MET A N 1
ATOM 2474 C CA . MET A 1 319 ? -2.249 2.643 28.702 1.00 80.94 319 MET A CA 1
ATOM 2475 C C . MET A 1 319 ? -0.811 3.151 28.570 1.00 80.94 319 MET A C 1
ATOM 2477 O O . MET A 1 319 ? 0.127 2.362 28.678 1.00 80.94 319 MET A O 1
ATOM 2481 N N . LEU A 1 320 ? -0.613 4.461 28.394 1.00 76.62 320 LEU A N 1
ATOM 2482 C CA . LEU A 1 320 ? 0.725 5.058 28.378 1.00 76.62 320 LEU A CA 1
ATOM 2483 C C . LEU A 1 320 ? 1.441 4.861 29.718 1.00 76.62 320 LEU A C 1
ATOM 2485 O O . LEU A 1 320 ? 2.622 4.505 29.745 1.00 76.62 320 LEU A O 1
ATOM 2489 N N . LEU A 1 321 ? 0.721 5.029 30.830 1.00 74.44 321 LEU A N 1
ATOM 2490 C CA . LEU A 1 321 ? 1.250 4.757 32.163 1.00 74.44 321 LEU A CA 1
ATOM 2491 C C . LEU A 1 321 ? 1.623 3.282 32.334 1.00 74.44 321 LEU A C 1
ATOM 2493 O O . LEU A 1 321 ? 2.680 3.001 32.896 1.00 74.44 321 LEU A O 1
ATOM 2497 N N . LEU A 1 322 ? 0.823 2.341 31.823 1.00 81.12 322 LEU A N 1
ATOM 2498 C CA . LEU A 1 322 ? 1.136 0.908 31.869 1.00 81.12 322 LEU A CA 1
ATOM 2499 C C . LEU A 1 322 ? 2.386 0.558 31.064 1.00 81.12 322 LEU A C 1
ATOM 2501 O O . LEU A 1 322 ? 3.254 -0.151 31.568 1.00 81.12 322 LEU A O 1
ATOM 2505 N N . VAL A 1 323 ? 2.516 1.091 29.849 1.00 83.06 323 VAL A N 1
ATOM 2506 C CA . VAL A 1 323 ? 3.696 0.864 29.000 1.00 83.06 323 VAL A CA 1
ATOM 2507 C C . VAL A 1 323 ? 4.958 1.451 29.634 1.00 83.06 323 VAL A C 1
ATOM 2509 O O . VAL A 1 323 ? 6.039 0.875 29.493 1.00 83.06 323 VAL A O 1
ATOM 2512 N N . ARG A 1 324 ? 4.828 2.582 30.340 1.00 76.81 324 ARG A N 1
ATOM 2513 C CA . ARG A 1 324 ? 5.937 3.250 31.029 1.00 76.81 324 ARG A CA 1
ATOM 2514 C C . ARG A 1 324 ? 6.350 2.534 32.313 1.00 76.81 324 ARG A C 1
ATOM 2516 O O . ARG A 1 324 ? 7.537 2.334 32.537 1.00 76.81 324 ARG A O 1
ATOM 2523 N N . SER A 1 325 ? 5.386 2.191 33.163 1.00 80.12 325 SER A N 1
ATOM 2524 C CA . SER A 1 325 ? 5.647 1.619 34.491 1.00 80.12 325 SER A CA 1
ATOM 2525 C C . SER A 1 325 ? 5.871 0.107 34.471 1.00 80.12 325 SER A C 1
ATOM 2527 O O . SER A 1 325 ? 6.473 -0.410 35.408 1.00 80.12 325 SER A O 1
ATOM 2529 N N . ARG A 1 326 ? 5.399 -0.590 33.424 1.00 84.50 326 ARG A N 1
ATOM 2530 C CA . ARG A 1 326 ? 5.487 -2.050 33.228 1.00 84.50 326 ARG A CA 1
ATOM 2531 C C . ARG A 1 326 ? 5.303 -2.856 34.524 1.00 84.50 326 ARG A C 1
ATOM 2533 O O . ARG A 1 326 ? 6.164 -3.670 34.867 1.00 84.50 326 ARG A O 1
ATOM 2540 N N . PRO A 1 327 ? 4.208 -2.636 35.278 1.00 83.12 327 PRO A N 1
ATOM 2541 C CA . PRO A 1 327 ? 3.931 -3.422 36.472 1.00 83.12 327 PRO A CA 1
ATOM 2542 C C . PRO A 1 327 ? 3.790 -4.904 36.109 1.00 83.12 327 PRO A C 1
ATOM 2544 O O . PRO A 1 327 ? 3.566 -5.261 34.955 1.00 83.12 327 PRO A O 1
ATOM 2547 N N . THR A 1 328 ? 3.869 -5.797 37.093 1.00 81.38 328 THR A N 1
ATOM 2548 C CA . THR A 1 328 ? 3.604 -7.224 36.860 1.00 81.38 328 THR A CA 1
ATOM 2549 C C . THR A 1 328 ? 2.277 -7.399 36.114 1.00 81.38 328 THR A C 1
ATOM 2551 O O . THR A 1 328 ? 1.298 -6.760 36.495 1.00 81.38 328 THR A O 1
ATOM 2554 N N . CYS A 1 329 ? 2.259 -8.243 35.073 1.00 83.00 329 CYS A N 1
ATOM 2555 C CA . CYS A 1 329 ? 1.133 -8.504 34.161 1.00 83.00 329 CYS A CA 1
ATOM 2556 C C . CYS A 1 329 ? 0.642 -7.310 33.311 1.00 83.00 329 CYS A C 1
ATOM 2558 O O . CYS A 1 329 ? -0.499 -7.320 32.837 1.00 83.00 329 CYS A O 1
ATOM 2560 N N . TRP A 1 330 ? 1.485 -6.292 33.095 1.00 86.88 330 TRP A N 1
ATOM 2561 C CA . TRP A 1 330 ? 1.149 -5.129 32.264 1.00 86.88 330 TRP A CA 1
ATOM 2562 C C . TRP A 1 330 ? 0.751 -5.499 30.832 1.00 86.88 330 TRP A C 1
ATOM 2564 O O . TRP A 1 330 ? -0.092 -4.812 30.265 1.00 86.88 330 TRP A O 1
ATOM 2574 N N . GLU A 1 331 ? 1.296 -6.576 30.261 1.00 90.19 331 GLU A N 1
ATOM 2575 C CA . GLU A 1 331 ? 1.017 -7.010 28.890 1.00 90.19 331 GLU A CA 1
ATOM 2576 C C . GLU A 1 331 ? -0.466 -7.354 28.710 1.00 90.19 331 GLU A C 1
ATOM 2578 O O . GLU A 1 331 ? -1.142 -6.870 27.800 1.00 90.19 331 GLU A O 1
ATOM 2583 N N . TYR A 1 332 ? -1.005 -8.148 29.637 1.00 90.19 332 TYR A N 1
ATOM 2584 C CA . TYR A 1 332 ? -2.408 -8.549 29.631 1.00 90.19 332 TYR A CA 1
ATOM 2585 C C . TYR A 1 332 ? -3.323 -7.361 29.933 1.00 90.19 332 TYR A C 1
ATOM 2587 O O . TYR A 1 332 ? -4.398 -7.243 29.340 1.00 90.19 332 TYR A O 1
ATOM 2595 N N . LEU A 1 333 ? -2.918 -6.485 30.862 1.00 89.06 333 LEU A N 1
ATOM 2596 C CA . LEU A 1 333 ? -3.664 -5.266 31.196 1.00 89.06 333 LEU A CA 1
ATOM 2597 C C . LEU A 1 333 ? -3.764 -4.343 29.983 1.00 89.06 333 LEU A C 1
ATOM 2599 O O . LEU A 1 333 ? -4.850 -3.851 29.682 1.00 89.06 333 LEU A O 1
ATOM 2603 N N . LEU A 1 334 ? -2.653 -4.158 29.269 1.00 90.12 334 LEU A N 1
ATOM 2604 C CA . LEU A 1 334 ? -2.593 -3.359 28.054 1.00 90.12 334 LEU A CA 1
ATOM 2605 C C . LEU A 1 334 ? -3.509 -3.935 26.973 1.00 90.12 334 LEU A C 1
ATOM 2607 O O . LEU A 1 334 ? -4.314 -3.192 26.417 1.00 90.12 334 LEU A O 1
ATOM 2611 N N . PHE A 1 335 ? -3.443 -5.247 26.721 1.00 92.19 335 PHE A N 1
ATOM 2612 C CA . PHE A 1 335 ? -4.329 -5.918 25.768 1.00 92.19 335 PHE A CA 1
ATOM 2613 C C . PHE A 1 335 ? -5.806 -5.696 26.112 1.00 92.19 335 PHE A C 1
ATOM 2615 O O . PHE A 1 335 ? -6.595 -5.283 25.263 1.00 92.19 335 PHE A O 1
ATOM 2622 N N . ALA A 1 336 ? -6.184 -5.944 27.368 1.00 91.69 336 ALA A N 1
ATOM 2623 C CA . ALA A 1 336 ? -7.574 -5.881 27.794 1.00 91.69 336 ALA A CA 1
ATOM 2624 C C . ALA A 1 336 ? -8.141 -4.450 27.747 1.00 91.69 336 ALA A C 1
ATOM 2626 O O . ALA A 1 336 ? -9.279 -4.258 27.316 1.00 91.69 336 ALA A O 1
ATOM 2627 N N . LEU A 1 337 ? -7.345 -3.448 28.138 1.00 88.62 337 LEU A N 1
ATOM 2628 C CA . LEU A 1 337 ? -7.726 -2.035 28.052 1.00 88.62 337 LEU A CA 1
ATOM 2629 C C . LEU A 1 337 ? -7.842 -1.562 26.602 1.00 88.62 337 LEU A C 1
ATOM 2631 O O . LEU A 1 337 ? -8.835 -0.920 26.256 1.00 88.62 337 LEU A O 1
ATOM 2635 N N . ALA A 1 338 ? -6.874 -1.912 25.750 1.00 88.12 338 ALA A N 1
ATOM 2636 C CA . ALA A 1 338 ? -6.899 -1.565 24.331 1.00 88.12 338 ALA A CA 1
ATOM 2637 C C . ALA A 1 338 ? -8.108 -2.200 23.625 1.00 88.12 338 ALA A C 1
ATOM 2639 O O . ALA A 1 338 ? -8.842 -1.518 22.910 1.00 88.12 338 ALA A O 1
ATOM 2640 N N . LEU A 1 339 ? -8.373 -3.486 23.874 1.00 90.94 339 LEU A N 1
ATOM 2641 C CA . LEU A 1 339 ? -9.501 -4.198 23.275 1.00 90.94 339 LEU A CA 1
ATOM 2642 C C . LEU A 1 339 ? -10.840 -3.597 23.716 1.00 90.94 339 LEU A C 1
ATOM 2644 O O . LEU A 1 339 ? -11.692 -3.303 22.879 1.00 90.94 339 LEU A O 1
ATOM 2648 N N . SER A 1 340 ? -11.014 -3.373 25.022 1.00 88.94 340 SER A N 1
ATOM 2649 C CA . SER A 1 340 ? -12.213 -2.734 25.579 1.00 88.94 340 SER A CA 1
ATOM 2650 C C . SER A 1 340 ? -12.438 -1.342 24.990 1.00 88.94 340 SER A C 1
ATOM 2652 O O . SER A 1 340 ? -13.565 -0.995 24.637 1.00 88.94 340 SER A O 1
ATOM 2654 N N . HIS A 1 341 ? -11.370 -0.556 24.826 1.00 85.56 341 HIS A N 1
ATOM 2655 C CA . HIS A 1 341 ? -11.437 0.754 24.184 1.00 85.56 341 HIS A CA 1
ATOM 2656 C C . HIS A 1 341 ? -11.950 0.673 22.744 1.00 85.56 341 HIS A C 1
ATOM 2658 O O . HIS A 1 341 ? -12.932 1.332 22.408 1.00 85.56 341 HIS A O 1
ATOM 2664 N N . PHE A 1 342 ? -11.325 -0.141 21.891 1.00 81.81 342 PHE A N 1
ATOM 2665 C CA . PHE A 1 342 ? -11.702 -0.219 20.476 1.00 81.81 342 PHE A CA 1
ATOM 2666 C C . PHE A 1 342 ? -13.115 -0.787 20.261 1.00 81.81 342 PHE A C 1
ATOM 2668 O O . PHE A 1 342 ? -13.848 -0.325 19.381 1.00 81.81 342 PHE A O 1
ATOM 2675 N N . VAL A 1 343 ? -13.534 -1.747 21.089 1.00 86.56 343 VAL A N 1
ATOM 2676 C CA . VAL A 1 343 ? -14.911 -2.262 21.078 1.00 86.56 343 VAL A CA 1
ATOM 2677 C C . VAL A 1 343 ? -15.902 -1.167 21.486 1.00 86.56 343 VAL A C 1
ATOM 2679 O O . VAL A 1 343 ? -16.912 -0.960 20.814 1.00 86.56 343 VAL A O 1
ATOM 2682 N N . GLU A 1 344 ? -15.610 -0.412 22.546 1.00 84.31 344 GLU A N 1
ATOM 2683 C CA . GLU A 1 344 ? -16.485 0.666 23.018 1.00 84.31 344 GLU A CA 1
ATOM 2684 C C . GLU A 1 344 ? -16.576 1.825 22.016 1.00 84.31 344 GLU A C 1
ATOM 2686 O O . GLU A 1 344 ? -17.656 2.379 21.813 1.00 84.31 344 GLU A O 1
ATOM 2691 N N . MET A 1 345 ? -15.485 2.156 21.318 1.00 76.50 345 MET A N 1
ATOM 2692 C CA . MET A 1 345 ? -15.518 3.112 20.207 1.00 76.50 345 MET A CA 1
ATOM 2693 C C . MET A 1 345 ? -16.525 2.706 19.133 1.00 76.50 345 MET A C 1
ATOM 2695 O O . MET A 1 345 ? -17.322 3.533 18.689 1.00 76.50 345 MET A O 1
ATOM 2699 N N . THR A 1 346 ? -16.501 1.433 18.736 1.00 75.88 346 THR A N 1
ATOM 2700 C CA . THR A 1 346 ? -17.426 0.890 17.739 1.00 75.88 346 THR A CA 1
ATOM 2701 C C . THR A 1 346 ? -18.866 0.995 18.241 1.00 75.88 346 THR A C 1
ATOM 2703 O O . THR A 1 346 ? -19.734 1.478 17.519 1.00 75.88 346 THR A O 1
ATOM 2706 N N . ARG A 1 347 ? -19.129 0.654 19.511 1.00 81.12 347 ARG A N 1
ATOM 2707 C CA . ARG A 1 347 ? -20.466 0.788 20.121 1.00 81.12 347 ARG A CA 1
ATOM 2708 C C . ARG A 1 347 ? -20.957 2.233 20.161 1.00 81.12 347 ARG A C 1
ATOM 2710 O O . ARG A 1 347 ? -22.107 2.496 19.821 1.00 81.12 347 ARG A O 1
ATOM 2717 N N . ARG A 1 348 ? -20.097 3.184 20.540 1.00 77.38 348 ARG A N 1
ATOM 2718 C CA . ARG A 1 348 ? -20.427 4.619 20.529 1.00 77.38 348 ARG A CA 1
ATOM 2719 C C . ARG A 1 348 ? -20.728 5.110 19.121 1.00 77.38 348 ARG A C 1
ATOM 2721 O O . ARG A 1 348 ? -21.684 5.856 18.934 1.00 77.38 348 ARG A O 1
ATOM 2728 N N . TRP A 1 349 ? -19.939 4.676 18.140 1.00 69.00 349 TRP A N 1
ATOM 2729 C CA . TRP A 1 349 ? -20.184 4.983 16.737 1.00 69.00 349 TRP A CA 1
ATOM 2730 C C . TRP A 1 349 ? -21.562 4.472 16.297 1.00 69.00 349 TRP A C 1
ATOM 2732 O O . TRP A 1 349 ? -22.342 5.265 15.777 1.00 69.00 349 TRP A O 1
ATOM 2742 N N . VAL A 1 350 ? -21.922 3.222 16.611 1.00 67.00 350 VAL A N 1
ATOM 2743 C CA . VAL A 1 350 ? -23.269 2.680 16.348 1.00 67.00 350 VAL A CA 1
ATOM 2744 C C . VAL A 1 350 ? -24.350 3.514 17.026 1.00 67.00 350 VAL A C 1
ATOM 2746 O O . VAL A 1 350 ? -25.293 3.930 16.364 1.00 67.00 350 VAL A O 1
ATOM 2749 N N . ALA A 1 351 ? -24.203 3.815 18.317 1.00 71.06 351 ALA A N 1
ATOM 2750 C CA . ALA A 1 351 ? -25.198 4.569 19.078 1.00 71.06 351 ALA A CA 1
ATOM 2751 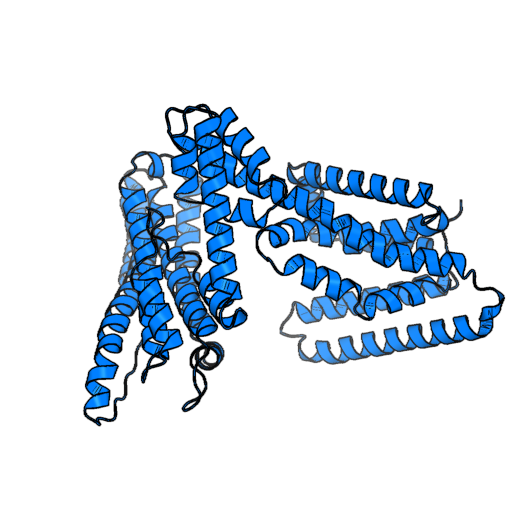C C . ALA A 1 351 ? -25.425 5.990 18.525 1.00 71.06 351 ALA A C 1
ATOM 2753 O O . ALA A 1 351 ? -26.538 6.511 18.587 1.00 71.06 351 ALA A O 1
ATOM 2754 N N . LEU A 1 352 ? -24.385 6.621 17.969 1.00 63.75 352 LEU A N 1
ATOM 2755 C CA . LEU A 1 352 ? -24.500 7.905 17.271 1.00 63.75 352 LEU A CA 1
ATOM 2756 C C . LEU A 1 352 ? -25.239 7.765 15.932 1.00 63.75 352 LEU A C 1
ATOM 2758 O O . LEU A 1 352 ? -26.045 8.628 15.584 1.00 63.75 352 LEU A O 1
ATOM 2762 N N . HIS A 1 353 ? -25.004 6.673 15.201 1.00 59.41 353 HIS A N 1
ATOM 2763 C CA . HIS A 1 353 ? -25.665 6.410 13.919 1.00 59.41 353 HIS A CA 1
ATOM 2764 C C . HIS A 1 353 ? -27.128 5.980 14.097 1.00 59.41 353 HIS A C 1
ATOM 2766 O O . HIS A 1 353 ? -27.971 6.375 13.300 1.00 59.41 353 HIS A O 1
ATOM 2772 N N . GLU A 1 354 ? -27.468 5.263 15.173 1.00 59.38 354 GLU A N 1
ATOM 2773 C CA . GLU A 1 354 ? -28.852 4.891 15.513 1.00 59.38 354 GLU A CA 1
ATOM 2774 C C . GLU A 1 354 ? -29.737 6.102 15.842 1.00 59.38 354 GLU A C 1
ATOM 2776 O O . GLU A 1 354 ? -30.949 6.052 15.650 1.00 59.38 354 GLU A O 1
ATOM 2781 N N . ARG A 1 355 ? -29.147 7.207 16.310 1.00 52.41 355 ARG A N 1
ATOM 2782 C CA . ARG A 1 355 ? -29.873 8.442 16.648 1.00 52.41 355 ARG A CA 1
ATOM 2783 C C . ARG A 1 355 ? -30.151 9.352 15.449 1.00 52.41 355 ARG A C 1
ATOM 2785 O O . ARG A 1 355 ? -30.833 10.356 15.623 1.00 52.41 355 ARG A O 1
ATOM 2792 N N . SER A 1 356 ? -29.639 9.026 14.262 1.00 48.12 356 SER A N 1
ATOM 2793 C CA . SER A 1 356 ? -29.787 9.847 13.054 1.00 48.12 356 SER A CA 1
ATOM 2794 C C . SER A 1 356 ? -30.763 9.180 12.070 1.00 48.12 356 SER A C 1
ATOM 2796 O O . SER A 1 356 ? -30.371 8.221 11.404 1.00 48.12 356 SER A O 1
ATOM 2798 N N . PRO A 1 357 ? -32.013 9.672 11.922 1.00 44.47 357 PRO A N 1
ATOM 2799 C CA . PRO A 1 357 ? -33.004 9.104 10.997 1.00 44.47 357 PRO A CA 1
ATOM 2800 C C . PRO A 1 357 ? -32.511 9.037 9.543 1.00 44.47 357 PRO A C 1
ATOM 2802 O O . PRO A 1 357 ? -32.845 8.111 8.814 1.00 44.47 357 PRO A O 1
ATOM 2805 N N . GLU A 1 358 ? -31.656 9.978 9.136 1.00 44.34 358 GLU A N 1
ATOM 2806 C CA . GLU A 1 358 ? -31.107 10.098 7.778 1.00 44.34 358 GLU A CA 1
ATOM 2807 C C . GLU A 1 358 ? -30.090 8.995 7.419 1.00 44.34 358 GLU A C 1
ATOM 2809 O O . GLU A 1 358 ? -29.927 8.667 6.244 1.00 44.34 358 GLU A O 1
ATOM 2814 N N . ALA A 1 359 ? -29.440 8.361 8.406 1.00 43.34 359 ALA A N 1
ATOM 2815 C CA . ALA A 1 359 ? -28.412 7.338 8.169 1.00 43.34 359 ALA A CA 1
ATOM 2816 C C . ALA A 1 359 ? -28.982 6.005 7.639 1.00 43.34 359 ALA A C 1
ATOM 2818 O O . ALA A 1 359 ? -28.256 5.219 7.029 1.00 43.34 359 ALA A O 1
ATOM 2819 N N . LEU A 1 360 ? -30.282 5.762 7.834 1.00 44.50 360 LEU A N 1
ATOM 2820 C CA . LEU A 1 360 ? -30.995 4.568 7.361 1.00 44.50 360 LEU A CA 1
ATOM 2821 C C . LEU A 1 360 ? -31.714 4.783 6.017 1.00 44.50 360 LEU A C 1
ATOM 2823 O O . LEU A 1 360 ? -32.166 3.818 5.408 1.00 44.50 360 LEU A O 1
ATOM 2827 N N . VAL A 1 361 ? -31.807 6.025 5.530 1.00 42.31 361 VAL A N 1
ATOM 2828 C CA . VAL A 1 361 ? -32.643 6.403 4.370 1.00 42.31 361 VAL A CA 1
ATOM 2829 C C . VAL A 1 361 ? -31.922 6.210 3.021 1.00 42.31 361 VAL A C 1
ATOM 2831 O O . VAL A 1 361 ? -32.544 6.245 1.964 1.00 42.31 361 VAL A O 1
ATOM 2834 N N . GLY A 1 362 ? -30.613 5.943 3.021 1.00 41.50 362 GLY A N 1
ATOM 2835 C CA . GLY A 1 362 ? -29.788 6.004 1.807 1.00 41.50 362 GLY A CA 1
ATOM 2836 C C . GLY A 1 362 ? -29.618 4.725 0.978 1.00 41.50 362 GLY A C 1
ATOM 2837 O O . GLY A 1 362 ? -28.897 4.772 -0.017 1.00 41.50 362 GLY A O 1
ATOM 2838 N N . ARG A 1 363 ? -30.190 3.574 1.359 1.00 47.41 363 ARG A N 1
ATOM 2839 C CA . ARG A 1 363 ? -29.959 2.302 0.638 1.00 47.41 363 ARG A CA 1
ATOM 2840 C C . ARG A 1 363 ? -31.236 1.488 0.418 1.00 47.41 363 ARG A C 1
ATOM 2842 O O . ARG A 1 363 ? -31.305 0.299 0.717 1.00 47.41 363 ARG A O 1
ATOM 2849 N N . THR A 1 364 ? -32.249 2.116 -0.171 1.00 46.31 364 THR A N 1
ATOM 2850 C CA . THR A 1 364 ? -33.377 1.404 -0.789 1.00 46.31 364 THR A CA 1
ATOM 2851 C C . THR A 1 364 ? -32.852 0.545 -1.939 1.00 46.31 364 THR A C 1
ATOM 2853 O O . THR A 1 364 ? -32.627 0.994 -3.062 1.00 46.31 364 THR A O 1
ATOM 2856 N N . HIS A 1 365 ? -32.591 -0.720 -1.642 1.00 53.78 365 HIS A N 1
ATOM 2857 C CA . HIS A 1 365 ? -32.173 -1.702 -2.623 1.00 53.78 365 HIS A CA 1
ATOM 2858 C C . HIS A 1 365 ? -33.411 -2.292 -3.307 1.00 53.78 365 HIS A C 1
ATOM 2860 O O . HIS A 1 365 ? -34.350 -2.723 -2.646 1.00 53.78 365 HIS A O 1
ATOM 2866 N N . SER A 1 366 ? -33.396 -2.347 -4.643 1.00 60.12 366 SER A N 1
ATOM 2867 C CA . SER A 1 366 ? -34.326 -3.168 -5.436 1.00 60.12 366 SER A CA 1
ATOM 2868 C C . SER A 1 366 ? -34.440 -4.583 -4.842 1.00 60.12 366 SER A C 1
ATOM 2870 O O . SER A 1 366 ? -33.446 -5.110 -4.338 1.00 60.12 366 SER A O 1
ATOM 2872 N N . ARG A 1 367 ? -35.602 -5.247 -4.968 1.00 62.94 367 ARG A N 1
ATOM 2873 C CA . ARG A 1 367 ? -35.825 -6.654 -4.558 1.00 62.94 367 ARG A CA 1
ATOM 2874 C C . ARG A 1 367 ? -34.680 -7.592 -4.976 1.00 62.94 367 ARG A C 1
ATOM 2876 O O . ARG A 1 367 ? -34.299 -8.482 -4.224 1.00 62.94 367 ARG A O 1
ATOM 2883 N N . LYS A 1 368 ? -34.055 -7.344 -6.133 1.00 67.31 368 LYS A N 1
ATOM 2884 C CA . LYS A 1 368 ? -32.878 -8.085 -6.620 1.00 67.31 368 LYS A CA 1
ATOM 2885 C C . LYS A 1 368 ? -31.639 -7.930 -5.725 1.00 67.31 368 LYS A C 1
ATOM 2887 O O . LYS A 1 368 ? -30.911 -8.890 -5.507 1.00 67.31 368 LYS A O 1
ATOM 2892 N N . ALA A 1 369 ? -31.390 -6.731 -5.208 1.00 63.53 369 ALA A N 1
ATOM 2893 C CA . ALA A 1 369 ? -30.282 -6.459 -4.298 1.00 63.53 369 ALA A CA 1
ATOM 2894 C C . ALA A 1 369 ? -30.569 -6.956 -2.869 1.00 63.53 369 ALA A C 1
ATOM 2896 O O . ALA A 1 369 ? -29.645 -7.398 -2.193 1.00 63.53 369 ALA A O 1
ATOM 2897 N N . ALA A 1 370 ? -31.839 -6.991 -2.449 1.00 67.25 370 ALA A N 1
ATOM 2898 C CA . ALA A 1 370 ? -32.248 -7.668 -1.218 1.00 67.25 370 ALA A CA 1
ATOM 2899 C C . ALA A 1 370 ? -31.969 -9.186 -1.277 1.00 67.25 370 ALA A C 1
ATOM 2901 O O . ALA A 1 370 ? -31.405 -9.741 -0.337 1.00 67.25 370 ALA A O 1
ATOM 2902 N N . LEU A 1 371 ? -32.273 -9.840 -2.406 1.00 71.75 371 LEU A N 1
ATOM 2903 C CA . LEU A 1 371 ? -31.947 -11.256 -2.637 1.00 71.75 371 LEU A CA 1
ATOM 2904 C C . LEU A 1 371 ? -30.431 -11.511 -2.668 1.00 71.75 371 LEU A C 1
ATOM 2906 O O . LEU A 1 371 ? -29.950 -12.423 -2.004 1.00 71.75 371 LEU A O 1
ATOM 2910 N N . GLY A 1 372 ? -29.657 -10.656 -3.346 1.00 72.88 372 GLY A N 1
ATOM 2911 C CA . GLY A 1 372 ? -28.192 -10.763 -3.343 1.00 72.88 372 GLY A CA 1
ATOM 2912 C C . GLY A 1 372 ? -27.563 -10.590 -1.952 1.00 72.88 372 GLY A C 1
ATOM 2913 O O . GLY A 1 372 ? -26.535 -11.202 -1.647 1.00 72.88 372 GLY A O 1
ATOM 2914 N N . LEU A 1 373 ? -28.184 -9.788 -1.079 1.00 71.69 373 LEU A N 1
ATOM 2915 C CA . LEU A 1 373 ? -27.771 -9.698 0.319 1.00 71.69 373 LEU A CA 1
ATOM 2916 C C . LEU A 1 373 ? -28.065 -11.007 1.060 1.00 71.69 373 LEU A C 1
ATOM 2918 O O . LEU A 1 373 ? -27.173 -11.510 1.731 1.00 71.69 373 LEU A O 1
ATOM 2922 N N . ILE A 1 374 ? -29.264 -11.580 0.907 1.00 78.25 374 ILE A N 1
ATOM 2923 C CA . ILE A 1 374 ? -29.645 -12.852 1.548 1.00 78.25 374 ILE A CA 1
ATOM 2924 C C . ILE A 1 374 ? -28.649 -13.970 1.205 1.00 78.25 374 ILE A C 1
ATOM 2926 O O . ILE A 1 374 ? -28.237 -14.703 2.104 1.00 78.25 374 ILE A O 1
ATOM 2930 N N . ASP A 1 375 ? -28.208 -14.052 -0.052 1.00 77.38 375 ASP A N 1
ATOM 2931 C CA . ASP A 1 375 ? -27.268 -15.085 -0.502 1.00 77.38 375 ASP A CA 1
ATOM 2932 C C . ASP A 1 375 ? -25.844 -14.883 0.039 1.00 77.38 375 ASP A C 1
ATOM 2934 O O . ASP A 1 375 ? -25.178 -15.836 0.448 1.00 77.38 375 ASP A O 1
ATOM 2938 N N . SER A 1 376 ? -25.356 -13.639 0.062 1.00 77.88 376 SER A N 1
ATOM 2939 C CA . SER A 1 376 ? -23.961 -13.338 0.422 1.00 77.88 376 SER A CA 1
ATOM 2940 C C . SER A 1 376 ? -23.725 -13.145 1.924 1.00 77.88 376 SER A C 1
ATOM 2942 O O . SER A 1 376 ? -22.604 -13.320 2.406 1.00 77.88 376 SER A O 1
ATOM 2944 N N . TYR A 1 377 ? -24.758 -12.790 2.690 1.00 85.38 377 TYR A N 1
ATOM 2945 C CA . TYR A 1 377 ? -24.631 -12.426 4.102 1.00 85.38 377 TYR A CA 1
ATOM 2946 C C . TYR A 1 377 ? -24.120 -13.566 4.997 1.00 85.38 377 TYR A C 1
ATOM 2948 O O . TYR A 1 377 ? -23.191 -13.315 5.769 1.00 85.38 377 TYR A O 1
ATOM 2956 N N . PRO A 1 378 ? -24.628 -14.816 4.910 1.00 84.19 378 PRO A N 1
ATOM 2957 C CA . PRO A 1 378 ? -24.140 -15.904 5.758 1.00 84.19 378 PRO A CA 1
ATOM 2958 C C . PRO A 1 378 ? -22.660 -16.213 5.521 1.00 84.19 378 PRO A C 1
ATOM 2960 O O . PRO A 1 378 ? -21.921 -16.431 6.476 1.00 84.19 378 PRO A O 1
ATOM 2963 N N . GLN A 1 379 ? -22.213 -16.167 4.260 1.00 81.00 379 GLN A N 1
ATOM 2964 C CA . GLN A 1 379 ? -20.809 -16.376 3.898 1.00 81.00 379 GLN A CA 1
ATOM 2965 C C . GLN A 1 379 ? -19.921 -15.247 4.435 1.00 81.00 379 GLN A C 1
ATOM 2967 O O . GLN A 1 379 ? -18.858 -15.517 4.988 1.00 81.00 379 GLN A O 1
ATOM 2972 N N . ARG A 1 380 ? -20.373 -13.986 4.343 1.00 80.06 380 ARG A N 1
ATOM 2973 C CA . ARG A 1 380 ? -19.670 -12.834 4.935 1.00 80.06 380 ARG A CA 1
ATOM 2974 C C . ARG A 1 380 ? -19.551 -12.966 6.455 1.00 80.06 380 ARG A C 1
ATOM 2976 O O . ARG A 1 380 ? -18.473 -12.728 6.988 1.00 80.06 380 ARG A O 1
ATOM 2983 N N . ALA A 1 381 ? -20.629 -13.347 7.143 1.00 83.62 381 ALA A N 1
ATOM 2984 C CA . ALA A 1 381 ? -20.625 -13.537 8.593 1.00 83.62 381 ALA A CA 1
ATOM 2985 C C . ALA A 1 381 ? -19.664 -14.660 9.012 1.00 83.62 381 ALA A C 1
ATOM 2987 O O . ALA A 1 381 ? -18.839 -14.458 9.902 1.00 83.62 381 ALA A O 1
ATOM 2988 N N . LEU A 1 382 ? -19.721 -15.808 8.327 1.00 84.69 382 LEU A N 1
ATOM 2989 C CA . LEU A 1 382 ? -18.849 -16.950 8.596 1.00 84.69 382 LEU A CA 1
ATOM 2990 C C . LEU A 1 382 ? -17.372 -16.606 8.368 1.00 84.69 382 LEU A C 1
ATOM 2992 O O . LEU A 1 382 ? -16.561 -16.845 9.254 1.00 84.69 382 LEU A O 1
ATOM 2996 N N . ALA A 1 383 ? -17.039 -15.949 7.254 1.00 76.19 383 ALA A N 1
ATOM 2997 C CA . ALA A 1 383 ? -15.668 -15.536 6.957 1.00 76.19 383 ALA A CA 1
ATOM 2998 C C . ALA A 1 383 ? -15.083 -14.587 8.022 1.00 76.19 383 ALA A C 1
ATOM 3000 O O . ALA A 1 383 ? -13.882 -14.604 8.285 1.00 76.19 383 ALA A O 1
ATOM 3001 N N . ILE A 1 384 ? -15.916 -13.747 8.653 1.00 79.62 384 ILE A N 1
ATOM 3002 C CA . ILE A 1 384 ? -15.469 -12.894 9.764 1.00 79.62 384 ILE A CA 1
ATOM 3003 C C . ILE A 1 384 ? -15.225 -13.727 11.031 1.00 79.62 384 ILE A C 1
ATOM 3005 O O . ILE A 1 384 ? -14.234 -13.490 11.719 1.00 79.62 384 ILE A O 1
ATOM 3009 N N . VAL A 1 385 ? -16.095 -14.699 11.331 1.00 85.38 385 VAL A N 1
ATOM 3010 C CA . VAL A 1 385 ? -15.945 -15.609 12.482 1.00 85.38 385 VAL A CA 1
ATOM 3011 C C . VAL A 1 385 ? -14.698 -16.487 12.346 1.00 85.38 385 VAL A C 1
ATOM 3013 O O . VAL A 1 385 ? -13.918 -16.576 13.288 1.00 85.38 385 VAL A O 1
ATOM 3016 N N . GLU A 1 386 ? -14.464 -17.071 11.171 1.00 82.75 386 GLU A N 1
ATOM 3017 C CA . GLU A 1 386 ? -13.281 -17.896 10.876 1.00 82.75 386 GLU A CA 1
ATOM 3018 C C . GLU A 1 386 ? -11.975 -17.084 10.917 1.00 82.75 386 GLU A C 1
ATOM 3020 O O . GLU A 1 386 ? -10.908 -17.612 11.223 1.00 82.75 386 GLU A O 1
ATOM 3025 N N . GLY A 1 387 ? -12.049 -15.769 10.688 1.00 76.38 387 GLY A N 1
ATOM 3026 C CA . GLY A 1 387 ? -10.897 -14.872 10.775 1.00 76.38 387 GLY A CA 1
ATOM 3027 C C . GLY A 1 387 ? -10.260 -14.777 12.170 1.00 76.38 387 GLY A C 1
ATOM 3028 O O . GLY A 1 387 ? -9.123 -14.318 12.281 1.00 76.38 387 GLY A O 1
ATOM 3029 N N . VAL A 1 388 ? -10.952 -15.213 13.230 1.00 85.25 388 VAL A N 1
ATOM 3030 C CA . VAL A 1 388 ? -10.448 -15.178 14.616 1.00 85.25 388 VAL A CA 1
ATOM 3031 C C . VAL A 1 388 ? -9.217 -16.047 14.805 1.00 85.25 388 VAL A C 1
ATOM 3033 O O . VAL A 1 388 ? -8.276 -15.611 15.467 1.00 85.25 388 VAL A O 1
ATOM 3036 N N . ASP A 1 389 ? -9.201 -17.242 14.217 1.00 82.50 389 ASP A N 1
ATOM 3037 C CA . ASP A 1 389 ? -8.098 -18.191 14.396 1.00 82.50 389 ASP A CA 1
ATOM 3038 C C . ASP A 1 389 ? -6.796 -17.645 13.795 1.00 82.50 389 ASP A C 1
ATOM 3040 O O . ASP A 1 389 ? -5.709 -17.875 14.324 1.00 82.50 389 ASP A O 1
ATOM 3044 N N . GLY A 1 390 ? -6.903 -16.831 12.737 1.00 78.56 390 GLY A N 1
ATOM 3045 C CA . GLY A 1 390 ? -5.769 -16.097 12.178 1.00 78.56 390 GLY A CA 1
ATOM 3046 C C . GLY A 1 390 ? -5.232 -15.022 13.129 1.00 78.56 390 GLY A C 1
ATOM 3047 O O . GLY A 1 390 ? -4.017 -14.923 13.319 1.00 78.56 390 GLY A O 1
ATOM 3048 N N . VAL A 1 391 ? -6.131 -14.252 13.755 1.00 79.94 391 VAL A N 1
ATOM 3049 C CA . VAL A 1 391 ? -5.781 -13.184 14.714 1.00 79.94 391 VAL A CA 1
ATOM 3050 C C . VAL A 1 391 ? -5.164 -13.756 15.996 1.00 79.94 391 VAL A C 1
ATOM 3052 O O . VAL A 1 391 ? -4.245 -13.175 16.556 1.00 79.94 391 VAL A O 1
ATOM 3055 N N . PHE A 1 392 ? -5.618 -14.919 16.461 1.00 85.44 392 PHE A N 1
ATOM 3056 C CA . PHE A 1 392 ? -5.078 -15.573 17.659 1.00 85.44 392 PHE A CA 1
ATOM 3057 C C . PHE A 1 392 ? -4.160 -16.759 17.341 1.00 85.44 392 PHE A C 1
ATOM 3059 O O . PHE A 1 392 ? -4.013 -17.661 18.166 1.00 85.44 392 PHE A O 1
ATOM 3066 N N . SER A 1 393 ? -3.497 -16.764 16.183 1.00 87.00 393 SER A N 1
ATOM 3067 C CA . SER A 1 393 ? -2.487 -17.785 15.881 1.00 87.00 393 SER A CA 1
ATOM 3068 C C . SER A 1 393 ? -1.353 -17.775 16.916 1.00 87.00 393 SER A C 1
ATOM 3070 O O . SER A 1 393 ? -1.008 -16.728 17.469 1.00 87.00 393 SER A O 1
ATOM 3072 N N . GLU A 1 394 ? -0.747 -18.939 17.172 1.00 85.88 394 GLU A N 1
ATOM 3073 C CA . GLU A 1 394 ? 0.356 -19.076 18.138 1.00 85.88 394 GLU A CA 1
ATOM 3074 C C . GLU A 1 394 ? 1.487 -18.079 17.842 1.00 85.88 394 GLU A C 1
ATOM 3076 O O . GLU A 1 394 ? 1.950 -17.380 18.739 1.00 85.88 394 GLU A O 1
ATOM 3081 N N . ALA A 1 395 ? 1.828 -17.907 16.560 1.00 84.19 395 ALA A N 1
ATOM 3082 C CA . ALA A 1 395 ? 2.818 -16.935 16.109 1.00 84.19 395 ALA A CA 1
ATOM 3083 C C . ALA A 1 395 ? 2.462 -15.485 16.491 1.00 84.19 395 ALA A C 1
ATOM 3085 O O . ALA A 1 395 ? 3.324 -14.767 16.995 1.00 84.19 395 ALA A O 1
ATOM 3086 N N . GLN A 1 396 ? 1.208 -15.051 16.300 1.00 82.75 396 GLN A N 1
ATOM 3087 C CA . GLN A 1 396 ? 0.786 -13.692 16.670 1.00 82.75 396 GLN A CA 1
ATOM 3088 C C . GLN A 1 396 ? 0.744 -13.493 18.187 1.00 82.75 396 GLN A C 1
ATOM 3090 O O . GLN A 1 396 ? 1.120 -12.427 18.678 1.00 82.75 396 GLN A O 1
ATOM 3095 N N . GLN A 1 397 ? 0.341 -14.518 18.943 1.00 86.81 397 GLN A N 1
ATOM 3096 C CA . GLN A 1 397 ? 0.363 -14.463 20.403 1.00 86.81 397 GLN A CA 1
ATOM 3097 C C . GLN A 1 397 ? 1.794 -14.359 20.939 1.00 86.81 397 GLN A C 1
ATOM 3099 O O . GLN A 1 397 ? 2.057 -13.517 21.796 1.00 86.81 397 GLN A O 1
ATOM 3104 N N . THR A 1 398 ? 2.728 -15.156 20.414 1.00 86.69 398 THR A N 1
ATOM 3105 C CA . THR A 1 398 ? 4.143 -15.088 20.803 1.00 86.69 398 THR A CA 1
ATOM 3106 C C . THR A 1 398 ? 4.789 -13.769 20.380 1.00 86.69 398 THR A C 1
ATOM 3108 O O . THR A 1 398 ? 5.554 -13.201 21.152 1.00 86.69 398 THR A O 1
ATOM 3111 N N . GLU A 1 399 ? 4.467 -13.236 19.197 1.00 83.50 399 GLU A N 1
ATOM 3112 C CA . GLU A 1 399 ? 4.989 -11.943 18.735 1.00 83.50 399 GLU A CA 1
ATOM 3113 C C . GLU A 1 399 ? 4.462 -10.765 19.576 1.00 83.50 399 GLU A C 1
ATOM 3115 O O . GLU A 1 399 ? 5.172 -9.782 19.785 1.00 83.50 399 GLU A O 1
ATOM 3120 N N . ALA A 1 400 ? 3.231 -10.862 20.089 1.00 87.75 400 ALA A N 1
ATOM 3121 C CA . ALA A 1 400 ? 2.641 -9.844 20.952 1.00 87.75 400 ALA A CA 1
ATOM 3122 C C . ALA A 1 400 ? 3.109 -9.953 22.409 1.00 87.75 400 ALA A C 1
ATOM 3124 O O . ALA A 1 400 ? 3.669 -9.003 22.956 1.00 87.75 400 ALA A O 1
ATOM 3125 N N . PHE A 1 401 ? 2.877 -11.095 23.053 1.00 89.62 401 PHE A N 1
ATOM 3126 C CA . PHE A 1 401 ? 3.105 -11.271 24.490 1.00 89.62 401 PHE A CA 1
ATOM 3127 C C . PHE A 1 401 ? 4.526 -11.718 24.841 1.00 89.62 401 PHE A C 1
ATOM 3129 O O . PHE A 1 401 ? 4.905 -11.631 26.005 1.00 89.62 401 PHE A O 1
ATOM 3136 N N . GLY A 1 402 ? 5.313 -12.143 23.852 1.00 85.12 402 GLY A N 1
ATOM 3137 C CA . GLY A 1 402 ? 6.625 -12.738 24.062 1.00 85.12 402 GLY A CA 1
ATOM 3138 C C . GLY A 1 402 ? 6.544 -14.207 24.510 1.00 85.12 402 GLY A C 1
ATOM 3139 O O . GLY A 1 402 ? 5.497 -14.681 24.962 1.00 85.12 402 GLY A O 1
ATOM 3140 N N . PRO A 1 403 ? 7.648 -14.964 24.391 1.00 83.31 403 PRO A N 1
ATOM 3141 C CA . PRO A 1 403 ? 7.778 -16.270 25.030 1.00 83.31 403 PRO A CA 1
ATOM 3142 C C . PRO A 1 403 ? 7.636 -16.179 26.561 1.00 83.31 403 PRO A C 1
ATOM 3144 O O . PRO A 1 403 ? 7.945 -15.135 27.142 1.00 83.31 403 PRO A O 1
ATOM 3147 N N . PRO A 1 404 ? 7.256 -17.268 27.257 1.00 74.69 404 PRO A N 1
ATOM 3148 C CA . PRO A 1 404 ? 7.199 -17.287 28.718 1.00 74.69 404 PRO A CA 1
ATOM 3149 C C . PRO A 1 404 ? 8.500 -16.781 29.362 1.00 74.69 404 PRO A C 1
ATOM 3151 O O . PRO A 1 404 ? 9.580 -17.308 29.105 1.00 74.69 404 PRO A O 1
ATOM 3154 N N . GLY A 1 405 ? 8.395 -15.752 30.207 1.00 72.00 405 GLY A N 1
ATOM 3155 C CA . GLY A 1 405 ? 9.539 -15.135 30.892 1.00 72.00 405 GLY A CA 1
ATOM 3156 C C . GLY A 1 405 ? 10.232 -14.005 30.122 1.00 72.00 405 GLY A C 1
ATOM 3157 O O . GLY A 1 405 ? 11.086 -13.334 30.698 1.00 72.00 405 GLY A O 1
ATOM 3158 N N . GLN A 1 406 ? 9.850 -13.746 28.870 1.00 81.19 406 GLN A N 1
ATOM 3159 C CA . GLN A 1 406 ? 10.291 -12.576 28.109 1.00 81.19 406 GLN A CA 1
ATOM 3160 C C . GLN A 1 406 ? 9.186 -11.507 28.080 1.00 81.19 406 GLN A C 1
ATOM 3162 O O . GLN A 1 406 ? 8.006 -11.852 28.047 1.00 81.19 406 GLN A O 1
ATOM 3167 N N . PRO A 1 407 ? 9.538 -10.210 28.115 1.00 80.62 407 PRO A N 1
ATOM 3168 C CA . PRO A 1 407 ? 8.550 -9.138 28.054 1.00 80.62 407 PRO A CA 1
ATOM 3169 C C . PRO A 1 407 ? 7.914 -9.046 26.660 1.00 80.62 407 PRO A C 1
ATOM 3171 O O . PRO A 1 407 ? 8.614 -9.136 25.651 1.00 80.62 407 PRO A O 1
ATOM 3174 N N . GLY A 1 408 ? 6.606 -8.790 26.613 1.00 84.50 408 GLY A N 1
ATOM 3175 C CA . GLY A 1 408 ? 5.877 -8.581 25.359 1.00 84.50 408 GLY A CA 1
ATOM 3176 C C . GLY A 1 408 ? 6.182 -7.244 24.672 1.00 84.50 408 GLY A C 1
ATOM 3177 O O . GLY A 1 408 ? 6.680 -6.294 25.291 1.00 84.50 408 GLY A O 1
ATOM 3178 N N . ASP A 1 409 ? 5.844 -7.145 23.384 1.00 85.56 409 ASP A N 1
ATOM 3179 C CA . ASP A 1 409 ? 5.944 -5.904 22.609 1.00 85.56 409 ASP A CA 1
ATOM 3180 C C . ASP A 1 409 ? 4.635 -5.097 22.737 1.00 85.56 409 ASP A C 1
ATOM 3182 O O . ASP A 1 409 ? 3.586 -5.521 22.240 1.00 85.56 409 ASP A O 1
ATOM 3186 N N . PRO A 1 410 ? 4.664 -3.895 23.349 1.00 83.44 410 PRO A N 1
ATOM 3187 C CA . PRO A 1 410 ? 3.462 -3.090 23.553 1.00 83.44 410 PRO A CA 1
ATOM 3188 C C . PRO A 1 410 ? 2.756 -2.702 22.245 1.00 83.44 410 PRO A C 1
ATOM 3190 O O . PRO A 1 410 ? 1.534 -2.572 22.228 1.00 83.44 410 PRO A O 1
ATOM 3193 N N . VAL A 1 411 ? 3.492 -2.524 21.143 1.00 80.38 411 VAL A N 1
ATOM 3194 C CA . VAL A 1 411 ? 2.909 -2.181 19.837 1.00 80.38 411 VAL A CA 1
ATOM 3195 C C . VAL A 1 411 ? 2.109 -3.361 19.305 1.00 80.38 411 VAL A C 1
ATOM 3197 O O . VAL A 1 411 ? 0.974 -3.193 18.862 1.00 80.38 411 VAL A O 1
ATOM 3200 N N . ARG A 1 412 ? 2.692 -4.560 19.370 1.00 83.25 412 ARG A N 1
ATOM 3201 C CA . ARG A 1 412 ? 2.069 -5.794 18.886 1.00 83.25 412 ARG A CA 1
ATOM 3202 C C . ARG A 1 412 ? 0.876 -6.199 19.741 1.00 83.25 412 ARG A C 1
ATOM 3204 O O . ARG A 1 412 ? -0.134 -6.616 19.187 1.00 83.25 412 ARG A O 1
ATOM 3211 N N . ILE A 1 413 ? 0.931 -5.963 21.050 1.00 88.50 413 ILE A N 1
ATOM 3212 C CA . ILE A 1 413 ? -0.210 -6.147 21.957 1.00 88.50 413 ILE A CA 1
ATOM 3213 C C . ILE A 1 413 ? -1.393 -5.249 21.562 1.00 88.50 413 ILE A C 1
ATOM 3215 O O . ILE A 1 413 ? -2.529 -5.719 21.471 1.00 88.50 413 ILE A O 1
ATOM 3219 N N . ILE A 1 414 ? -1.144 -3.962 21.297 1.00 84.25 414 ILE A N 1
ATOM 3220 C CA . ILE A 1 414 ? -2.196 -3.027 20.867 1.00 84.25 414 ILE A CA 1
ATOM 3221 C C . ILE A 1 414 ? -2.717 -3.393 19.476 1.00 84.25 414 ILE A C 1
ATOM 3223 O O . ILE A 1 414 ? -3.920 -3.308 19.235 1.00 84.25 414 ILE A O 1
ATOM 3227 N N . GLN A 1 415 ? -1.834 -3.819 18.571 1.00 79.12 415 GLN A N 1
ATOM 3228 C CA . GLN A 1 415 ? -2.213 -4.264 17.234 1.00 79.12 415 GLN A CA 1
ATOM 3229 C C . GLN A 1 415 ? -3.121 -5.500 17.296 1.00 79.12 415 GLN A C 1
ATOM 3231 O O . GLN A 1 415 ? -4.183 -5.492 16.686 1.00 79.12 415 GLN A O 1
ATOM 3236 N N . LEU A 1 416 ? -2.784 -6.495 18.119 1.00 87.94 416 LEU A N 1
ATOM 3237 C CA . LEU A 1 416 ? -3.613 -7.680 18.345 1.00 87.94 416 LEU A CA 1
ATOM 3238 C C . LEU A 1 416 ? -5.001 -7.315 18.902 1.00 87.94 416 LEU A C 1
ATOM 3240 O O . LEU A 1 416 ? -6.028 -7.827 18.445 1.00 87.94 416 LEU A O 1
ATOM 3244 N N . ALA A 1 417 ? -5.054 -6.385 19.860 1.00 88.94 417 ALA A N 1
ATOM 3245 C CA . ALA A 1 417 ? -6.313 -5.866 20.394 1.00 88.94 417 ALA A CA 1
ATOM 3246 C C . ALA A 1 417 ? -7.146 -5.144 19.319 1.00 88.94 417 ALA A C 1
ATOM 3248 O O . ALA A 1 417 ? -8.363 -5.325 19.245 1.00 88.94 417 ALA A O 1
ATOM 3249 N N . ARG A 1 418 ? -6.494 -4.355 18.459 1.00 83.44 418 ARG A N 1
ATOM 3250 C CA . ARG A 1 418 ? -7.128 -3.656 17.338 1.00 83.44 418 ARG A CA 1
ATOM 3251 C C . ARG A 1 418 ? -7.665 -4.624 16.291 1.00 83.44 418 ARG A C 1
ATOM 3253 O O . ARG A 1 418 ? -8.790 -4.443 15.840 1.00 83.44 418 ARG A O 1
ATOM 3260 N N . ASP A 1 419 ? -6.891 -5.634 15.918 1.00 80.81 419 ASP A N 1
ATOM 3261 C CA . ASP A 1 419 ? -7.280 -6.621 14.911 1.00 80.81 419 ASP A CA 1
ATOM 3262 C C . ASP A 1 419 ? -8.467 -7.458 15.406 1.00 80.81 419 ASP A C 1
ATOM 3264 O O . ASP A 1 419 ? -9.425 -7.679 14.664 1.00 80.81 419 ASP A O 1
ATOM 3268 N N . THR A 1 420 ? -8.491 -7.790 16.700 1.00 86.75 420 THR A N 1
ATOM 3269 C CA . THR A 1 420 ? -9.655 -8.409 17.355 1.00 86.75 420 THR A CA 1
ATOM 3270 C C . THR A 1 420 ? -10.882 -7.488 17.320 1.00 86.75 420 THR A C 1
ATOM 3272 O O . THR A 1 420 ? -11.979 -7.913 16.958 1.00 86.75 420 THR A O 1
ATOM 3275 N N . ALA A 1 421 ? -10.719 -6.205 17.657 1.00 82.94 421 ALA A N 1
ATOM 3276 C CA . ALA A 1 421 ? -11.811 -5.235 17.607 1.00 82.94 421 ALA A CA 1
ATOM 3277 C C . ALA A 1 421 ? -12.291 -4.946 16.173 1.00 82.94 421 ALA A C 1
ATOM 3279 O O . ALA A 1 421 ? -13.458 -4.622 15.967 1.00 82.94 421 ALA A O 1
ATOM 3280 N N . LEU A 1 422 ? -11.430 -5.105 15.165 1.00 79.06 422 LEU A N 1
ATOM 3281 C CA . LEU A 1 422 ? -11.809 -4.970 13.761 1.00 79.06 422 LEU A CA 1
ATOM 3282 C C . LEU A 1 422 ? -12.777 -6.080 13.331 1.00 79.06 422 LEU A C 1
ATOM 3284 O O . LEU A 1 422 ? -13.667 -5.819 12.524 1.00 79.06 422 LEU A O 1
ATOM 3288 N N . LEU A 1 423 ? -12.647 -7.295 13.876 1.00 80.50 423 LEU A N 1
ATOM 3289 C CA . LEU A 1 423 ? -13.633 -8.361 13.663 1.00 80.50 423 LEU A CA 1
ATOM 3290 C C . LEU A 1 423 ? -14.999 -7.960 14.235 1.00 80.50 423 LEU A C 1
ATOM 3292 O O . LEU A 1 423 ? -16.007 -8.087 13.543 1.00 80.50 423 LEU A O 1
ATOM 3296 N N . HIS A 1 424 ? -15.031 -7.385 15.443 1.00 87.44 424 HIS A N 1
ATOM 3297 C CA . HIS A 1 424 ? -16.257 -6.824 16.031 1.00 87.44 424 HIS A CA 1
ATOM 3298 C C . HIS A 1 424 ? -16.856 -5.723 15.153 1.00 87.44 424 HIS A C 1
ATOM 3300 O O . HIS A 1 424 ? -18.032 -5.804 14.806 1.00 87.44 424 HIS A O 1
ATOM 3306 N N . ALA A 1 425 ? -16.048 -4.761 14.706 1.00 76.88 425 ALA A N 1
ATOM 3307 C CA . ALA A 1 425 ? -16.502 -3.685 13.830 1.00 76.88 425 ALA A CA 1
ATOM 3308 C C . ALA A 1 425 ? -17.079 -4.199 12.503 1.00 76.88 425 ALA A C 1
ATOM 3310 O O . ALA A 1 425 ? -18.116 -3.710 12.066 1.00 76.88 425 ALA A O 1
ATOM 3311 N N . LYS A 1 426 ? -16.465 -5.217 11.887 1.00 76.25 426 LYS A N 1
ATOM 3312 C CA . LYS A 1 426 ? -16.987 -5.849 10.663 1.00 76.25 426 LYS A CA 1
ATOM 3313 C C . LYS A 1 426 ? -18.332 -6.546 10.889 1.00 76.25 426 LYS A C 1
ATOM 3315 O O . LYS A 1 426 ? -19.197 -6.471 10.023 1.00 76.25 426 LYS A O 1
ATOM 3320 N N . LEU A 1 427 ? -18.521 -7.214 12.030 1.00 82.50 427 LEU A N 1
ATOM 3321 C CA . LEU A 1 427 ? -19.800 -7.851 12.380 1.00 82.50 427 LEU A CA 1
ATOM 3322 C C . LEU A 1 427 ? -20.895 -6.811 12.639 1.00 82.50 427 LEU A C 1
ATOM 3324 O O . LEU A 1 427 ? -22.029 -6.971 12.193 1.00 82.50 427 LEU A O 1
ATOM 3328 N N . VAL A 1 428 ? -20.542 -5.722 13.318 1.00 81.31 428 VAL A N 1
ATOM 3329 C CA . VAL A 1 428 ? -21.434 -4.586 13.555 1.00 81.31 428 VAL A CA 1
ATOM 3330 C C . VAL A 1 428 ? -21.838 -3.913 12.241 1.00 81.31 428 VAL A C 1
ATOM 3332 O O . VAL A 1 428 ? -23.019 -3.655 12.029 1.00 81.31 428 VAL A O 1
ATOM 3335 N N . ASP A 1 429 ? -20.884 -3.665 11.345 1.00 76.50 429 ASP A N 1
ATOM 3336 C CA . ASP A 1 429 ? -21.142 -3.078 10.026 1.00 76.50 429 ASP A CA 1
ATOM 3337 C C . ASP A 1 429 ? -22.057 -3.979 9.186 1.00 76.50 429 ASP A C 1
ATOM 3339 O O . ASP A 1 429 ? -23.035 -3.513 8.607 1.00 76.50 429 ASP A O 1
ATOM 3343 N N . LEU A 1 430 ? -21.826 -5.296 9.219 1.00 76.81 430 LEU A N 1
ATOM 3344 C CA . LEU A 1 430 ? -22.690 -6.276 8.564 1.00 76.81 430 LEU A CA 1
ATOM 3345 C C . LEU A 1 430 ? -24.129 -6.235 9.123 1.00 76.81 430 LEU A C 1
ATOM 3347 O O . LEU A 1 430 ? -25.091 -6.241 8.353 1.00 76.81 430 LEU A O 1
ATOM 3351 N N . SER A 1 431 ? -24.288 -6.096 10.444 1.00 81.19 431 SER A N 1
ATOM 3352 C CA . SER A 1 431 ? -25.599 -5.894 11.079 1.00 81.19 431 SER A CA 1
ATOM 3353 C C . SER A 1 431 ? -26.274 -4.608 10.601 1.00 81.19 431 SER A C 1
ATOM 3355 O O . SER A 1 431 ? -27.465 -4.617 10.287 1.00 81.19 431 SER A O 1
ATOM 3357 N N . LEU A 1 432 ? -25.535 -3.502 10.480 1.00 74.69 432 LEU A N 1
ATOM 3358 C CA . LEU A 1 432 ? -26.069 -2.231 9.983 1.00 74.69 432 LEU A CA 1
ATOM 3359 C C . LEU A 1 432 ? -26.451 -2.288 8.499 1.00 74.69 432 LEU A C 1
ATOM 3361 O O . LEU A 1 432 ? -27.504 -1.762 8.134 1.00 74.69 432 LEU A O 1
ATOM 3365 N N . ASP A 1 433 ? -25.667 -2.974 7.665 1.00 71.56 433 ASP A N 1
ATOM 3366 C CA . ASP A 1 433 ? -25.972 -3.206 6.247 1.00 71.56 433 ASP A CA 1
ATOM 3367 C C . ASP A 1 433 ? -27.354 -3.861 6.082 1.00 71.56 433 ASP A C 1
ATOM 3369 O O . ASP A 1 433 ? -28.138 -3.446 5.229 1.00 71.56 433 ASP A O 1
ATOM 3373 N N . SER A 1 434 ? -27.706 -4.828 6.940 1.00 70.81 434 SER A N 1
ATOM 3374 C CA . SER A 1 434 ? -29.038 -5.453 6.909 1.00 70.81 434 SER A CA 1
ATOM 3375 C C . SER A 1 434 ? -30.181 -4.496 7.280 1.00 70.81 434 SER A C 1
ATOM 3377 O O . SER A 1 434 ? -31.308 -4.678 6.820 1.00 70.81 434 SER A O 1
ATOM 3379 N N . ARG A 1 435 ? -29.915 -3.471 8.105 1.00 66.94 435 ARG A N 1
ATOM 3380 C CA . ARG A 1 435 ? -30.918 -2.474 8.524 1.00 66.94 435 ARG A CA 1
ATOM 3381 C C . ARG A 1 435 ? -31.187 -1.444 7.438 1.00 66.94 435 ARG A C 1
ATOM 3383 O O . ARG A 1 435 ? -32.304 -0.944 7.350 1.00 66.94 435 ARG A O 1
ATOM 3390 N N . ALA A 1 436 ? -30.168 -1.126 6.645 1.00 58.47 436 ALA A N 1
ATOM 3391 C CA . ALA A 1 436 ? -30.254 -0.135 5.582 1.00 58.47 436 ALA A CA 1
ATOM 3392 C C . ALA A 1 436 ? -31.112 -0.613 4.396 1.00 58.47 436 ALA A C 1
ATOM 3394 O O . ALA A 1 436 ? -31.592 0.211 3.623 1.00 58.47 436 ALA A O 1
ATOM 3395 N N . VAL A 1 437 ? -31.336 -1.927 4.261 1.00 62.44 437 VAL A N 1
ATOM 3396 C CA . VAL A 1 437 ? -32.208 -2.490 3.225 1.00 62.44 437 VAL A CA 1
ATOM 3397 C C . VAL A 1 437 ? -33.673 -2.349 3.630 1.00 62.44 437 VAL A C 1
ATOM 3399 O O . VAL A 1 437 ? -34.161 -3.033 4.532 1.00 62.44 437 VAL A O 1
ATOM 3402 N N . THR A 1 438 ? -34.407 -1.494 2.917 1.00 59.28 438 THR A N 1
ATOM 3403 C CA . THR A 1 438 ? -35.873 -1.484 2.971 1.00 59.28 438 THR A CA 1
ATOM 3404 C C . THR A 1 438 ? -36.387 -2.774 2.339 1.00 59.28 438 THR A C 1
ATOM 3406 O O . THR A 1 438 ? -36.311 -2.961 1.129 1.00 59.28 438 THR A O 1
ATOM 3409 N N . MET A 1 439 ? -36.845 -3.695 3.178 1.00 65.00 439 MET A N 1
ATOM 3410 C CA . MET A 1 439 ? -37.477 -4.938 2.756 1.00 65.00 439 MET A CA 1
ATOM 3411 C C . MET A 1 439 ? -38.997 -4.778 2.817 1.00 65.00 439 MET A C 1
ATOM 3413 O O . MET A 1 439 ? -39.503 -4.136 3.742 1.00 65.00 439 MET A O 1
ATOM 3417 N N . ASP A 1 440 ? -39.710 -5.365 1.850 1.00 66.12 440 ASP A N 1
ATOM 3418 C CA . ASP A 1 440 ? -41.166 -5.527 1.932 1.00 66.12 440 ASP A CA 1
ATOM 3419 C C . ASP A 1 440 ? -41.533 -6.196 3.267 1.00 66.12 440 ASP A C 1
ATOM 3421 O O . ASP A 1 440 ? -40.725 -6.934 3.844 1.00 66.12 440 ASP A O 1
ATOM 3425 N N . LYS A 1 441 ? -42.743 -5.933 3.780 1.00 65.88 441 LYS A N 1
ATOM 3426 C CA . LYS A 1 441 ? -43.193 -6.454 5.088 1.00 65.88 441 LYS A CA 1
ATOM 3427 C C . LYS A 1 441 ? -43.000 -7.972 5.211 1.00 65.88 441 LYS A C 1
ATOM 3429 O O . LYS A 1 441 ? -42.656 -8.448 6.291 1.00 65.88 441 LYS A O 1
ATOM 3434 N N . ASP A 1 442 ? -43.108 -8.686 4.097 1.00 66.56 442 ASP A N 1
ATOM 3435 C CA . ASP A 1 442 ? -42.990 -10.143 3.999 1.00 66.56 442 ASP A CA 1
ATOM 3436 C C . ASP A 1 442 ? -41.555 -10.658 4.244 1.00 66.56 442 ASP A C 1
ATOM 3438 O O . ASP A 1 442 ? -41.349 -11.812 4.612 1.00 66.56 442 ASP A O 1
ATOM 3442 N N . LEU A 1 443 ? -40.539 -9.795 4.119 1.00 72.06 443 LEU A N 1
ATOM 3443 C CA . LEU A 1 443 ? -39.119 -10.124 4.302 1.00 72.06 443 LEU A CA 1
ATOM 3444 C C . LEU A 1 443 ? -38.529 -9.602 5.625 1.00 72.06 443 LEU A C 1
ATOM 3446 O O . LEU A 1 443 ? -37.346 -9.818 5.907 1.00 72.06 443 LEU A O 1
ATOM 3450 N N . ALA A 1 444 ? -39.335 -8.966 6.480 1.00 75.06 444 ALA A N 1
ATOM 3451 C CA . ALA A 1 444 ? -38.884 -8.463 7.779 1.00 75.06 444 ALA A CA 1
ATOM 3452 C C . ALA A 1 444 ? -38.305 -9.578 8.673 1.00 75.06 444 ALA A C 1
ATOM 3454 O O . ALA A 1 444 ? -37.256 -9.391 9.293 1.00 75.06 444 ALA A O 1
ATOM 3455 N N . GLY A 1 445 ? -38.925 -10.765 8.667 1.00 80.06 445 GLY A N 1
ATOM 3456 C CA . GLY A 1 445 ? -38.429 -11.931 9.405 1.00 80.06 445 GLY A CA 1
ATOM 3457 C C . GLY A 1 445 ? -37.079 -12.449 8.892 1.00 80.06 445 GLY A C 1
ATOM 3458 O O . GLY A 1 445 ? -36.253 -12.910 9.681 1.00 80.06 445 GLY A O 1
ATOM 3459 N N . VAL A 1 446 ? -36.811 -12.325 7.585 1.00 81.75 446 VAL A N 1
ATOM 3460 C CA . VAL A 1 446 ? -35.521 -12.703 6.981 1.00 81.75 446 VAL A CA 1
ATOM 3461 C C . VAL A 1 446 ? -34.428 -11.738 7.421 1.00 81.75 446 VAL A C 1
ATOM 3463 O O . VAL A 1 446 ? -33.358 -12.180 7.837 1.00 81.75 446 VAL A O 1
ATOM 3466 N N . ARG A 1 447 ? -34.705 -10.430 7.405 1.00 82.12 447 ARG A N 1
ATOM 3467 C CA . ARG A 1 447 ? -33.776 -9.402 7.892 1.00 82.12 447 ARG A CA 1
ATOM 3468 C C . ARG A 1 447 ? -33.360 -9.650 9.342 1.00 82.12 447 ARG A C 1
ATOM 3470 O O . ARG A 1 447 ? -32.170 -9.638 9.648 1.00 82.12 447 ARG A O 1
ATOM 3477 N N . ASP A 1 448 ? -34.320 -9.904 10.225 1.00 83.19 448 ASP A N 1
ATOM 3478 C CA . ASP A 1 448 ? -34.038 -10.116 11.649 1.00 83.19 448 ASP A CA 1
ATOM 3479 C C . ASP A 1 448 ? -33.250 -11.416 11.882 1.00 83.19 448 ASP A C 1
ATOM 3481 O O . ASP A 1 448 ? -32.358 -11.476 12.733 1.00 83.19 448 ASP A O 1
ATOM 3485 N N . ALA A 1 449 ? -33.515 -12.450 11.079 1.00 85.25 449 ALA A N 1
ATOM 3486 C CA . ALA A 1 449 ? -32.753 -13.690 11.120 1.00 85.25 449 ALA A CA 1
ATOM 3487 C C . ALA A 1 449 ? -31.320 -13.538 10.579 1.00 85.25 449 ALA A C 1
ATOM 3489 O O . ALA A 1 449 ? -30.403 -14.138 11.140 1.00 85.25 449 ALA A O 1
ATOM 3490 N N . LEU A 1 450 ? -31.106 -12.725 9.538 1.00 85.38 450 LEU A N 1
ATOM 3491 C CA . LEU A 1 450 ? -29.769 -12.382 9.040 1.00 85.38 450 LEU A CA 1
ATOM 3492 C C . LEU A 1 450 ? -28.963 -11.631 10.102 1.00 85.38 450 LEU A C 1
ATOM 3494 O O . LEU A 1 450 ? -27.824 -11.998 10.378 1.00 85.38 450 LEU A O 1
ATOM 3498 N N . ARG A 1 451 ? -29.573 -10.646 10.769 1.00 85.38 451 ARG A N 1
ATOM 3499 C CA . ARG A 1 451 ? -28.933 -9.893 11.859 1.00 85.38 451 ARG A CA 1
ATOM 3500 C C . ARG A 1 451 ? -28.409 -10.779 12.971 1.00 85.38 451 ARG A C 1
ATOM 3502 O O . ARG A 1 451 ? -27.295 -10.572 13.443 1.00 85.38 451 ARG A O 1
ATOM 3509 N N . ALA A 1 452 ? -29.179 -11.795 13.353 1.00 87.81 452 ALA A N 1
ATOM 3510 C CA . ALA A 1 452 ? -28.766 -12.729 14.391 1.00 87.81 452 ALA A CA 1
ATOM 3511 C C . ALA A 1 452 ? -27.427 -13.423 14.069 1.00 87.81 452 ALA A C 1
ATOM 3513 O O . ALA A 1 452 ? -26.686 -13.742 14.995 1.00 87.81 452 ALA A O 1
ATOM 3514 N N . LEU A 1 453 ? -27.083 -13.610 12.786 1.00 87.81 453 LEU A N 1
ATOM 3515 C CA . LEU A 1 453 ? -25.817 -14.231 12.374 1.00 87.81 453 LEU A CA 1
ATOM 3516 C C . LEU A 1 453 ? -24.585 -13.363 12.664 1.00 87.81 453 LEU A C 1
ATOM 3518 O O . LEU A 1 453 ? -23.491 -13.902 12.799 1.00 87.81 453 LEU A O 1
ATOM 3522 N N . SER A 1 454 ? -24.740 -12.040 12.744 1.00 88.69 454 SER A N 1
ATOM 3523 C CA . SER A 1 454 ? -23.648 -11.101 13.032 1.00 88.69 454 SER A CA 1
ATOM 3524 C C . SER A 1 454 ? -23.708 -10.530 14.450 1.00 88.69 454 SER A C 1
ATOM 3526 O O . SER A 1 454 ? -22.667 -10.320 15.068 1.00 88.69 454 SER A O 1
ATOM 3528 N N . ASP A 1 455 ? -24.913 -10.314 14.986 1.00 89.31 455 ASP A N 1
ATOM 3529 C CA . ASP A 1 455 ? -25.127 -9.745 16.322 1.00 89.31 455 ASP A CA 1
ATOM 3530 C C . ASP A 1 455 ? -24.618 -10.696 17.421 1.00 89.31 455 ASP A C 1
ATOM 3532 O O . ASP A 1 455 ? -24.015 -10.251 18.398 1.00 89.31 455 ASP A O 1
ATOM 3536 N N . GLU A 1 456 ? -24.804 -12.010 17.251 1.00 90.50 456 GLU A N 1
ATOM 3537 C CA . GLU A 1 456 ? -24.348 -13.022 18.211 1.00 90.50 456 GLU A CA 1
ATOM 3538 C C . GLU A 1 456 ? -22.812 -13.066 18.364 1.00 90.50 456 GLU A C 1
ATOM 3540 O O . GLU A 1 456 ? -22.327 -12.870 19.485 1.00 90.50 456 GLU A O 1
ATOM 3545 N N . PRO A 1 457 ? -22.012 -13.252 17.294 1.00 91.88 457 PRO A N 1
ATOM 3546 C CA . PRO A 1 457 ? -20.558 -13.225 17.420 1.00 91.88 457 PRO A CA 1
ATOM 3547 C C . PRO A 1 457 ? -20.018 -11.846 17.823 1.00 91.88 457 PRO A C 1
ATOM 3549 O O . PRO A 1 457 ? -19.034 -11.772 18.561 1.00 91.88 457 PRO A O 1
ATOM 3552 N N . ALA A 1 458 ? -20.676 -10.742 17.442 1.00 89.62 458 ALA A N 1
ATOM 3553 C CA . ALA A 1 458 ? -20.297 -9.416 17.931 1.00 89.62 458 ALA A CA 1
ATOM 3554 C C . ALA A 1 458 ? -20.452 -9.332 19.459 1.00 89.62 458 ALA A C 1
ATOM 3556 O O . ALA A 1 458 ? -19.524 -8.917 20.157 1.00 89.62 458 ALA A O 1
ATOM 3557 N N . ALA A 1 459 ? -21.581 -9.804 19.998 1.00 91.44 459 ALA A N 1
ATOM 3558 C CA . ALA A 1 459 ? -21.829 -9.845 21.436 1.00 91.44 459 ALA A CA 1
ATOM 3559 C C . ALA A 1 459 ? -20.832 -10.749 22.188 1.00 91.44 459 ALA A C 1
ATOM 3561 O O . ALA A 1 459 ? -20.449 -10.427 23.316 1.00 91.44 459 ALA A O 1
ATOM 3562 N N . GLN A 1 460 ? -20.372 -11.843 21.571 1.00 93.81 460 GLN A N 1
ATOM 3563 C CA . GLN A 1 460 ? -19.324 -12.710 22.125 1.00 93.81 460 GLN A CA 1
ATOM 3564 C C . GLN A 1 460 ? -17.983 -11.963 22.269 1.00 93.81 460 GLN A C 1
ATOM 3566 O O . GLN A 1 460 ? -17.366 -12.041 23.335 1.00 93.81 460 GLN A O 1
ATOM 3571 N N . ILE A 1 461 ? -17.565 -11.170 21.268 1.00 91.81 461 ILE A N 1
ATOM 3572 C CA . ILE A 1 461 ? -16.358 -10.322 21.369 1.00 91.81 461 ILE A CA 1
ATOM 3573 C C . ILE A 1 461 ? -16.525 -9.267 22.468 1.00 91.81 461 ILE A C 1
ATOM 3575 O O . ILE A 1 461 ? -15.616 -9.055 23.271 1.00 91.81 461 ILE A O 1
ATOM 3579 N N . GLU A 1 462 ? -17.693 -8.630 22.564 1.00 92.38 462 GLU A N 1
ATOM 3580 C CA . GLU A 1 462 ? -17.946 -7.648 23.620 1.00 92.38 462 GLU A CA 1
ATOM 3581 C C . GLU A 1 462 ? -17.897 -8.258 25.024 1.00 92.38 462 GLU A C 1
ATOM 3583 O O . GLU A 1 462 ? -17.332 -7.673 25.953 1.00 92.38 462 GLU A O 1
ATOM 3588 N N . ALA A 1 463 ? -18.501 -9.436 25.200 1.00 92.81 463 ALA A N 1
ATOM 3589 C CA . ALA A 1 463 ? -18.479 -10.159 26.463 1.00 92.81 463 ALA A CA 1
ATOM 3590 C C . ALA A 1 463 ? -17.048 -10.557 26.845 1.00 92.81 463 ALA A C 1
ATOM 3592 O O . ALA A 1 463 ? -16.668 -10.422 28.013 1.00 92.81 463 ALA A O 1
ATOM 3593 N N . PHE A 1 464 ? -16.248 -10.985 25.866 1.00 93.88 464 PHE A N 1
ATOM 3594 C CA . PHE A 1 464 ? -14.834 -11.279 26.048 1.00 93.88 464 PHE A CA 1
ATOM 3595 C C . PHE A 1 464 ? -14.037 -10.035 26.452 1.00 93.88 464 PHE A C 1
ATOM 3597 O O . PHE A 1 464 ? -13.329 -10.089 27.453 1.00 93.88 464 PHE A O 1
ATOM 3604 N N . ALA A 1 465 ? -14.210 -8.901 25.766 1.00 91.62 465 ALA A N 1
ATOM 3605 C CA . ALA A 1 465 ? -13.533 -7.646 26.097 1.00 91.62 465 ALA A CA 1
ATOM 3606 C C . ALA A 1 465 ? -13.857 -7.184 27.531 1.00 91.62 465 ALA A C 1
ATOM 3608 O O . ALA A 1 465 ? -12.951 -6.932 28.327 1.00 91.62 465 ALA A O 1
ATOM 3609 N N . ARG A 1 466 ? -15.146 -7.169 27.904 1.00 90.50 466 ARG A N 1
ATOM 3610 C CA . ARG A 1 466 ? -15.600 -6.784 29.255 1.00 90.50 466 ARG A CA 1
ATOM 3611 C C . ARG A 1 466 ? -15.081 -7.731 30.338 1.00 90.50 466 ARG A C 1
ATOM 3613 O O . ARG A 1 466 ? -14.619 -7.293 31.393 1.00 90.50 466 ARG A O 1
ATOM 3620 N N . THR A 1 467 ? -15.166 -9.039 30.097 1.00 89.19 467 THR A N 1
ATOM 3621 C CA . THR A 1 467 ? -14.731 -10.056 31.069 1.00 89.19 467 THR A CA 1
ATOM 3622 C C . THR A 1 467 ? -13.213 -10.077 31.204 1.00 89.19 467 THR A C 1
ATOM 3624 O O . THR A 1 467 ? -12.706 -10.188 32.322 1.00 89.19 467 THR A O 1
ATOM 3627 N N . GLY A 1 468 ? -12.499 -9.935 30.087 1.00 87.69 468 GLY A N 1
ATOM 3628 C CA . GLY A 1 468 ? -11.048 -9.826 30.023 1.00 87.69 468 GLY A CA 1
ATOM 3629 C C . GLY A 1 468 ? -10.553 -8.632 30.825 1.00 87.69 468 GLY A C 1
ATOM 3630 O O . GLY A 1 468 ? -9.761 -8.813 31.741 1.00 87.69 468 GLY A O 1
ATOM 3631 N N . GLU A 1 469 ? -11.094 -7.435 30.587 1.00 89.06 469 GLU A N 1
ATOM 3632 C CA . GLU A 1 469 ? -10.722 -6.238 31.351 1.00 89.06 469 GLU A CA 1
ATOM 3633 C C . GLU A 1 469 ? -10.961 -6.421 32.856 1.00 89.06 469 GLU A C 1
ATOM 3635 O O . GLU A 1 469 ? -10.053 -6.205 33.662 1.00 89.06 469 GLU A O 1
ATOM 3640 N N . LYS A 1 470 ? -12.150 -6.902 33.249 1.00 89.38 470 LYS A N 1
ATOM 3641 C CA . LYS A 1 470 ? -12.498 -7.118 34.662 1.00 89.38 470 LYS A CA 1
ATOM 3642 C C . LYS A 1 470 ? -11.560 -8.114 35.348 1.00 89.38 470 LYS A C 1
ATOM 3644 O O . LYS A 1 470 ? -11.124 -7.872 36.474 1.00 89.38 470 LYS A O 1
ATOM 3649 N N . ARG A 1 471 ? -11.268 -9.248 34.701 1.00 87.50 471 ARG A N 1
ATOM 3650 C CA . ARG A 1 471 ? -10.392 -10.291 35.260 1.00 87.50 471 ARG A CA 1
ATOM 3651 C C . ARG A 1 471 ? -8.951 -9.810 35.347 1.00 87.50 471 ARG A C 1
ATOM 3653 O O . ARG A 1 471 ? -8.318 -9.995 36.385 1.00 87.50 471 ARG A O 1
ATOM 3660 N N . THR A 1 472 ? -8.467 -9.155 34.301 1.00 87.25 472 THR A N 1
ATOM 3661 C CA . THR A 1 472 ? -7.081 -8.714 34.211 1.00 87.25 472 THR A CA 1
ATOM 3662 C C . THR A 1 472 ? -6.787 -7.556 35.167 1.00 87.25 472 THR A C 1
ATOM 3664 O O . THR A 1 472 ? -5.765 -7.586 35.849 1.00 87.25 472 THR A O 1
ATOM 3667 N N . ARG A 1 473 ? -7.721 -6.609 35.360 1.00 88.00 473 ARG A N 1
ATOM 3668 C CA . ARG A 1 473 ? -7.595 -5.519 36.354 1.00 88.00 473 ARG A CA 1
ATOM 3669 C C . ARG A 1 473 ? -7.456 -6.037 37.796 1.00 88.00 473 ARG A C 1
ATOM 3671 O O . ARG A 1 473 ? -6.840 -5.378 38.629 1.00 88.00 473 ARG A O 1
ATOM 3678 N N . ALA A 1 474 ? -7.967 -7.233 38.096 1.00 85.06 474 ALA A N 1
ATOM 3679 C CA . ALA A 1 474 ? -7.834 -7.858 39.413 1.00 85.06 474 ALA A CA 1
ATOM 3680 C C . ALA A 1 474 ? -6.485 -8.578 39.636 1.00 85.06 474 ALA A C 1
ATOM 3682 O O . ALA A 1 474 ? -6.170 -8.935 40.776 1.00 85.06 474 ALA A O 1
ATOM 3683 N N . LEU A 1 475 ? -5.685 -8.816 38.587 1.00 83.75 475 LEU A N 1
ATOM 3684 C CA . LEU A 1 475 ? -4.455 -9.611 38.683 1.00 83.75 475 LEU A CA 1
ATOM 3685 C C . LEU A 1 475 ? -3.368 -8.976 39.557 1.00 83.75 475 LEU A C 1
ATOM 3687 O O . LEU A 1 475 ? -2.869 -9.693 40.430 1.00 83.75 475 LEU A O 1
ATOM 3691 N N . PRO A 1 476 ? -3.026 -7.675 39.437 1.00 80.19 476 PRO A N 1
ATOM 3692 C CA . PRO A 1 476 ? -1.956 -7.093 40.250 1.00 80.19 476 PRO A CA 1
ATOM 3693 C C . PRO A 1 476 ? -2.204 -7.258 41.755 1.00 80.19 476 PRO A C 1
ATOM 3695 O O . PRO A 1 476 ? -1.304 -7.629 42.507 1.00 80.19 476 PRO A O 1
ATOM 3698 N N . GLY A 1 477 ? -3.450 -7.064 42.202 1.00 78.38 477 GLY A N 1
ATOM 3699 C CA . GLY A 1 477 ? -3.835 -7.237 43.606 1.00 78.38 477 GLY A CA 1
ATOM 3700 C C . GLY A 1 477 ? -3.792 -8.692 44.086 1.00 78.38 477 GLY A C 1
ATOM 3701 O O . GLY A 1 477 ? -3.526 -8.940 45.261 1.00 78.38 477 GLY A O 1
ATOM 3702 N N . ARG A 1 478 ? -4.027 -9.667 43.198 1.00 78.94 478 ARG A N 1
ATOM 3703 C CA . ARG A 1 478 ? -3.934 -11.100 43.523 1.00 78.94 478 ARG A CA 1
ATOM 3704 C C . ARG A 1 478 ? -2.487 -11.596 43.542 1.00 78.94 478 ARG A C 1
ATOM 3706 O O . ARG A 1 478 ? -2.155 -12.406 44.402 1.00 78.94 478 ARG A O 1
ATOM 3713 N N . LEU A 1 479 ? -1.638 -11.088 42.649 1.00 76.81 479 LEU A N 1
ATOM 3714 C CA . LEU A 1 479 ? -0.214 -11.433 42.576 1.00 76.81 479 LEU A CA 1
ATOM 3715 C C . LEU A 1 479 ? 0.580 -10.863 43.757 1.00 76.81 479 LEU A C 1
ATOM 3717 O O . LEU A 1 479 ? 1.430 -11.557 44.306 1.00 76.81 479 LEU A O 1
ATOM 3721 N N . ARG A 1 480 ? 0.228 -9.664 44.246 1.00 75.88 480 ARG A N 1
ATOM 3722 C CA . ARG A 1 480 ? 0.789 -9.097 45.491 1.00 75.88 480 ARG A CA 1
ATOM 3723 C C . ARG A 1 480 ? 0.576 -9.984 46.726 1.00 75.88 480 ARG A C 1
ATOM 3725 O O . ARG A 1 480 ? 1.307 -9.846 47.695 1.00 75.88 480 ARG A O 1
ATOM 3732 N N . LYS A 1 481 ? -0.397 -10.902 46.695 1.00 78.56 481 LYS A N 1
ATOM 3733 C CA . LYS A 1 481 ? -0.666 -11.876 47.770 1.00 78.56 481 LYS A CA 1
ATOM 3734 C C . LYS A 1 481 ? 0.149 -13.174 47.633 1.00 78.56 481 LYS A C 1
ATOM 3736 O O . LYS A 1 481 ? -0.186 -14.155 48.289 1.00 78.56 481 LYS A O 1
ATOM 3741 N N . GLY A 1 482 ? 1.150 -13.215 46.748 1.00 72.50 482 GLY A N 1
ATOM 3742 C CA . GLY A 1 482 ? 2.059 -14.355 46.575 1.00 72.50 482 GLY A CA 1
ATOM 3743 C C . GLY A 1 482 ? 1.427 -15.611 45.961 1.00 72.50 482 GLY A C 1
ATOM 3744 O O . GLY A 1 482 ? 2.016 -16.685 46.019 1.00 72.50 482 GLY A O 1
ATOM 3745 N N . ARG A 1 483 ? 0.220 -15.520 45.386 1.00 72.75 483 ARG A N 1
ATOM 3746 C CA . ARG A 1 483 ? -0.471 -16.678 44.797 1.00 72.75 483 ARG A CA 1
ATOM 3747 C C . ARG A 1 483 ? -0.017 -16.896 43.355 1.00 72.75 483 ARG A C 1
ATOM 3749 O O . ARG A 1 483 ? -0.069 -15.963 42.557 1.00 72.75 483 ARG A O 1
ATOM 3756 N N . ARG A 1 484 ? 0.332 -18.137 42.997 1.00 74.75 484 ARG A N 1
ATOM 3757 C CA . ARG A 1 484 ? 0.439 -18.564 41.592 1.00 74.75 484 ARG A CA 1
ATOM 3758 C C . ARG A 1 484 ? -0.958 -18.511 40.971 1.00 74.75 484 ARG A C 1
ATOM 3760 O O . ARG A 1 484 ? -1.906 -19.050 41.539 1.00 74.75 484 ARG A O 1
ATOM 3767 N N . ILE A 1 485 ? -1.097 -17.812 39.848 1.00 78.06 485 ILE A N 1
ATOM 3768 C CA . ILE A 1 485 ? -2.377 -17.642 39.154 1.00 78.06 485 ILE A CA 1
ATOM 3769 C C . ILE A 1 485 ? -2.247 -18.272 37.779 1.00 78.06 485 ILE A C 1
ATOM 3771 O O . ILE A 1 485 ? -1.447 -17.824 36.966 1.00 78.06 485 ILE A O 1
ATOM 3775 N N . GLU A 1 486 ? -3.066 -19.282 37.526 1.00 78.06 486 GLU A N 1
ATOM 3776 C CA . GLU A 1 486 ? -3.313 -19.788 36.185 1.00 78.06 486 GLU A CA 1
ATOM 3777 C C . GLU A 1 486 ? -4.607 -19.148 35.674 1.00 78.06 486 GLU A C 1
ATOM 3779 O O . GLU A 1 486 ? -5.637 -19.167 36.357 1.00 78.06 486 GLU A O 1
ATOM 3784 N N . MET A 1 487 ? -4.542 -18.489 34.517 1.00 77.81 487 MET A N 1
ATOM 3785 C CA . MET A 1 487 ? -5.683 -17.792 33.931 1.00 77.81 487 MET A CA 1
ATOM 3786 C C . MET A 1 487 ? -5.779 -18.110 32.446 1.00 77.81 487 MET A C 1
ATOM 3788 O O . MET A 1 487 ? -4.914 -17.729 31.666 1.00 77.81 487 MET A O 1
ATOM 3792 N N . THR A 1 488 ? -6.890 -18.726 32.054 1.00 81.38 488 THR A N 1
ATOM 3793 C CA . THR A 1 488 ? -7.242 -18.932 30.649 1.00 81.38 488 THR A CA 1
ATOM 3794 C C . THR A 1 488 ? -8.338 -17.945 30.256 1.00 81.38 488 THR A C 1
ATOM 3796 O O . THR A 1 488 ? -9.430 -17.941 30.836 1.00 81.38 488 THR A O 1
ATOM 3799 N N . LEU A 1 489 ? -8.052 -17.095 29.269 1.00 80.88 489 LEU A N 1
ATOM 3800 C CA . LEU A 1 489 ? -9.040 -16.244 28.608 1.00 80.88 489 LEU A CA 1
ATOM 3801 C C . LEU A 1 489 ? -9.403 -16.903 27.277 1.00 80.88 489 LEU A C 1
ATOM 3803 O O . LEU A 1 489 ? -8.564 -17.003 26.391 1.00 80.88 489 LEU A O 1
ATOM 3807 N N . ARG A 1 490 ? -10.643 -17.382 27.150 1.00 84.69 490 ARG A N 1
ATOM 3808 C CA . ARG A 1 490 ? -11.126 -18.054 25.939 1.00 84.69 490 ARG A CA 1
ATOM 3809 C C . ARG A 1 490 ? -12.085 -17.136 25.188 1.00 84.69 490 ARG A C 1
ATOM 3811 O O . ARG A 1 490 ? -13.115 -16.755 25.743 1.00 84.69 490 ARG A O 1
ATOM 3818 N N . LEU A 1 491 ? -11.748 -16.811 23.943 1.00 86.44 491 LEU A N 1
ATOM 3819 C CA . LEU A 1 491 ? -12.669 -16.230 22.972 1.00 86.44 491 LEU A CA 1
ATOM 3820 C C . LEU A 1 491 ? -13.211 -17.373 22.112 1.00 86.44 491 LEU A C 1
ATOM 3822 O O . LEU A 1 491 ? -12.444 -18.083 21.474 1.00 86.44 491 LEU A O 1
ATOM 3826 N N . THR A 1 492 ? -14.523 -17.576 22.123 1.00 85.25 492 THR A N 1
ATOM 3827 C CA . THR A 1 492 ? -15.183 -18.554 21.253 1.00 85.25 492 THR A CA 1
ATOM 3828 C C . THR A 1 492 ? -16.181 -17.795 20.407 1.00 85.25 492 THR A C 1
ATOM 3830 O O . THR A 1 492 ? -17.183 -17.322 20.943 1.00 85.25 492 THR A O 1
ATOM 3833 N N . LEU A 1 493 ? -15.880 -17.655 19.114 1.00 86.88 493 LEU A N 1
ATOM 3834 C CA . LEU A 1 493 ? -16.830 -17.104 18.160 1.00 86.88 493 LEU A CA 1
ATOM 3835 C C . LEU A 1 493 ? -17.592 -18.231 17.488 1.00 86.88 493 LEU A C 1
ATOM 3837 O O . LEU A 1 493 ? -17.008 -19.164 16.947 1.00 86.88 493 LEU A O 1
ATOM 3841 N N . SER A 1 494 ? -18.913 -18.156 17.557 1.00 86.06 494 SER A N 1
ATOM 3842 C CA . SER A 1 494 ? -19.786 -19.127 16.918 1.00 86.06 494 SER A CA 1
ATOM 3843 C C . SER A 1 494 ? -21.093 -18.475 16.507 1.00 86.06 494 SER A C 1
ATOM 3845 O O . SER A 1 494 ? -21.637 -17.628 17.216 1.00 86.06 494 SER A O 1
ATOM 3847 N N . ILE A 1 495 ? -21.598 -18.906 15.357 1.00 86.06 495 ILE A N 1
ATOM 3848 C CA . ILE A 1 495 ? -22.959 -18.622 14.918 1.00 86.06 495 ILE A CA 1
ATOM 3849 C C . ILE A 1 495 ? -23.825 -19.767 15.437 1.00 86.06 495 ILE A C 1
ATOM 3851 O O . ILE A 1 495 ? -23.592 -20.927 15.083 1.00 86.06 495 ILE A O 1
ATOM 3855 N N . SER A 1 496 ? -24.820 -19.483 16.279 1.00 82.88 496 SER A N 1
ATOM 3856 C CA . SER A 1 496 ? -25.631 -20.558 16.846 1.00 82.88 496 SER A CA 1
ATOM 3857 C C . SER A 1 496 ? -26.384 -21.339 15.768 1.00 82.88 496 SER A C 1
ATOM 3859 O O . SER A 1 496 ? -26.908 -20.809 14.777 1.00 82.88 496 SER A O 1
ATOM 3861 N N . SER A 1 497 ? -26.553 -22.639 16.024 1.00 79.81 497 SER A N 1
ATOM 3862 C CA . SER A 1 497 ? -27.469 -23.473 15.238 1.00 79.81 497 SER A CA 1
ATOM 3863 C C . SER A 1 497 ? -28.901 -22.919 15.270 1.00 79.81 497 SER A C 1
ATOM 3865 O O . SER A 1 497 ? -29.666 -23.118 14.328 1.00 79.81 497 SER A O 1
ATOM 3867 N N . GLN A 1 498 ? -29.263 -22.169 16.319 1.00 82.44 498 GLN A N 1
ATOM 3868 C CA . GLN A 1 498 ? -30.538 -21.469 16.424 1.00 82.44 498 GLN A CA 1
ATOM 3869 C C . GLN A 1 498 ? -30.646 -20.301 15.434 1.00 82.44 498 GLN A C 1
ATOM 3871 O O . GLN A 1 498 ? -31.663 -20.225 14.746 1.00 82.44 498 GLN A O 1
ATOM 3876 N N . ALA A 1 499 ? -29.628 -19.443 15.310 1.00 80.75 499 ALA A N 1
ATOM 3877 C CA . ALA A 1 499 ? -29.615 -18.346 14.338 1.00 80.75 499 ALA A CA 1
ATOM 3878 C C . ALA A 1 499 ? -29.705 -18.873 12.895 1.00 80.75 499 ALA A C 1
ATOM 3880 O O . ALA A 1 499 ? -30.534 -18.421 12.104 1.00 80.75 499 ALA A O 1
ATOM 3881 N N . THR A 1 500 ? -28.964 -19.941 12.590 1.00 82.75 500 THR A N 1
ATOM 3882 C CA . THR A 1 500 ? -29.010 -20.600 11.273 1.00 82.75 500 THR A CA 1
ATOM 3883 C C . THR A 1 500 ? -30.385 -21.222 10.982 1.00 82.75 500 THR A C 1
ATOM 3885 O O . THR A 1 500 ? -30.914 -21.100 9.874 1.00 82.75 500 THR A O 1
ATOM 3888 N N . ARG A 1 501 ? -31.014 -21.870 11.977 1.00 85.25 501 ARG A N 1
ATOM 3889 C CA . ARG A 1 501 ? -32.381 -22.411 11.846 1.00 85.25 501 ARG A CA 1
ATOM 3890 C C . ARG A 1 501 ? -33.420 -21.308 11.650 1.00 85.25 501 ARG A C 1
ATOM 3892 O O . ARG A 1 501 ? -34.325 -21.494 10.838 1.00 85.25 501 ARG A O 1
ATOM 3899 N N . ARG A 1 502 ? -33.287 -20.180 12.359 1.00 85.81 502 ARG A N 1
ATOM 3900 C CA . ARG A 1 502 ? -34.159 -19.005 12.201 1.00 85.81 502 ARG A CA 1
ATOM 3901 C C . ARG A 1 502 ? -34.089 -18.462 10.778 1.00 85.81 502 ARG A C 1
ATOM 3903 O O . ARG A 1 502 ? -35.140 -18.260 10.184 1.00 85.81 502 ARG A O 1
ATOM 3910 N N . LEU A 1 503 ? -32.891 -18.343 10.200 1.00 85.75 503 LEU A N 1
ATOM 3911 C CA . LEU A 1 503 ? -32.737 -17.896 8.813 1.00 85.75 503 LEU A CA 1
ATOM 3912 C C . LEU A 1 503 ? -33.407 -18.853 7.824 1.00 85.75 503 LEU A C 1
ATOM 3914 O O . LEU A 1 503 ? -34.210 -18.424 7.001 1.00 85.75 503 LEU A O 1
ATOM 3918 N N . ARG A 1 504 ? -33.137 -20.161 7.930 1.00 86.31 504 ARG A N 1
ATOM 3919 C CA . ARG A 1 504 ? -33.753 -21.161 7.038 1.00 86.31 504 ARG A CA 1
ATOM 3920 C C . ARG A 1 504 ? -35.278 -21.166 7.133 1.00 86.31 504 ARG A C 1
ATOM 3922 O O . ARG A 1 504 ? -35.949 -21.392 6.133 1.00 86.31 504 ARG A O 1
ATOM 3929 N N . ARG A 1 505 ? -35.825 -20.954 8.332 1.00 86.88 505 ARG A N 1
ATOM 3930 C CA . ARG A 1 505 ? -37.270 -20.844 8.546 1.00 86.88 505 ARG A CA 1
ATOM 3931 C C . ARG A 1 505 ? -37.829 -19.580 7.893 1.00 86.88 505 ARG A C 1
ATOM 3933 O O . ARG A 1 505 ? -38.767 -19.701 7.118 1.00 86.88 505 ARG A O 1
ATOM 3940 N N . ALA A 1 506 ? -37.210 -18.428 8.138 1.00 85.12 506 ALA A N 1
ATOM 3941 C CA . ALA A 1 506 ? -37.649 -17.153 7.582 1.00 85.12 506 ALA A CA 1
ATOM 3942 C C . ALA A 1 506 ? -37.613 -17.137 6.043 1.00 85.12 506 ALA A C 1
ATOM 3944 O O . ALA A 1 506 ? -38.541 -16.641 5.418 1.00 85.12 506 ALA A O 1
ATOM 3945 N N . ILE A 1 507 ? -36.587 -17.733 5.420 1.00 83.81 507 ILE A N 1
ATOM 3946 C CA . ILE A 1 507 ? -36.505 -17.854 3.952 1.00 83.81 507 ILE A CA 1
ATOM 3947 C C . ILE A 1 507 ? -37.649 -18.719 3.402 1.00 83.81 507 ILE A C 1
ATOM 3949 O O . ILE A 1 507 ? -38.237 -18.377 2.380 1.00 83.81 507 ILE A O 1
ATOM 3953 N N . ARG A 1 508 ? -37.989 -19.830 4.072 1.00 83.69 508 ARG A N 1
ATOM 3954 C CA . ARG A 1 508 ? -39.112 -20.690 3.658 1.00 83.69 508 ARG A CA 1
ATOM 3955 C C . ARG A 1 508 ? -40.459 -19.985 3.783 1.00 83.69 508 ARG A C 1
ATOM 3957 O O . ARG A 1 508 ? -41.278 -20.098 2.885 1.00 83.69 508 ARG A O 1
ATOM 3964 N N . GLU A 1 509 ? -40.676 -19.255 4.872 1.00 82.50 509 GLU A N 1
ATOM 3965 C CA . GLU A 1 509 ? -41.911 -18.488 5.082 1.00 82.50 509 GLU A CA 1
ATOM 3966 C C . GLU A 1 509 ? -42.055 -17.377 4.026 1.00 82.50 509 GLU A C 1
ATOM 3968 O O . GLU A 1 509 ? -43.125 -17.219 3.455 1.00 82.50 509 GLU A O 1
ATOM 3973 N N . ALA A 1 510 ? -40.958 -16.699 3.675 1.00 75.44 510 ALA A N 1
ATOM 3974 C CA . ALA A 1 510 ? -40.934 -15.651 2.653 1.00 75.44 510 ALA A CA 1
ATOM 3975 C C . ALA A 1 510 ? -41.025 -16.141 1.193 1.00 75.44 510 ALA A C 1
ATOM 3977 O O . ALA A 1 510 ? -41.163 -15.323 0.288 1.00 75.44 510 ALA A O 1
ATOM 3978 N N . THR A 1 511 ? -40.867 -17.444 0.942 1.00 73.25 511 THR A N 1
ATOM 3979 C CA . THR A 1 511 ? -40.966 -18.043 -0.406 1.00 73.25 511 THR A CA 1
ATOM 3980 C C . THR A 1 511 ? -42.273 -18.803 -0.626 1.00 73.25 511 THR A C 1
ATOM 3982 O O . THR A 1 511 ? -42.565 -19.174 -1.760 1.00 73.25 511 THR A O 1
ATOM 3985 N N . ALA A 1 512 ? -43.041 -19.051 0.441 1.00 70.50 512 ALA A N 1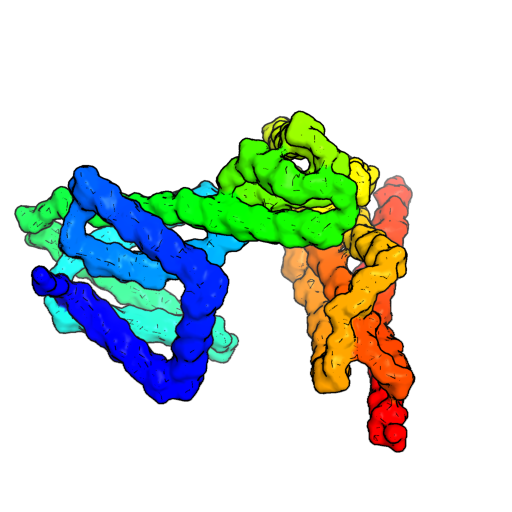
ATOM 3986 C CA . ALA A 1 512 ? -44.321 -19.754 0.403 1.00 70.50 512 ALA A CA 1
ATOM 3987 C C . ALA A 1 512 ? -45.545 -18.819 0.321 1.00 70.50 512 ALA A C 1
ATOM 3989 O O . ALA A 1 512 ? -46.634 -19.301 0.010 1.00 70.50 512 ALA A O 1
ATOM 3990 N N . GLY A 1 513 ? -45.374 -17.527 0.620 1.00 56.97 513 GLY A N 1
ATOM 3991 C CA . GLY A 1 513 ? -46.348 -16.458 0.361 1.00 56.97 513 GLY A CA 1
ATOM 3992 C C . GLY A 1 513 ? -45.969 -15.675 -0.884 1.00 56.97 513 GLY A C 1
ATOM 3993 O O . GLY A 1 513 ? -46.904 -15.182 -1.550 1.00 56.97 513 GLY A O 1
#

Organism: NCBI:txid443156

Radius of gyration: 29.0 Å; chains: 1; bounding box: 84×61×84 Å

pLDDT: mean 77.18, std 12.5, range [37.44, 93.88]

Sequence (513 aa):
MLPSNRDMASIILLLVFVGAVLSTRSGRGAAISILRLAWSRLGLSFVAFAAYLVGVVAIADRIGAWNDRMTGETIAWFVLSGVAAFGQFTKVGRDRWFLRNFLRRLFELGAVVTVLMTAVDFSLVVEIALGLVVTVLVLLQTVAEMSDDLRPVRRPLATLLGVFAAGVGVAVVWQLVSQFSHLDLAQIFRSLAMAIWLPVSTLPALILMAAVSEYEQVFIRLSFMHGVSNLWLSRAALIRGLGARPQLIAGFSHPWRWEIRQAETWASARRVVGEYRTSQTRSLESLTVERSETLAKIVHAGAGYYDATGRSDPRFAEMLLLVRSRPTCWEYLLFALALSHFVEMTRRWVALHERSPEALVGRTHSRKAALGLIDSYPQRALAIVEGVDGVFSEAQQTEAFGPPGQPGDPVRIIQLARDTALLHAKLVDLSLDSRAVTMDKDLAGVRDALRALSDEPAAQIEAFARTGEKRTRALPGRLRKGRRIEMTLRLTLSISSQATRRLRRAIREATAG

Secondary structure (DSSP, 8-state):
-PPPHHHHHHHHHHHHHHHHHHHSHHHHHHHHHHHHHHTSHHHHHHHHHHHHHHHHHHHHHHTTS--GGGHHHHHHHIIIIIHHHHHTHHHHTT-TTHHHHHHHHHTSTHHHHHHHHHSSPPPHHHHHHHHHHHHHHHHHHHHHHH-STTHHHHHHHHHHHHHHHHHHHHHHHHHHHHTGGG--HHHHHHHHHHHHHHHHHHHHHHHHHHHHHHHHHHHHHHHTS--SS-HHHHHHHHHHHH-S-HHHHHT--TTHHHHHHH--SHHHHHHHHHHHHHHHHHHHHHHHSS-HHHHHHHHHHTTT-B-TTSPBPHHHHHHHHHHHH--TTHHHHHHHHHHHHHHHHHHHHHHHHHT-GGGGTT----HHHHHHHHHHHHHHHHHHHHHHHHHT-HHHHHHHH-STTSPP-HHHHHHHHHHHHHHHHHHHHHHHHHHHS---GGGHHHHHHHHHHHHHHHHHHHHHHHHHHHHHHTHHHHHTTT--------------HHHHHHHHHHHHHHHH-

Foldseek 3Di:
DDAALLLVLVVVVVVVVLVVLCVDPVSVVVVVVVVVCCVDPNVVLVVVLVVLLVVLQVVCVVVVLDDPNCPSVSVVCCVPPVVVLSVCLQVLLQDPCCVVVLLVVLPPCVLVLVLLLVQDGDHSVVSNVLVVVLVVLVVVLVVLVVDPVNVVVNVVSVVVNVVSSVVSVVVSVVVCVVCVVVGPPSVSSSSSVCSNSSSVSSVVSSLQVLQVVLLVVLLVVLVPDDADADSVLLSVLCCVLVPSNSNLSNLCDPPLSVQLRHDRDNVSSNVSSVVSVVVVVVVVVVQPPPPNPQVVLLVSLVPQQAPNHRHGNVLVVVLVVLVVVVAVLSLLLLLLSLLLRLLVSLVVVVVVLVPDPVSLAPDADDPVVVVVLLVCLLVQLVVLQVCVCVLPPPVLCCQAQNDVPDHGRSSSSSNSSNVLSVSLNSLVVSLVVLSSYDDDPLLPLLSVLSNLSSVQQSVLSNVLSVVSNVVSVCVSVVVVVVDDDDDDRDRRGDRDPVSVVSNVVSVVSSVVD